Protein AF-A0A832AW82-F1 (afdb_monomer_lite)

Radius of gyration: 38.29 Å; chains: 1; bounding box: 77×70×138 Å

Foldseek 3Di:
DDDDDDDDDDDPDPPVVVVVVVVVVLQVVLLVVLQVQQPDAPFDAPQLVVVVQVVCFPFWWWQDWADQDLQWIWTQTPVRFIWIWRLDAQYTDIADDPDDHRPDHDDPQVRVVCGVFHHGWTFPGWDDDPQFQKIWTWTWDDDPPDTWIKIWIFHRSHRPTWTFIAGPQQATCAISDFDDVVNHVQGHHHGDHGDDDDHRPDDGDHDDDPDSNVVRHVVVVVVQVVVLVVVLVVVLVVLVVVLVVLVVVLVPQDDLVVLLVLLVVLLQVLVQLVVFQVQADAQDQWGFTAHPVRDTDIDGADGPGGGSNSRSVRSNVVSVVSVVCSVCRVVSNVVSVVVSVVSVVVNVCSVPDPGPVVVCVVVPDVVVVPPDPDPPQQWDWDDDPRWIKIKGNDPSNQVVCVVPDDPPWDWDDDPPDDGIIMTTDQVPHDDDPVD

Secondary structure (DSSP, 8-state):
------------SSHHHHHHHHHHHHHHHHHHHHHHTSSSSSPPPHHHHHHHHHHHTT--BEEEEEESSSSEEEEEETTS-EEEEE--TT--EEE--S---------SHHHHHHHHHHTTPEEEEEEE-TTSSEEEEEEEEE-SS-EEEEEEEEE--GGG-EEEEE-TTSBEEEESS-B-TTT-SS-BSTTSB-PPPPPPSSPPPP---S-HHHHHHHHHHHHHHHHHHHHHHHHHHHHHHHHHHHHHHHHTSPPHHHHHHHHHHHHHHHHHHHHTGGGPPTT-SEEEEE-TTS-EEEEE--TT--SHHHHHHHHHHHHHHHHHHHHHHHHHHHHHHHHHHHHHHHHHHHHH---HHHHHHHS--TTTS-S------SEEEEEETTEEEEEESSHHHHHHHHHH--TTSEEE--TTS----EEEE-TTSPPPTT-

Sequence (435 aa):
MKNSFFQNPSVLSHSLLFFNFGIIATFERCYNHIYKSRTIGVNVKFSHLEQIVAHFKDLRKINAIYRVADTIIKIVFNDEKTLYFDMRKSNSQIFMCEDYPRTKIYQAPFDVMLSKYINRASITDISLVEGDKILRITTALSSAYKQAKTVLQFEFTGKYTNAILLDENEVVIEALRHVDAGSSFRVIKAGYELLTPPPPPFEPKPFPLEDVEAFLYEVYAKQERSKLAQFKKQKLGLLHKKQEKLRQRLEGLSDEAVLESEVETLQHYGNLMLSNMHLITPYATVQKIKDYDGSDIEVYVAPNLQTGAQMSEYLFKMAKKNKQRVRHLHIERASLQEKIQHLDYFINIVEGSQSLSKLQLLFPSRAQQGKKSQKDEGFETFWYEGYKIMLGKSEKGNIALLENARAKDIWLHMKDRPSAHVIIVTDKQNVPKNV

pLDDT: mean 83.4, std 18.4, range [28.08, 98.31]

Structure (mmCIF, N/CA/C/O backbone):
data_AF-A0A832AW82-F1
#
_entry.id   AF-A0A832AW82-F1
#
loop_
_atom_site.group_PDB
_atom_site.id
_atom_site.type_symbol
_atom_site.label_atom_id
_atom_site.label_alt_id
_atom_site.label_comp_id
_atom_site.label_asym_id
_atom_site.label_entity_id
_atom_site.label_seq_id
_atom_site.pdbx_PDB_ins_code
_atom_site.Cartn_x
_atom_site.Cartn_y
_atom_site.Cartn_z
_atom_site.occupancy
_atom_site.B_iso_or_equiv
_atom_site.auth_seq_id
_atom_site.auth_comp_id
_atom_site.auth_asym_id
_atom_site.auth_atom_id
_atom_site.pdbx_PDB_model_num
ATOM 1 N N . MET A 1 1 ? 45.010 31.889 75.913 1.00 34.50 1 MET A N 1
ATOM 2 C CA . MET A 1 1 ? 45.383 32.839 74.842 1.00 34.50 1 MET A CA 1
ATOM 3 C C . MET A 1 1 ? 44.308 32.789 73.756 1.00 34.50 1 MET A C 1
ATOM 5 O O . MET A 1 1 ? 44.062 31.698 73.275 1.00 34.50 1 MET A O 1
ATOM 9 N N . LYS A 1 2 ? 43.663 33.942 73.481 1.00 30.33 2 LYS A N 1
ATOM 10 C CA . LYS A 1 2 ? 42.978 34.432 72.248 1.00 30.33 2 LYS A CA 1
ATOM 11 C C . LYS A 1 2 ? 42.184 33.423 71.373 1.00 30.33 2 LYS A C 1
ATOM 13 O O . LYS A 1 2 ? 42.780 32.512 70.828 1.00 30.33 2 LYS A O 1
ATOM 18 N N . ASN A 1 3 ? 40.842 33.545 71.317 1.00 28.66 3 ASN A N 1
ATOM 19 C CA . ASN A 1 3 ? 39.999 34.154 70.238 1.00 28.66 3 ASN A CA 1
ATOM 20 C C . ASN A 1 3 ? 39.980 33.332 68.920 1.00 28.66 3 ASN A C 1
ATOM 22 O O . ASN A 1 3 ? 41.040 32.932 68.474 1.00 28.66 3 ASN A O 1
ATOM 26 N N . SER A 1 4 ? 38.886 33.068 68.183 1.00 30.92 4 SER A N 1
ATOM 27 C CA . SER A 1 4 ? 37.532 33.657 68.099 1.00 30.92 4 SER A CA 1
ATOM 28 C C . SER A 1 4 ? 36.671 32.928 67.028 1.00 30.92 4 SER A C 1
ATOM 30 O O . SER A 1 4 ? 37.222 32.535 66.009 1.00 30.92 4 SER A O 1
ATOM 32 N N . PHE A 1 5 ? 35.343 32.867 67.250 1.00 29.09 5 PHE A N 1
ATOM 33 C CA . PHE A 1 5 ? 34.195 32.967 66.305 1.00 29.09 5 PHE A CA 1
ATOM 34 C C . PHE A 1 5 ? 34.106 32.129 65.000 1.00 29.09 5 PHE A C 1
ATOM 36 O O . PHE A 1 5 ? 34.874 32.346 64.074 1.00 29.09 5 PHE A O 1
ATOM 43 N N . PHE A 1 6 ? 33.035 31.323 64.844 1.00 28.73 6 PHE A N 1
ATOM 44 C CA . PHE A 1 6 ? 31.805 31.671 64.083 1.00 28.73 6 PHE A CA 1
ATOM 45 C C . PHE A 1 6 ? 30.705 30.584 64.203 1.00 28.73 6 PHE A C 1
ATOM 47 O O . PHE A 1 6 ? 30.985 29.390 64.237 1.00 28.73 6 PHE A O 1
ATOM 54 N N . GLN A 1 7 ? 29.446 31.033 64.280 1.00 30.78 7 GLN A N 1
ATOM 55 C CA . GLN A 1 7 ? 28.199 30.251 64.282 1.00 30.78 7 GLN A CA 1
ATOM 56 C C . GLN A 1 7 ? 27.820 29.760 62.870 1.00 30.78 7 GLN A C 1
ATOM 58 O O . GLN A 1 7 ? 28.036 30.499 61.913 1.00 30.78 7 GLN A O 1
ATOM 63 N N . ASN A 1 8 ? 27.127 28.613 62.753 1.00 28.08 8 ASN A N 1
ATOM 64 C CA . ASN A 1 8 ? 25.882 28.532 61.964 1.00 28.08 8 ASN A CA 1
ATOM 65 C C . ASN A 1 8 ? 25.083 27.223 62.194 1.00 28.08 8 ASN A C 1
ATOM 67 O O . ASN A 1 8 ? 25.661 26.141 62.088 1.00 28.08 8 ASN A O 1
ATOM 71 N N . PRO A 1 9 ? 23.761 27.293 62.456 1.00 35.97 9 PRO A N 1
ATOM 72 C CA . PRO A 1 9 ? 22.835 26.161 62.422 1.00 35.97 9 PRO A CA 1
ATOM 73 C C . PRO A 1 9 ? 22.029 26.105 61.101 1.00 35.97 9 PRO A C 1
ATOM 75 O O . PRO A 1 9 ? 21.952 27.082 60.364 1.00 35.97 9 PRO A O 1
ATOM 78 N N . SER A 1 10 ? 21.338 24.980 60.874 1.00 31.06 10 SER A N 1
ATOM 79 C CA . SER A 1 10 ? 20.256 24.742 59.889 1.00 31.06 10 SER A CA 1
ATOM 80 C C . SER A 1 10 ? 20.630 24.365 58.437 1.00 31.06 10 SER A C 1
ATOM 82 O O . SER A 1 10 ? 20.781 25.198 57.553 1.00 31.06 10 SER A O 1
ATOM 84 N N . VAL A 1 11 ? 20.643 23.053 58.158 1.00 32.00 11 VAL A N 1
ATOM 85 C CA . VAL A 1 11 ? 20.453 22.481 56.808 1.00 32.00 11 VAL A CA 1
ATOM 86 C C . VAL A 1 11 ? 19.439 21.334 56.907 1.00 32.00 11 VAL A C 1
ATOM 88 O O . VAL A 1 11 ? 19.771 20.159 56.815 1.00 32.00 11 VAL A O 1
ATOM 91 N N . LEU A 1 12 ? 18.178 21.684 57.157 1.00 35.91 12 LEU A N 1
ATOM 92 C CA . LEU A 1 12 ? 17.013 20.799 57.033 1.00 35.91 12 LEU A CA 1
ATOM 93 C C . LEU A 1 12 ? 15.864 21.626 56.435 1.00 35.91 12 LEU A C 1
ATOM 95 O O . LEU A 1 12 ? 14.983 22.068 57.158 1.00 35.91 12 LEU A O 1
ATOM 99 N N . SER A 1 13 ? 15.904 21.898 55.125 1.00 32.50 13 SER A N 1
ATOM 100 C CA . SER A 1 13 ? 14.704 22.323 54.364 1.00 32.50 13 SER A CA 1
ATOM 101 C C . SER A 1 13 ? 14.841 22.331 52.833 1.00 32.50 13 SER A C 1
ATOM 103 O O . SER A 1 13 ? 13.849 22.559 52.151 1.00 32.50 13 SER A O 1
ATOM 105 N N . HIS A 1 14 ? 16.017 22.074 52.246 1.00 29.81 14 HIS A N 1
ATOM 106 C CA . HIS A 1 14 ? 16.219 22.297 50.802 1.00 29.81 14 HIS A CA 1
ATOM 107 C C . HIS A 1 14 ? 16.206 21.040 49.912 1.00 29.81 14 HIS A C 1
ATOM 109 O O . HIS A 1 14 ? 16.197 21.173 48.693 1.00 29.81 14 HIS A O 1
ATOM 115 N N . SER A 1 15 ? 16.142 19.822 50.460 1.00 30.34 15 SER A N 1
ATOM 116 C CA . SER A 1 15 ? 16.165 18.587 49.649 1.00 30.34 15 SER A CA 1
ATOM 117 C C . SER A 1 15 ? 14.788 18.099 49.171 1.00 30.34 15 SER A C 1
ATOM 119 O O . SER A 1 15 ? 14.726 17.350 48.199 1.00 30.34 15 SER A O 1
ATOM 121 N N . LEU A 1 16 ? 13.680 18.555 49.772 1.00 30.20 16 LEU A N 1
ATOM 122 C CA . LEU A 1 16 ? 12.317 18.194 49.337 1.00 30.20 16 LEU A CA 1
ATOM 123 C C . LEU A 1 16 ? 11.742 19.105 48.237 1.00 30.20 16 LEU A C 1
ATOM 125 O O . LEU A 1 16 ? 10.809 18.709 47.543 1.00 30.20 16 LEU A O 1
ATOM 129 N N . LEU A 1 17 ? 12.309 20.296 48.022 1.00 29.17 17 LEU A N 1
ATOM 130 C CA . LEU A 1 17 ? 11.837 21.225 46.987 1.00 29.17 17 LEU A CA 1
ATOM 131 C C . LEU A 1 17 ? 12.367 20.874 45.585 1.00 29.17 17 LEU A C 1
ATOM 133 O O . LEU A 1 17 ? 11.637 21.020 44.608 1.00 29.17 17 LEU A O 1
ATOM 137 N N . PHE A 1 18 ? 13.578 20.322 45.459 1.00 29.55 18 PHE A N 1
ATOM 138 C CA . PHE A 1 18 ? 14.155 19.988 44.146 1.00 29.55 18 PHE A CA 1
ATOM 139 C C . PHE A 1 18 ? 13.566 18.726 43.494 1.00 29.55 18 PHE A C 1
ATOM 141 O O . PHE A 1 18 ? 13.530 18.642 42.266 1.00 29.55 18 PHE A O 1
ATOM 148 N N . PHE A 1 19 ? 13.036 17.777 44.277 1.00 31.83 19 PHE A N 1
ATOM 149 C CA . PHE A 1 19 ? 12.349 16.599 43.727 1.00 31.83 19 PHE A CA 1
ATOM 150 C C . PHE A 1 19 ? 10.989 16.954 43.104 1.00 31.83 19 PHE A C 1
ATOM 152 O O . PHE A 1 19 ? 10.613 16.379 42.083 1.00 31.83 19 PHE A O 1
ATOM 159 N N . ASN A 1 20 ? 10.291 17.957 43.649 1.00 33.19 20 ASN A N 1
ATOM 160 C CA . ASN A 1 20 ? 9.009 18.409 43.106 1.00 33.19 20 ASN A CA 1
ATOM 161 C C . ASN A 1 20 ? 9.169 19.170 41.780 1.00 33.19 20 ASN A C 1
ATOM 163 O O . ASN A 1 20 ? 8.404 18.935 40.850 1.00 33.19 20 ASN A O 1
ATOM 167 N N . PHE A 1 21 ? 10.198 20.010 41.625 1.00 35.00 21 PHE A N 1
ATOM 168 C CA . PHE A 1 21 ? 10.396 20.763 40.376 1.00 35.00 21 PHE A CA 1
ATOM 169 C C . PHE A 1 21 ? 10.778 19.879 39.174 1.00 35.00 21 PHE A C 1
ATOM 171 O O . PHE A 1 21 ? 10.335 20.146 38.057 1.00 35.00 21 PHE A O 1
ATOM 178 N N . GLY A 1 22 ? 11.543 18.799 39.380 1.00 34.31 22 GLY A N 1
ATOM 179 C CA . GLY A 1 22 ? 11.909 17.862 38.306 1.00 34.31 22 GLY A CA 1
ATOM 180 C C . GLY A 1 22 ? 10.731 17.022 37.792 1.00 34.31 22 GLY A C 1
ATOM 181 O O . GLY A 1 22 ? 10.604 16.802 36.583 1.00 34.31 22 GLY A O 1
ATOM 182 N N . ILE A 1 23 ? 9.838 16.603 38.696 1.00 40.19 23 ILE A N 1
ATOM 183 C CA . ILE A 1 23 ? 8.606 15.871 38.364 1.00 40.19 23 ILE A CA 1
ATOM 184 C C . ILE A 1 23 ? 7.594 16.809 37.695 1.00 40.19 23 ILE A C 1
ATOM 186 O O . ILE A 1 23 ? 7.017 16.446 36.676 1.00 40.19 23 ILE A O 1
ATOM 190 N N . ILE A 1 24 ? 7.443 18.047 38.176 1.00 38.75 24 ILE A N 1
ATOM 191 C CA . ILE A 1 24 ? 6.542 19.041 37.570 1.00 38.75 24 ILE A CA 1
ATOM 192 C C . ILE A 1 24 ? 7.016 19.435 36.160 1.00 38.75 24 ILE A C 1
ATOM 194 O O . ILE A 1 24 ? 6.208 19.475 35.236 1.00 38.75 24 ILE A O 1
ATOM 198 N N . ALA A 1 25 ? 8.321 19.627 35.938 1.00 36.91 25 ALA A N 1
ATOM 199 C CA . ALA A 1 25 ? 8.855 19.984 34.619 1.00 36.91 25 ALA A CA 1
ATOM 200 C C . ALA A 1 25 ? 8.766 18.837 33.591 1.00 36.91 25 ALA A C 1
ATOM 202 O O . ALA A 1 25 ? 8.570 19.079 32.395 1.00 36.91 25 ALA A O 1
ATOM 203 N N . THR A 1 26 ? 8.890 17.577 34.030 1.00 43.06 26 THR A N 1
ATOM 204 C CA . THR A 1 26 ? 8.640 16.401 33.174 1.00 43.06 26 THR A CA 1
ATOM 205 C C . THR A 1 26 ? 7.148 16.195 32.924 1.00 43.06 26 THR A C 1
ATOM 207 O O . THR A 1 26 ? 6.775 15.858 31.796 1.00 43.06 26 THR A O 1
ATOM 210 N N . PHE A 1 27 ? 6.294 16.490 33.908 1.00 40.88 27 PHE A N 1
ATOM 211 C CA . PHE A 1 27 ? 4.842 16.496 33.760 1.00 40.88 27 PHE A CA 1
ATOM 212 C C . PHE A 1 27 ? 4.397 17.560 32.751 1.00 40.88 27 PHE A C 1
ATOM 214 O O . PHE A 1 27 ? 3.740 17.207 31.782 1.00 40.88 27 PHE A O 1
ATOM 221 N N . GLU A 1 28 ? 4.844 18.816 32.859 1.00 36.69 28 GLU A N 1
ATOM 222 C CA . GLU A 1 28 ? 4.510 19.895 31.913 1.00 36.69 28 GLU A CA 1
ATOM 223 C C . GLU A 1 28 ? 5.049 19.655 30.494 1.00 36.69 28 GLU A C 1
ATOM 225 O O . GLU A 1 28 ? 4.360 19.950 29.510 1.00 36.69 28 GLU A O 1
ATOM 230 N N . ARG A 1 29 ? 6.257 19.086 30.345 1.00 39.94 29 ARG A N 1
ATOM 231 C CA . ARG A 1 29 ? 6.795 18.705 29.024 1.00 39.94 29 ARG A CA 1
ATOM 232 C C . ARG A 1 29 ? 6.007 17.559 28.391 1.00 39.94 29 ARG A C 1
ATOM 234 O O . ARG A 1 29 ? 5.710 17.628 27.197 1.00 39.94 29 ARG A O 1
ATOM 241 N N . CYS A 1 30 ? 5.649 16.529 29.160 1.00 42.19 30 CYS A N 1
ATOM 242 C CA . CYS A 1 30 ? 4.848 15.406 28.665 1.00 42.19 30 CYS A CA 1
ATOM 243 C C . CYS A 1 30 ? 3.398 15.822 28.382 1.00 42.19 30 CYS A C 1
ATOM 245 O O . CYS A 1 30 ? 2.852 15.452 27.342 1.00 42.19 30 CYS A O 1
ATOM 247 N N . TYR A 1 31 ? 2.815 16.647 29.254 1.00 45.19 31 TYR A N 1
ATOM 248 C CA . TYR A 1 31 ? 1.487 17.244 29.123 1.00 45.19 31 TYR A CA 1
ATOM 249 C C . TYR A 1 31 ? 1.408 18.035 27.814 1.00 45.19 31 TYR A C 1
ATOM 251 O O . TYR A 1 31 ? 0.674 17.652 26.905 1.00 45.19 31 TYR A O 1
ATOM 259 N N . ASN A 1 32 ? 2.272 19.036 27.615 1.00 38.44 32 ASN A N 1
ATOM 260 C CA . ASN A 1 32 ? 2.267 19.858 26.399 1.00 38.44 32 ASN A CA 1
ATOM 261 C C . ASN A 1 32 ? 2.551 19.072 25.103 1.00 38.44 32 ASN A C 1
ATOM 263 O O . ASN A 1 32 ? 2.042 19.434 24.035 1.00 38.44 32 ASN A O 1
ATOM 267 N N . HIS A 1 33 ? 3.327 17.982 25.167 1.00 45.81 33 HIS A N 1
ATOM 268 C CA . HIS A 1 33 ? 3.576 17.128 24.004 1.00 45.81 33 HIS A CA 1
ATOM 269 C C . HIS A 1 33 ? 2.350 16.285 23.615 1.00 45.81 33 HIS A C 1
ATOM 271 O O . HIS A 1 33 ? 2.107 16.067 22.421 1.00 45.81 33 HIS A O 1
ATOM 277 N N . ILE A 1 34 ? 1.534 15.886 24.601 1.00 43.09 34 ILE A N 1
ATOM 278 C CA . ILE A 1 34 ? 0.266 15.195 24.358 1.00 43.09 34 ILE A CA 1
ATOM 279 C C . ILE A 1 34 ? -0.730 16.105 23.629 1.00 43.09 34 ILE A C 1
ATOM 281 O O . ILE A 1 34 ? -1.334 15.672 22.645 1.00 43.09 34 ILE A O 1
ATOM 285 N N . TYR A 1 35 ? -0.839 17.376 24.029 1.00 48.62 35 TYR A N 1
ATOM 286 C CA . TYR A 1 35 ? -1.838 18.306 23.487 1.00 48.62 35 TYR A CA 1
ATOM 287 C C . TYR A 1 35 ? -1.537 18.816 22.072 1.00 48.62 35 TYR A C 1
ATOM 289 O O . TYR A 1 35 ? -2.428 18.788 21.222 1.00 48.62 35 TYR A O 1
ATOM 297 N N . LYS A 1 36 ? -0.295 19.221 21.758 1.00 38.81 36 LYS A N 1
ATOM 298 C CA . LYS A 1 36 ? 0.031 19.812 20.437 1.00 38.81 36 LYS A CA 1
ATOM 299 C C . LYS A 1 36 ? -0.113 18.846 19.250 1.00 38.81 36 LYS A C 1
ATOM 301 O O . LYS A 1 36 ? -0.175 19.292 18.110 1.00 38.81 36 LYS A O 1
ATOM 306 N N . SER A 1 37 ? -0.182 17.535 19.492 1.00 42.19 37 SER A N 1
ATOM 307 C CA . SER A 1 37 ? -0.313 16.518 18.433 1.00 42.19 37 SER A CA 1
ATOM 308 C C . SER A 1 37 ? -1.754 16.061 18.153 1.00 42.19 37 SER A C 1
ATOM 310 O O . SER A 1 37 ? -1.972 15.270 17.233 1.00 42.19 37 SER A O 1
ATOM 312 N N . ARG A 1 38 ? -2.748 16.544 18.917 1.00 47.91 38 ARG A N 1
ATOM 313 C CA . ARG A 1 38 ? -4.160 16.127 18.795 1.00 47.91 38 ARG A CA 1
ATOM 314 C C . ARG A 1 38 ? -4.930 16.834 17.660 1.00 47.91 38 ARG A C 1
ATOM 316 O O . ARG A 1 38 ? -6.055 16.431 17.372 1.00 47.91 38 ARG A O 1
ATOM 323 N N . THR A 1 39 ? -4.343 17.833 16.996 1.00 37.22 39 THR A N 1
ATOM 324 C CA . THR A 1 39 ? -5.086 18.825 16.187 1.00 37.22 39 THR A CA 1
ATOM 325 C C . THR A 1 39 ? -5.028 18.659 14.665 1.00 37.22 39 THR A C 1
ATOM 327 O O . THR A 1 39 ? -5.718 19.395 13.968 1.00 37.22 39 THR A O 1
ATOM 330 N N . ILE A 1 40 ? -4.242 17.732 14.105 1.00 36.19 40 ILE A N 1
ATOM 331 C CA . ILE A 1 40 ? -4.072 17.650 12.641 1.00 36.19 40 ILE A CA 1
ATOM 332 C C . ILE A 1 40 ? -4.118 16.194 12.181 1.00 36.19 40 ILE A C 1
ATOM 334 O O . ILE A 1 40 ? -3.151 15.446 12.294 1.00 36.19 40 ILE A O 1
ATOM 338 N N . GLY A 1 41 ? -5.278 15.788 11.678 1.00 36.50 41 GLY A N 1
ATOM 339 C CA . GLY A 1 41 ? -5.505 14.481 11.076 1.00 36.50 41 GLY A CA 1
ATOM 340 C C . GLY A 1 41 ? -6.994 14.240 10.887 1.00 36.50 41 GLY A C 1
ATOM 341 O O . GLY A 1 41 ? -7.807 14.772 11.642 1.00 36.50 41 GLY A O 1
ATOM 342 N N . VAL A 1 42 ? -7.344 13.440 9.884 1.00 49.81 42 VAL A N 1
ATOM 343 C CA . VAL A 1 42 ? -8.692 12.919 9.603 1.00 49.81 42 VAL A CA 1
ATOM 344 C C . VAL A 1 42 ? -9.098 11.953 10.732 1.00 49.81 42 VAL A C 1
ATOM 346 O O . VAL A 1 42 ? -9.218 10.749 10.543 1.00 49.81 42 VAL A O 1
ATOM 349 N N . ASN A 1 43 ? -9.191 12.472 11.954 1.00 63.31 43 ASN A N 1
ATOM 350 C CA . ASN A 1 43 ? -9.481 11.725 13.168 1.00 63.31 43 ASN A CA 1
ATOM 351 C C . ASN A 1 43 ? -10.994 11.640 13.361 1.00 63.31 43 ASN A C 1
ATOM 353 O O . ASN A 1 43 ? -11.717 12.583 13.025 1.00 63.31 43 ASN A O 1
ATOM 357 N N . VAL A 1 44 ? -11.462 10.542 13.961 1.00 79.94 44 VAL A N 1
ATOM 358 C CA .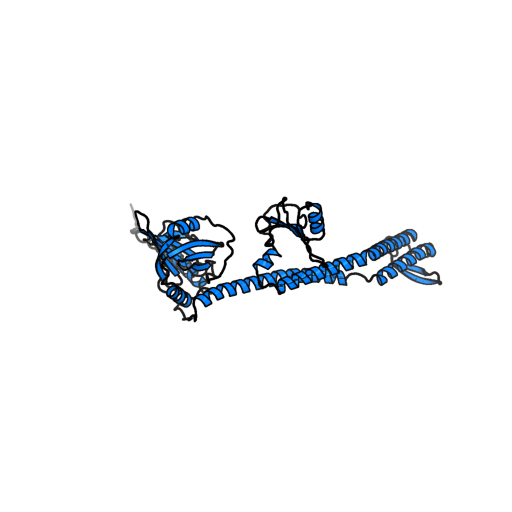 VAL A 1 44 ? -12.857 10.434 14.406 1.00 79.94 44 VAL A CA 1
ATOM 359 C C . VAL A 1 44 ? -13.197 11.646 15.276 1.00 79.94 44 VAL A C 1
ATOM 361 O O . VAL A 1 44 ? -12.454 11.998 16.201 1.00 79.94 44 VAL A O 1
ATOM 364 N N . LYS A 1 45 ? -14.287 12.332 14.932 1.00 88.50 45 LYS A N 1
ATOM 365 C CA . LYS A 1 45 ? -14.786 13.473 15.699 1.00 88.50 45 LYS A CA 1
ATOM 366 C C . LYS A 1 45 ? -15.515 12.953 16.934 1.00 88.50 45 LYS A C 1
ATOM 368 O O . LYS A 1 45 ? -16.184 11.929 16.845 1.00 88.50 45 LYS A O 1
ATOM 373 N N . PHE A 1 46 ? -15.427 13.672 18.051 1.00 89.56 46 PHE A N 1
ATOM 374 C CA . PHE A 1 46 ? -16.121 13.284 19.283 1.00 89.56 46 PHE A CA 1
ATOM 375 C C . PHE A 1 46 ? -17.635 13.129 19.060 1.00 89.56 46 PHE A C 1
ATOM 377 O O . PHE A 1 46 ? -18.170 12.067 19.334 1.00 89.56 46 PHE A O 1
ATOM 384 N N . SER A 1 47 ? -18.276 14.098 18.395 1.00 91.06 47 SER A N 1
ATOM 385 C CA . SER A 1 47 ? -19.706 14.017 18.054 1.00 91.06 47 SER A CA 1
ATOM 386 C C . SER A 1 47 ? -20.077 12.795 17.197 1.00 91.06 47 SER A C 1
ATOM 388 O O . SER A 1 47 ? -21.167 12.251 17.348 1.00 91.06 47 SER A O 1
ATOM 390 N N . HIS A 1 48 ? -19.182 12.306 16.327 1.00 93.31 48 HIS A N 1
ATOM 391 C CA . HIS A 1 48 ? -19.434 11.052 15.606 1.00 93.31 48 HIS A CA 1
ATOM 392 C C . HIS A 1 48 ? -19.341 9.844 16.549 1.00 93.31 48 HIS A C 1
ATOM 394 O O . HIS A 1 48 ? -20.146 8.930 16.431 1.00 93.31 48 HIS A O 1
ATOM 400 N N . LEU A 1 49 ? -18.377 9.828 17.481 1.00 93.88 49 LEU A N 1
ATOM 401 C CA . LEU A 1 49 ? -18.262 8.756 18.475 1.00 93.88 49 LEU A CA 1
ATOM 402 C C . LEU A 1 49 ? -19.493 8.685 19.377 1.00 93.88 49 LEU A C 1
ATOM 404 O O . LEU A 1 49 ? -19.949 7.582 19.650 1.00 93.88 49 LEU A O 1
ATOM 408 N N . GLU A 1 50 ? -20.042 9.825 19.803 1.00 94.00 50 GLU A N 1
ATOM 409 C CA . GLU A 1 50 ? -21.273 9.864 20.604 1.00 94.00 50 GLU A CA 1
ATOM 410 C C . GLU A 1 50 ? -22.427 9.177 19.874 1.00 94.00 50 GLU A C 1
ATOM 412 O O . GLU A 1 50 ? -23.094 8.311 20.434 1.00 94.00 50 GLU A O 1
ATOM 417 N N . GLN A 1 51 ? -22.610 9.503 18.594 1.00 95.81 51 GLN A N 1
ATOM 418 C CA . GLN A 1 51 ? -23.658 8.916 17.761 1.00 95.81 51 GLN A CA 1
ATOM 419 C C . GLN A 1 51 ? -23.411 7.428 17.473 1.00 95.81 51 GLN A C 1
ATOM 421 O O . GLN A 1 51 ? -24.347 6.637 17.525 1.00 95.81 51 GLN A O 1
ATOM 426 N N . ILE A 1 52 ? -22.156 7.022 17.241 1.00 95.56 52 ILE A N 1
ATOM 427 C CA . ILE A 1 52 ? -21.776 5.608 17.074 1.00 95.56 52 ILE A CA 1
ATOM 428 C C . ILE A 1 52 ? -22.077 4.819 18.355 1.00 95.56 52 ILE A C 1
ATOM 430 O O . ILE A 1 52 ? -22.686 3.755 18.293 1.00 95.56 52 ILE A O 1
ATOM 434 N N . VAL A 1 53 ? -21.678 5.332 19.521 1.00 95.50 53 VAL A N 1
ATOM 435 C CA . VAL A 1 53 ? -21.938 4.684 20.815 1.00 95.50 53 VAL A CA 1
ATOM 436 C C . VAL A 1 53 ? -23.436 4.592 21.088 1.00 95.50 53 VAL A C 1
ATOM 438 O O . VAL A 1 53 ? -23.902 3.533 21.497 1.00 95.50 53 VAL A O 1
ATOM 441 N N . ALA A 1 54 ? -24.195 5.654 20.808 1.00 95.69 54 ALA A N 1
ATOM 442 C CA . ALA A 1 54 ? -25.648 5.644 20.941 1.00 95.69 54 ALA A CA 1
ATOM 443 C C . ALA A 1 54 ? -26.303 4.584 20.038 1.00 95.69 54 ALA A C 1
ATOM 445 O O . ALA A 1 54 ? -27.137 3.820 20.516 1.00 95.69 54 ALA A O 1
ATOM 446 N N . HIS A 1 55 ? -25.882 4.486 18.772 1.00 95.31 55 HIS A N 1
ATOM 447 C CA . HIS A 1 55 ? -26.419 3.526 17.797 1.00 95.31 55 HIS A CA 1
ATOM 448 C C . HIS A 1 55 ? -26.156 2.066 18.175 1.00 95.31 55 HIS A C 1
ATOM 450 O O . HIS A 1 55 ? -26.995 1.197 17.955 1.00 95.31 55 HIS A O 1
ATOM 456 N N . PHE A 1 56 ? -24.994 1.778 18.764 1.00 93.56 56 PHE A N 1
ATOM 457 C CA . PHE A 1 56 ? -24.590 0.413 19.110 1.00 93.56 56 PHE A CA 1
ATOM 458 C C . PHE A 1 56 ? -24.810 0.046 20.583 1.00 93.56 56 PHE A C 1
ATOM 460 O O . PHE A 1 56 ? -24.402 -1.036 21.003 1.00 93.56 56 PHE A O 1
ATOM 467 N N . LYS A 1 57 ? -25.487 0.895 21.365 1.00 93.38 57 LYS A N 1
ATOM 468 C CA . LYS A 1 57 ? -25.711 0.691 22.807 1.00 93.38 57 LYS A CA 1
ATOM 469 C C . LYS A 1 57 ? -26.497 -0.584 23.136 1.00 93.38 57 LYS A C 1
ATOM 471 O O . LYS A 1 57 ? -26.363 -1.139 24.228 1.00 93.38 57 LYS A O 1
ATOM 476 N N . ASP A 1 58 ? -27.300 -1.064 22.189 1.00 90.75 58 ASP A N 1
ATOM 477 C CA . ASP A 1 58 ? -28.133 -2.253 22.363 1.00 90.75 58 ASP A CA 1
ATOM 478 C C . ASP A 1 58 ? -27.444 -3.579 22.037 1.00 90.75 58 ASP A C 1
ATOM 480 O O . ASP A 1 58 ? -28.015 -4.639 22.294 1.00 90.75 58 ASP A O 1
ATOM 484 N N . LEU A 1 59 ? -26.198 -3.555 21.555 1.00 92.94 59 LEU A N 1
ATOM 485 C CA . LEU A 1 59 ? -25.423 -4.775 21.351 1.00 92.94 59 LEU A CA 1
ATOM 486 C C . LEU A 1 59 ? -25.204 -5.492 22.690 1.00 92.94 59 LEU A C 1
ATOM 488 O O . LEU A 1 59 ? -24.749 -4.899 23.668 1.00 92.94 59 LEU A O 1
ATOM 492 N N . ARG A 1 60 ? -25.520 -6.791 22.738 1.00 93.56 60 ARG A N 1
ATOM 493 C CA . ARG A 1 60 ? -25.498 -7.577 23.987 1.00 93.56 60 ARG A CA 1
ATOM 494 C C . ARG A 1 60 ? -24.363 -8.581 24.065 1.00 93.56 60 ARG A C 1
ATOM 496 O O . ARG A 1 60 ? -24.050 -9.045 25.159 1.00 93.56 60 ARG A O 1
ATOM 503 N N . LYS A 1 61 ? -23.745 -8.957 22.945 1.00 94.44 61 LYS A N 1
ATOM 504 C CA . LYS A 1 61 ? -22.732 -10.017 22.943 1.00 94.44 61 LYS A CA 1
ATOM 505 C C . LYS A 1 61 ? -21.712 -9.845 21.829 1.00 94.44 61 LYS A C 1
ATOM 507 O O . LYS A 1 61 ? -22.056 -9.500 20.702 1.00 94.44 61 LYS A O 1
ATOM 512 N N . ILE A 1 62 ? -20.458 -10.156 22.146 1.00 95.94 62 ILE A N 1
ATOM 513 C CA . ILE A 1 62 ? -19.378 -10.290 21.167 1.00 95.94 62 ILE A CA 1
ATOM 514 C C . ILE A 1 62 ? -19.251 -11.766 20.807 1.00 95.94 62 ILE A C 1
ATOM 516 O O . ILE A 1 62 ? -18.953 -12.590 21.665 1.00 95.94 62 ILE A O 1
ATOM 520 N N . ASN A 1 63 ? -19.443 -12.116 19.540 1.00 95.12 63 ASN A N 1
ATOM 521 C CA . ASN A 1 63 ? -19.246 -13.476 19.039 1.00 95.12 63 ASN A CA 1
ATOM 522 C C . ASN A 1 63 ? -17.762 -13.781 18.822 1.00 95.12 63 ASN A C 1
ATOM 524 O O . ASN A 1 63 ? -17.282 -14.842 19.227 1.00 95.12 63 ASN A O 1
ATOM 528 N N . ALA A 1 64 ? -17.039 -12.846 18.204 1.00 95.12 64 ALA A N 1
ATOM 529 C CA . ALA A 1 64 ? -15.615 -12.983 17.937 1.00 95.12 64 ALA A CA 1
ATOM 530 C C . ALA A 1 64 ? -14.911 -11.623 17.897 1.00 95.12 64 ALA A C 1
ATOM 532 O O . ALA A 1 64 ? -15.470 -10.636 17.428 1.00 95.12 64 ALA A O 1
ATOM 533 N N . ILE A 1 65 ? -13.654 -11.593 18.323 1.00 96.69 65 ILE A N 1
ATOM 534 C CA . ILE A 1 65 ? -12.765 -10.442 18.235 1.00 96.69 65 ILE A CA 1
ATOM 535 C C . ILE A 1 65 ? -11.342 -10.894 17.909 1.00 96.69 65 ILE A C 1
ATOM 537 O O . ILE A 1 65 ? -10.814 -11.836 18.502 1.00 96.69 65 ILE A O 1
ATOM 541 N N . TYR A 1 66 ? -10.717 -10.250 16.925 1.00 96.31 66 TYR A N 1
ATOM 542 C CA . TYR A 1 66 ? -9.339 -10.539 16.523 1.00 96.31 66 TYR A CA 1
ATOM 543 C C . TYR A 1 66 ? -8.787 -9.452 15.600 1.00 96.31 66 TYR A C 1
ATOM 545 O O . TYR A 1 66 ? -9.532 -8.716 14.955 1.00 96.31 66 TYR A O 1
ATOM 553 N N . ARG A 1 67 ? -7.459 -9.373 15.479 1.00 96.06 67 ARG A N 1
ATOM 554 C CA . ARG A 1 67 ? -6.822 -8.512 14.477 1.00 96.06 67 ARG A CA 1
ATOM 555 C C . ARG A 1 67 ? -6.879 -9.109 13.071 1.00 96.06 67 ARG A C 1
ATOM 557 O O . ARG A 1 67 ? -6.614 -10.301 12.876 1.00 96.06 67 ARG A O 1
ATOM 564 N N . VAL A 1 68 ? -7.185 -8.246 12.101 1.00 94.00 68 VAL A N 1
ATOM 565 C CA . VAL A 1 68 ? -7.175 -8.542 10.653 1.00 94.00 68 VAL A CA 1
ATOM 566 C C . VAL A 1 68 ? -6.024 -7.857 9.911 1.00 94.00 68 VAL A C 1
ATOM 568 O O . VAL A 1 68 ? -5.647 -8.295 8.828 1.00 94.00 68 VAL A O 1
ATOM 571 N N . ALA A 1 69 ? -5.431 -6.830 10.521 1.00 93.06 69 ALA A N 1
ATOM 572 C CA . ALA A 1 69 ? -4.188 -6.184 10.108 1.00 93.06 69 ALA A CA 1
ATOM 573 C C . ALA A 1 69 ? -3.440 -5.672 11.352 1.00 93.06 69 ALA A C 1
ATOM 575 O O . ALA A 1 69 ? -3.967 -5.743 12.463 1.00 93.06 69 ALA A O 1
ATOM 576 N N . ASP A 1 70 ? -2.243 -5.103 11.178 1.00 93.19 70 ASP A N 1
ATOM 577 C CA . ASP A 1 70 ? -1.357 -4.741 12.298 1.00 93.19 70 ASP A CA 1
ATOM 578 C C . ASP A 1 70 ? -2.035 -3.835 13.335 1.00 93.19 70 ASP A C 1
ATOM 580 O O . ASP A 1 70 ? -1.807 -3.977 14.540 1.00 93.19 70 ASP A O 1
ATOM 584 N N . THR A 1 71 ? -2.890 -2.926 12.863 1.00 94.88 71 THR A N 1
ATOM 585 C CA . THR A 1 71 ? -3.614 -1.950 13.684 1.00 94.88 71 THR A CA 1
ATOM 586 C C . THR A 1 71 ? -5.125 -2.128 13.672 1.00 94.88 71 THR A C 1
ATOM 588 O O . THR A 1 71 ? -5.793 -1.382 14.377 1.00 94.88 71 THR A O 1
ATOM 591 N N . ILE A 1 72 ? -5.668 -3.077 12.903 1.00 96.69 72 ILE A N 1
ATOM 592 C CA . ILE A 1 72 ? -7.116 -3.200 12.697 1.00 96.69 72 ILE A CA 1
ATOM 593 C C . ILE A 1 72 ? -7.655 -4.375 13.498 1.00 96.69 72 ILE A C 1
ATOM 595 O O . ILE A 1 72 ? -7.306 -5.529 13.233 1.00 96.69 72 ILE A O 1
ATOM 599 N N . ILE A 1 73 ? -8.529 -4.064 14.452 1.00 97.75 73 ILE A N 1
ATOM 600 C CA . ILE A 1 73 ? -9.250 -5.030 15.281 1.00 97.75 73 ILE A CA 1
ATOM 601 C C . ILE A 1 73 ? -10.666 -5.172 14.721 1.00 97.75 73 ILE A C 1
ATOM 603 O O . ILE A 1 73 ? -11.374 -4.179 14.573 1.00 97.75 73 ILE A O 1
ATOM 607 N N . LYS A 1 74 ? -11.068 -6.402 14.402 1.00 97.31 74 LYS A N 1
ATOM 608 C CA . LYS A 1 74 ? -12.422 -6.769 13.979 1.00 97.31 74 LYS A CA 1
ATOM 609 C C . LYS A 1 74 ? -13.199 -7.270 15.190 1.00 97.31 74 LYS A C 1
ATOM 611 O O . LYS A 1 74 ? -12.686 -8.130 15.906 1.00 97.31 74 LYS A O 1
ATOM 616 N N . ILE A 1 75 ? -14.419 -6.776 15.381 1.00 97.31 75 ILE A N 1
ATOM 617 C CA . ILE A 1 75 ? -15.384 -7.277 16.367 1.00 97.31 75 ILE A CA 1
ATOM 618 C C . ILE A 1 75 ? -16.640 -7.723 15.624 1.00 97.31 75 ILE A C 1
ATOM 620 O O . ILE A 1 75 ? -17.203 -6.954 14.850 1.00 97.31 75 ILE A O 1
ATOM 624 N N . VAL A 1 76 ? -17.063 -8.960 15.863 1.00 96.12 76 VAL A N 1
ATOM 625 C CA . VAL A 1 76 ? -18.299 -9.553 15.345 1.00 96.12 76 VAL A CA 1
ATOM 626 C C . VAL A 1 76 ? -19.276 -9.684 16.506 1.00 96.12 76 VAL A C 1
ATOM 628 O O . VAL A 1 76 ? -18.946 -10.318 17.512 1.00 96.12 76 VAL A O 1
ATOM 631 N N . PHE A 1 77 ? -20.461 -9.101 16.373 1.00 94.62 77 PHE A N 1
ATOM 632 C CA . PHE A 1 77 ? -21.512 -9.102 17.393 1.00 94.62 77 PHE A CA 1
ATOM 633 C C . PHE A 1 77 ? -22.582 -10.173 17.115 1.00 94.62 77 PHE A C 1
ATOM 635 O O . PHE A 1 77 ? -22.482 -10.916 16.137 1.00 94.62 77 PHE A O 1
ATOM 642 N N . ASN A 1 78 ? -23.579 -10.295 18.000 1.00 85.25 78 ASN A N 1
ATOM 643 C CA . ASN A 1 78 ? -24.634 -11.317 17.924 1.00 85.25 78 ASN A CA 1
ATOM 644 C C . ASN A 1 78 ? -25.491 -11.264 16.654 1.00 85.25 78 ASN A C 1
ATOM 646 O O . ASN A 1 78 ? -25.852 -12.322 16.156 1.00 85.25 78 ASN A O 1
ATOM 650 N N . ASP A 1 79 ? -25.754 -10.078 16.109 1.00 79.00 79 ASP A N 1
ATOM 651 C CA . ASP A 1 79 ? -26.607 -9.904 14.921 1.00 79.00 79 ASP A CA 1
ATOM 652 C C . ASP A 1 79 ? -25.794 -9.934 13.615 1.00 79.00 79 ASP A C 1
ATOM 654 O O . ASP A 1 79 ? -26.118 -9.242 12.656 1.00 79.00 79 ASP A O 1
ATOM 658 N N . GLU A 1 80 ? -24.645 -10.621 13.626 1.00 78.75 80 GLU A N 1
ATOM 659 C CA . GLU A 1 80 ? -23.614 -10.641 12.569 1.00 78.75 80 GLU A CA 1
ATOM 660 C C . GLU A 1 80 ? -23.031 -9.268 12.177 1.00 78.75 80 GLU A C 1
ATOM 662 O O . GLU A 1 80 ? -22.071 -9.187 11.402 1.00 78.75 80 GLU A O 1
ATOM 667 N N . LYS A 1 81 ? -23.514 -8.180 12.794 1.00 90.44 81 LYS A N 1
ATOM 668 C CA . LYS A 1 81 ? -22.923 -6.847 12.682 1.00 90.44 81 LYS A CA 1
ATOM 669 C C . LYS A 1 81 ? -21.441 -6.920 13.021 1.00 90.44 81 LYS A C 1
ATOM 671 O O . LYS A 1 81 ? -21.036 -7.478 14.044 1.00 90.44 81 LYS A O 1
ATOM 676 N N . THR A 1 82 ? -20.631 -6.339 12.147 1.00 95.56 82 THR A N 1
ATOM 677 C CA . THR A 1 82 ? -19.177 -6.360 12.265 1.00 95.56 82 THR A CA 1
ATOM 678 C C . THR A 1 82 ? -18.643 -4.935 12.261 1.00 95.56 82 THR A C 1
ATOM 680 O O . THR A 1 82 ? -18.885 -4.187 11.318 1.00 95.56 82 THR A O 1
ATOM 683 N N . LEU A 1 83 ? -17.876 -4.578 13.292 1.00 96.81 83 LEU A N 1
ATOM 684 C CA . LEU A 1 83 ? -17.159 -3.306 13.372 1.00 96.81 83 LEU A CA 1
ATOM 685 C C . LEU A 1 83 ? -15.655 -3.525 13.265 1.00 96.81 83 LEU A C 1
ATOM 687 O O . LEU A 1 83 ? -15.097 -4.469 13.832 1.00 96.81 83 LEU A O 1
ATOM 691 N N . TYR A 1 84 ? -14.994 -2.602 12.576 1.00 97.62 84 TYR A N 1
ATOM 692 C CA . TYR A 1 84 ? -13.548 -2.564 12.447 1.00 97.62 84 TYR A CA 1
ATOM 693 C C . TYR A 1 84 ? -13.000 -1.299 13.100 1.00 97.62 84 TYR A C 1
ATOM 695 O O . TYR A 1 84 ? -13.442 -0.189 12.812 1.00 97.62 84 TYR A O 1
ATOM 703 N N . PHE A 1 85 ? -12.001 -1.477 13.958 1.00 97.62 85 PHE A N 1
ATOM 704 C CA . PHE A 1 85 ? -11.307 -0.414 14.674 1.00 97.62 85 PHE A CA 1
ATOM 705 C C . PHE A 1 85 ? -9.878 -0.317 14.129 1.00 97.62 85 PHE A C 1
ATOM 707 O O . PHE A 1 85 ? -9.023 -1.121 14.507 1.00 97.62 85 PHE A O 1
ATOM 714 N N . ASP A 1 86 ? -9.607 0.634 13.224 1.00 96.06 86 ASP A N 1
ATOM 715 C CA . ASP A 1 86 ? -8.237 0.936 12.789 1.00 96.06 86 ASP A CA 1
ATOM 716 C C . ASP A 1 86 ? -7.571 1.844 13.817 1.00 96.06 86 ASP A C 1
ATOM 718 O O . ASP A 1 86 ? -7.819 3.046 13.888 1.00 96.06 86 ASP A O 1
ATOM 722 N N . MET A 1 87 ? -6.670 1.264 14.596 1.00 96.38 87 MET A N 1
ATOM 723 C CA . MET A 1 87 ? -5.929 1.942 15.649 1.00 96.38 87 MET A CA 1
ATOM 724 C C . MET A 1 87 ? -4.597 2.492 15.138 1.00 96.38 87 MET A C 1
ATOM 726 O O . MET A 1 87 ? -3.597 2.487 15.862 1.00 96.38 87 MET A O 1
ATOM 730 N N . ARG A 1 88 ? -4.525 2.946 13.882 1.00 94.00 88 ARG A N 1
ATOM 731 C CA . ARG A 1 88 ? -3.342 3.618 13.326 1.00 94.00 88 ARG A CA 1
ATOM 732 C C . ARG A 1 88 ? -3.121 4.973 14.001 1.00 94.00 88 ARG A C 1
ATOM 734 O O . ARG A 1 88 ? -4.027 5.796 14.089 1.00 94.00 88 ARG A O 1
ATOM 741 N N . LYS A 1 89 ? -1.886 5.235 14.446 1.00 91.25 89 LYS A N 1
ATOM 742 C CA . LYS A 1 89 ? -1.514 6.536 15.028 1.00 91.25 89 LYS A CA 1
ATOM 743 C C . LYS A 1 89 ? -1.818 7.668 14.041 1.00 91.25 89 LYS A C 1
ATOM 745 O O . LYS A 1 89 ? -1.519 7.549 12.856 1.00 91.25 89 LYS A O 1
ATOM 750 N N . SER A 1 90 ? -2.406 8.747 14.553 1.00 86.12 90 SER A N 1
ATOM 751 C CA . SER A 1 90 ? -2.797 9.962 13.814 1.00 86.12 90 SER A CA 1
ATOM 752 C C . SER A 1 90 ? -3.889 9.804 12.745 1.00 86.12 90 SER A C 1
ATOM 754 O O . SER A 1 90 ? -4.296 10.806 12.165 1.00 86.12 90 SER A O 1
ATOM 756 N N . ASN A 1 91 ? -4.356 8.585 12.471 1.00 88.19 91 ASN A N 1
ATOM 757 C CA . ASN A 1 91 ? -5.417 8.312 11.503 1.00 88.19 91 ASN A CA 1
ATOM 758 C C . ASN A 1 91 ? -6.245 7.109 11.965 1.00 88.19 91 ASN A C 1
ATOM 760 O O . ASN A 1 91 ? -6.376 6.120 11.239 1.00 88.19 91 ASN A O 1
ATOM 764 N N . SER A 1 92 ? -6.722 7.169 13.206 1.00 93.12 92 SER A N 1
ATOM 765 C CA . SER A 1 92 ? -7.569 6.127 13.768 1.00 93.12 92 SER A CA 1
ATOM 766 C C . SER A 1 92 ? -9.019 6.323 13.371 1.00 93.12 92 SER A C 1
ATOM 768 O O . SER A 1 92 ? -9.485 7.459 13.255 1.00 93.12 92 SER A O 1
ATOM 770 N N . GLN A 1 93 ? -9.702 5.215 13.089 1.00 94.44 93 GLN A N 1
ATOM 771 C CA . GLN A 1 93 ? -11.025 5.208 12.468 1.00 94.44 93 GLN A CA 1
ATOM 772 C C . GLN A 1 93 ? -11.840 4.001 12.934 1.00 94.44 93 GLN A C 1
ATOM 774 O O . GLN A 1 93 ? -11.282 2.956 13.270 1.00 94.44 93 GLN A O 1
ATOM 779 N N . ILE A 1 94 ? -13.162 4.158 12.914 1.00 96.62 94 ILE A N 1
ATOM 780 C CA . ILE A 1 94 ? -14.129 3.063 13.017 1.00 96.62 94 ILE A CA 1
ATOM 781 C C . ILE A 1 94 ? -14.800 2.958 11.651 1.00 96.62 94 ILE A C 1
ATOM 783 O O . ILE A 1 94 ? -15.125 3.991 11.062 1.00 96.62 94 ILE A O 1
ATOM 787 N N . PHE A 1 95 ? -14.978 1.747 11.136 1.00 96.50 95 PHE A N 1
ATOM 788 C CA . PHE A 1 95 ? -15.655 1.532 9.860 1.00 96.50 95 PHE A CA 1
ATOM 789 C C . PHE A 1 95 ? -16.375 0.184 9.802 1.00 96.50 95 PHE A C 1
ATOM 791 O O . PHE A 1 95 ? -16.116 -0.719 10.603 1.00 96.50 95 PHE A O 1
ATOM 798 N N . MET A 1 96 ? -17.261 0.063 8.816 1.00 95.62 96 MET A N 1
ATOM 799 C CA . MET A 1 96 ? -17.935 -1.173 8.423 1.00 95.62 96 MET A CA 1
ATOM 800 C C . MET A 1 96 ? -17.567 -1.501 6.976 1.00 95.62 96 MET A C 1
ATOM 802 O O . MET A 1 96 ? -17.292 -0.611 6.173 1.00 95.62 96 MET A O 1
ATOM 806 N N . CYS A 1 97 ? -17.500 -2.788 6.657 1.00 93.94 97 CYS A N 1
ATOM 807 C CA . CYS A 1 97 ? -17.300 -3.281 5.298 1.00 93.94 97 CYS A CA 1
ATOM 808 C C . CYS A 1 97 ? -17.822 -4.715 5.200 1.00 93.94 97 CYS A C 1
ATOM 810 O O . CYS A 1 97 ? -17.856 -5.418 6.213 1.00 93.94 97 CYS A O 1
ATOM 812 N N . GLU A 1 98 ? -18.218 -5.127 3.995 1.00 88.44 98 GLU A N 1
ATOM 813 C CA . GLU A 1 98 ? -18.717 -6.484 3.732 1.00 88.44 98 GLU A CA 1
ATOM 814 C C . GLU A 1 98 ? -17.647 -7.532 4.038 1.00 88.44 98 GLU A C 1
ATOM 816 O O . GLU A 1 98 ? -17.878 -8.475 4.792 1.00 88.44 98 GLU A O 1
ATOM 821 N N . ASP A 1 99 ? -16.441 -7.320 3.511 1.00 84.31 99 ASP A N 1
ATOM 822 C CA . ASP A 1 99 ? -15.302 -8.181 3.770 1.00 84.31 99 ASP A CA 1
ATOM 823 C C . ASP A 1 99 ? -14.019 -7.366 3.933 1.00 84.31 99 ASP A C 1
ATOM 825 O O . ASP A 1 99 ? -13.784 -6.367 3.249 1.00 84.31 99 ASP A O 1
ATOM 829 N N . TYR A 1 100 ? -13.174 -7.824 4.853 1.00 88.12 100 TYR A N 1
ATOM 830 C CA . TYR A 1 100 ? -11.841 -7.287 5.058 1.00 88.12 100 TYR A CA 1
ATOM 831 C C . TYR A 1 100 ? -10.835 -8.438 4.987 1.00 88.12 100 TYR A C 1
ATOM 833 O O . TYR A 1 100 ? -10.851 -9.316 5.860 1.00 88.12 100 TYR A O 1
ATOM 841 N N . PRO A 1 101 ? -9.900 -8.425 4.021 1.00 80.44 101 PRO A N 1
ATOM 842 C CA . PRO A 1 101 ? -8.970 -9.525 3.838 1.00 80.44 101 PRO A CA 1
ATOM 843 C C . PRO A 1 101 ? -8.071 -9.670 5.065 1.00 80.44 101 PRO A C 1
ATOM 845 O O . PRO A 1 101 ? -7.348 -8.748 5.458 1.00 80.44 101 PRO A O 1
ATOM 848 N N . ARG A 1 102 ? -8.084 -10.860 5.668 1.00 81.12 102 ARG A N 1
ATOM 849 C CA . ARG A 1 102 ? -7.195 -11.184 6.782 1.00 81.12 102 ARG A CA 1
ATOM 850 C C . ARG A 1 102 ? -5.825 -11.574 6.240 1.00 81.12 102 ARG A C 1
ATOM 852 O O . ARG A 1 102 ? -5.626 -12.689 5.774 1.00 81.12 102 ARG A O 1
ATOM 859 N N . THR A 1 103 ? -4.866 -10.658 6.332 1.00 70.62 103 THR A N 1
ATOM 860 C CA . THR A 1 103 ? -3.512 -10.868 5.787 1.00 70.62 103 THR A CA 1
ATOM 861 C C . THR A 1 103 ? -2.664 -11.813 6.634 1.00 70.62 103 THR A C 1
ATOM 863 O O . THR A 1 103 ? -1.769 -12.476 6.112 1.00 70.62 103 THR A O 1
ATOM 866 N N . LYS A 1 104 ? -2.915 -11.865 7.948 1.00 83.00 104 LYS A N 1
ATOM 867 C CA . LYS A 1 104 ? -2.141 -12.653 8.912 1.00 83.00 104 LYS A CA 1
ATOM 868 C C . LYS A 1 104 ? -2.979 -13.020 10.141 1.00 83.00 104 LYS A C 1
ATOM 870 O O . LYS A 1 104 ? -3.867 -12.274 10.557 1.00 83.00 104 LYS A O 1
ATOM 875 N N . ILE A 1 105 ? -2.657 -14.158 10.758 1.00 90.06 105 ILE A N 1
ATOM 876 C CA . ILE A 1 105 ? -3.135 -14.524 12.098 1.00 90.06 105 ILE A CA 1
ATOM 877 C C . ILE A 1 105 ? -2.134 -13.997 13.131 1.00 90.06 105 ILE A C 1
ATOM 879 O O . ILE A 1 105 ? -0.953 -14.347 13.105 1.00 90.06 105 ILE A O 1
ATOM 883 N N . TYR A 1 106 ? -2.606 -13.131 14.024 1.00 91.12 106 TYR A N 1
ATOM 884 C CA . TYR A 1 106 ? -1.796 -12.534 15.080 1.00 91.12 106 TYR A CA 1
ATOM 885 C C . TYR A 1 106 ? -1.913 -13.347 16.376 1.00 91.12 106 TYR A C 1
ATOM 887 O O . TYR A 1 106 ? -3.004 -13.780 16.741 1.00 91.12 106 TYR A O 1
ATOM 895 N N . GLN A 1 107 ? -0.780 -13.555 17.047 1.00 94.44 107 GLN A N 1
ATOM 896 C CA . GLN A 1 107 ? -0.656 -14.289 18.314 1.00 94.44 107 GLN A CA 1
ATOM 897 C C . GLN A 1 107 ? 0.229 -13.525 19.317 1.00 94.44 107 GLN A C 1
ATOM 899 O O . GLN A 1 107 ? 0.903 -14.126 20.148 1.00 94.44 107 GLN A O 1
ATOM 904 N N . ALA A 1 108 ? 0.297 -12.193 19.213 1.00 95.56 108 ALA A N 1
ATOM 905 C CA . ALA A 1 108 ? 1.014 -11.398 20.206 1.00 95.56 108 ALA A CA 1
ATOM 906 C C . ALA A 1 108 ? 0.283 -11.483 21.563 1.00 95.56 108 ALA A C 1
ATOM 908 O O . ALA A 1 108 ? -0.910 -11.799 21.576 1.00 95.56 108 ALA A O 1
ATOM 909 N N . PRO A 1 109 ? 0.940 -11.157 22.693 1.00 97.56 109 PRO A N 1
ATOM 910 C CA . PRO A 1 109 ? 0.301 -11.164 24.013 1.00 97.56 109 PRO A CA 1
ATOM 911 C C . PRO A 1 109 ? -1.061 -10.454 24.036 1.00 97.56 109 PRO A C 1
ATOM 913 O O . PRO A 1 109 ? -2.037 -11.011 24.536 1.00 97.56 109 PRO A O 1
ATOM 916 N N . PHE A 1 110 ? -1.161 -9.301 23.364 1.00 97.62 110 PHE A N 1
ATOM 917 C CA . PHE A 1 110 ? -2.422 -8.581 23.171 1.00 97.62 110 PHE A CA 1
ATOM 918 C C . PHE A 1 110 ? -3.511 -9.417 22.501 1.00 97.62 110 PHE A C 1
ATOM 920 O O . PHE A 1 110 ? -4.627 -9.443 22.999 1.00 97.62 110 PHE A O 1
ATOM 927 N N . ASP A 1 111 ? -3.212 -10.138 21.419 1.00 97.00 111 ASP A N 1
ATOM 928 C CA . ASP A 1 111 ? -4.211 -10.962 20.726 1.00 97.00 111 ASP A CA 1
ATOM 929 C C . ASP A 1 111 ? -4.676 -12.139 21.580 1.00 97.00 111 ASP A C 1
ATOM 931 O O . ASP A 1 111 ? -5.861 -12.476 21.588 1.00 97.00 111 ASP A O 1
ATOM 935 N N . VAL A 1 112 ? -3.740 -12.757 22.306 1.00 96.88 112 VAL A N 1
ATOM 936 C CA . VAL A 1 112 ? -4.028 -13.887 23.193 1.00 96.88 112 VAL A CA 1
ATOM 937 C C . VAL A 1 112 ? -4.954 -13.438 24.320 1.00 96.88 112 VAL A C 1
ATOM 939 O O . VAL A 1 112 ? -5.972 -14.086 24.562 1.00 96.88 112 VAL A O 1
ATOM 942 N N . MET A 1 113 ? -4.650 -12.311 24.970 1.00 96.75 113 MET A N 1
ATOM 943 C CA . MET A 1 113 ? -5.489 -11.770 26.041 1.00 96.75 113 MET A CA 1
ATOM 944 C C . MET A 1 113 ? -6.827 -11.253 25.510 1.00 96.75 113 MET A C 1
ATOM 946 O O . MET A 1 113 ? -7.869 -11.587 26.067 1.00 96.75 113 MET A O 1
ATOM 950 N N . LEU A 1 114 ? -6.837 -10.536 24.385 1.00 95.94 114 LEU A N 1
ATOM 951 C CA . LEU A 1 114 ? -8.068 -10.066 23.747 1.00 95.94 114 LEU A CA 1
ATOM 952 C C . LEU A 1 114 ? -9.022 -11.232 23.458 1.00 95.94 114 LEU A C 1
ATOM 954 O O . LEU A 1 114 ? -10.187 -11.193 23.843 1.00 95.94 114 LEU A O 1
ATOM 958 N N . SER A 1 115 ? -8.509 -12.308 22.855 1.00 94.38 115 SER A N 1
ATOM 959 C CA . SER A 1 115 ? -9.288 -13.521 22.604 1.00 94.38 115 SER A CA 1
ATOM 960 C C . SER A 1 115 ? -9.753 -14.185 23.900 1.00 94.38 115 SER A C 1
ATOM 962 O O . SER A 1 115 ? -10.896 -14.619 23.979 1.00 94.38 115 SER A O 1
ATOM 964 N N . LYS A 1 116 ? -8.887 -14.287 24.912 1.00 93.88 116 LYS A N 1
ATOM 965 C CA . LYS A 1 116 ? -9.196 -14.968 26.177 1.00 93.88 116 LYS A CA 1
ATOM 966 C C . LYS A 1 116 ? -10.324 -14.287 26.956 1.00 93.88 116 LYS A C 1
ATOM 968 O O . LYS A 1 116 ? -11.159 -14.989 27.516 1.00 93.88 116 LYS A O 1
ATOM 973 N N . TYR A 1 117 ? -10.326 -12.956 27.016 1.00 93.56 117 TYR A N 1
ATOM 974 C CA . TYR A 1 117 ? -11.248 -12.210 27.877 1.00 93.56 117 TYR A CA 1
ATOM 975 C C . TYR A 1 117 ? -12.506 -11.711 27.157 1.00 93.56 117 TYR A C 1
ATOM 977 O O . TYR A 1 117 ? -13.542 -11.574 27.798 1.00 93.56 117 TYR A O 1
ATOM 985 N N . ILE A 1 118 ? -12.441 -11.448 25.846 1.00 95.19 118 ILE A N 1
ATOM 986 C CA . ILE A 1 118 ? -13.524 -10.756 25.127 1.00 95.19 118 ILE A CA 1
ATOM 987 C C . ILE A 1 118 ? -14.295 -11.678 24.165 1.00 95.19 118 ILE A C 1
ATOM 989 O O . ILE A 1 118 ? -15.468 -11.421 23.884 1.00 95.19 118 ILE A O 1
ATOM 993 N N . ASN A 1 119 ? -13.707 -12.775 23.664 1.00 94.31 119 ASN A N 1
ATOM 994 C CA . ASN A 1 119 ? -14.464 -13.688 22.797 1.00 94.31 119 ASN A CA 1
ATOM 995 C C . ASN A 1 119 ? -15.641 -14.310 23.549 1.00 94.31 119 ASN A C 1
ATOM 997 O O . ASN A 1 119 ? -15.471 -14.874 24.627 1.00 94.31 119 ASN A O 1
ATOM 1001 N N . ARG A 1 120 ? -16.826 -14.277 22.925 1.00 93.31 120 ARG A N 1
ATOM 1002 C CA . ARG A 1 120 ? -18.087 -14.804 23.475 1.00 93.31 120 ARG A CA 1
ATOM 1003 C C . ARG A 1 120 ? -18.566 -14.101 24.748 1.00 93.31 120 ARG A C 1
ATOM 1005 O O . ARG A 1 120 ? -19.517 -14.586 25.361 1.00 93.31 120 ARG A O 1
ATOM 1012 N N . ALA A 1 121 ? -17.953 -12.980 25.126 1.00 94.38 121 ALA A N 1
ATOM 1013 C CA . ALA A 1 121 ? -18.337 -12.225 26.307 1.00 94.38 121 ALA A CA 1
ATOM 1014 C C . ALA A 1 121 ? -19.656 -11.467 26.084 1.00 94.38 121 ALA A C 1
ATOM 1016 O O . ALA A 1 121 ? -19.949 -10.987 24.981 1.00 94.38 121 ALA A O 1
ATOM 1017 N N . SER A 1 122 ? -20.447 -11.351 27.150 1.00 95.38 122 SER A N 1
ATOM 1018 C CA . SER A 1 122 ? -21.651 -10.522 27.160 1.00 95.38 122 SER A CA 1
ATOM 1019 C C . SER A 1 122 ? -21.253 -9.065 27.358 1.00 95.38 122 SER A C 1
ATOM 1021 O O . SER A 1 122 ? -20.446 -8.759 28.232 1.00 95.38 122 SER A O 1
ATOM 1023 N N . ILE A 1 123 ? -21.808 -8.165 26.559 1.00 95.81 123 ILE A N 1
ATOM 1024 C CA . ILE A 1 123 ? -21.601 -6.723 26.682 1.00 95.81 123 ILE A CA 1
ATOM 1025 C C . ILE A 1 123 ? -22.531 -6.213 27.778 1.00 95.81 123 ILE A C 1
ATOM 1027 O O . ILE A 1 123 ? -23.740 -6.431 27.723 1.00 95.81 123 ILE A O 1
ATOM 1031 N N . THR A 1 124 ? -21.961 -5.540 28.772 1.00 95.38 124 THR A N 1
ATOM 1032 C CA . THR A 1 124 ? -22.721 -4.902 29.851 1.00 95.38 124 THR A CA 1
ATOM 1033 C C . THR A 1 124 ? -22.896 -3.408 29.621 1.00 95.38 124 THR A C 1
ATOM 1035 O O . THR A 1 124 ? -23.894 -2.853 30.059 1.00 95.38 124 THR A O 1
ATOM 1038 N N . ASP A 1 125 ? -21.926 -2.754 28.974 1.00 96.19 125 ASP A N 1
ATOM 1039 C CA . ASP A 1 125 ? -21.976 -1.317 28.697 1.00 96.19 125 ASP A CA 1
ATOM 1040 C C . ASP A 1 125 ? -21.091 -0.937 27.501 1.00 96.19 125 ASP A C 1
ATOM 1042 O O . ASP A 1 125 ? -20.020 -1.519 27.307 1.00 96.19 125 ASP A O 1
ATOM 1046 N N . ILE A 1 126 ? -21.531 0.057 26.728 1.00 96.69 126 ILE A N 1
ATOM 1047 C CA . ILE A 1 126 ? -20.729 0.740 25.708 1.00 96.69 126 ILE A CA 1
ATOM 1048 C C . ILE A 1 126 ? -20.866 2.236 25.967 1.00 96.69 126 ILE A C 1
ATOM 1050 O O . ILE A 1 126 ? -21.962 2.790 25.878 1.00 96.69 126 ILE A O 1
ATOM 1054 N N . SER A 1 127 ? -19.752 2.888 26.277 1.00 95.44 127 SER A N 1
ATOM 1055 C CA . SER A 1 127 ? -19.740 4.281 26.721 1.00 95.44 127 SER A CA 1
ATOM 1056 C C . SER A 1 127 ? -18.508 5.035 26.230 1.00 95.44 127 SER A C 1
ATOM 1058 O O . SER A 1 127 ? -17.523 4.451 25.766 1.00 95.44 127 SER A O 1
ATOM 1060 N N . LEU A 1 128 ? -18.577 6.364 26.309 1.00 92.94 128 LEU A N 1
ATOM 1061 C CA . LEU A 1 128 ? -17.422 7.243 26.164 1.00 92.94 128 LEU A CA 1
ATOM 1062 C C . LEU A 1 128 ? -16.958 7.706 27.540 1.00 92.94 128 LEU A C 1
ATOM 1064 O O . LEU A 1 128 ? -17.780 7.987 28.411 1.00 92.94 128 LEU A O 1
ATOM 1068 N N . VAL A 1 129 ? -15.644 7.821 27.719 1.00 89.19 129 VAL A N 1
ATOM 1069 C CA . VAL A 1 129 ? -15.074 8.481 28.900 1.00 89.19 129 VAL A CA 1
ATOM 1070 C C . VAL A 1 129 ? -15.292 9.988 28.768 1.00 89.19 129 VAL A C 1
ATOM 1072 O O . VAL A 1 129 ? -15.016 10.552 27.710 1.00 89.19 129 VAL A O 1
ATOM 1075 N N . GLU A 1 130 ? -15.795 10.609 29.836 1.00 79.00 130 GLU A N 1
ATOM 1076 C CA . GLU A 1 130 ? -16.250 12.006 29.946 1.00 79.00 130 GLU A CA 1
ATOM 1077 C C . GLU A 1 130 ? -15.563 12.995 28.983 1.00 79.00 130 GLU A C 1
ATOM 1079 O O . GLU A 1 130 ? -14.450 13.466 29.217 1.00 79.00 130 GLU A O 1
ATOM 1084 N N . GLY A 1 131 ? -16.243 13.323 27.879 1.00 76.25 131 GLY A N 1
ATOM 1085 C CA . GLY A 1 131 ? -15.815 14.361 26.934 1.00 76.25 131 GLY A CA 1
ATOM 1086 C C . GLY A 1 131 ? -14.575 14.043 26.084 1.00 76.25 131 GLY A C 1
ATOM 1087 O O . GLY A 1 131 ? -14.188 14.878 25.266 1.00 76.25 131 GLY A O 1
ATOM 1088 N N . ASP A 1 132 ? -13.948 12.869 26.225 1.00 85.69 132 ASP A N 1
ATOM 1089 C CA . ASP A 1 132 ? -12.780 12.474 25.429 1.00 85.69 132 ASP A CA 1
ATOM 1090 C C . ASP A 1 132 ? -13.138 11.414 24.376 1.00 85.69 132 ASP A C 1
ATOM 1092 O O . ASP A 1 132 ? -14.140 10.701 24.426 1.00 85.69 132 ASP A O 1
ATOM 1096 N N . LYS A 1 133 ? -12.281 11.288 23.366 1.00 90.88 133 LYS A N 1
ATOM 1097 C CA . LYS A 1 133 ? -12.419 10.328 22.271 1.00 90.88 133 LYS A CA 1
ATOM 1098 C C . LYS A 1 133 ? -11.933 8.941 22.689 1.00 90.88 133 LYS A C 1
ATOM 1100 O O . LYS A 1 133 ? -11.063 8.355 22.039 1.00 90.88 133 LYS A O 1
ATOM 1105 N N . ILE A 1 134 ? -12.469 8.453 23.802 1.00 93.50 134 ILE A N 1
ATOM 1106 C CA . ILE A 1 134 ? -12.115 7.184 24.429 1.00 93.50 134 ILE A CA 1
ATOM 1107 C C . ILE A 1 134 ? -13.390 6.369 24.580 1.00 93.50 134 ILE A C 1
ATOM 1109 O O . ILE A 1 134 ? -14.239 6.685 25.405 1.00 93.50 134 ILE A O 1
ATOM 1113 N N . LEU A 1 135 ? -13.507 5.325 23.768 1.00 96.38 135 LEU A N 1
ATOM 1114 C CA . LEU A 1 135 ? -14.641 4.410 23.765 1.00 96.38 135 LEU A CA 1
ATOM 1115 C C . LEU A 1 135 ? -14.314 3.200 24.633 1.00 96.38 135 LEU A C 1
ATOM 1117 O O . LEU A 1 135 ? -13.261 2.589 24.460 1.00 96.38 135 LEU A O 1
ATOM 1121 N N . ARG A 1 136 ? -15.216 2.838 25.542 1.00 97.12 136 ARG A N 1
ATOM 1122 C CA . ARG A 1 136 ? -15.122 1.649 26.390 1.00 97.12 136 ARG A CA 1
ATOM 1123 C C . ARG A 1 136 ? -16.236 0.674 26.038 1.00 97.12 136 ARG A C 1
ATOM 1125 O O . ARG A 1 136 ? -17.398 1.056 25.972 1.00 97.12 136 ARG A O 1
ATOM 1132 N N . ILE A 1 137 ? -15.868 -0.587 25.836 1.00 97.50 137 ILE A N 1
ATOM 1133 C CA . ILE A 1 137 ? -16.798 -1.715 25.781 1.00 97.50 137 ILE A CA 1
ATOM 1134 C C . ILE A 1 137 ? -16.549 -2.542 27.034 1.00 97.50 137 ILE A C 1
ATOM 1136 O O . ILE A 1 137 ? -15.523 -3.214 27.156 1.00 97.50 137 ILE A O 1
ATOM 1140 N N . THR A 1 138 ? -17.480 -2.474 27.974 1.00 97.25 138 THR A N 1
ATOM 1141 C CA . THR A 1 138 ? -17.443 -3.275 29.190 1.00 97.25 138 THR A CA 1
ATOM 1142 C C . THR A 1 138 ? -18.136 -4.596 28.922 1.00 97.25 138 THR A C 1
ATOM 1144 O O . THR A 1 138 ? -19.271 -4.645 28.444 1.00 97.25 138 THR A O 1
ATOM 1147 N N . THR A 1 139 ? -17.440 -5.676 29.237 1.00 96.00 139 THR A N 1
ATOM 1148 C CA . THR A 1 139 ? -17.906 -7.037 29.016 1.00 96.00 139 THR A CA 1
ATOM 1149 C C . THR A 1 139 ? -17.835 -7.846 30.298 1.00 96.00 139 THR A C 1
ATOM 1151 O O . THR A 1 139 ? -17.082 -7.529 31.220 1.00 96.00 139 THR A O 1
ATOM 1154 N N . ALA A 1 140 ? -18.624 -8.908 30.341 1.00 93.75 140 ALA A N 1
ATOM 1155 C CA . ALA A 1 140 ? -18.592 -9.902 31.386 1.00 93.75 140 ALA A CA 1
ATOM 1156 C C . ALA A 1 140 ? -18.533 -11.293 30.757 1.00 93.75 140 ALA A C 1
ATOM 1158 O O . ALA A 1 140 ? -19.388 -11.666 29.946 1.00 93.75 140 ALA A O 1
ATOM 1159 N N . LEU A 1 141 ? -17.529 -12.070 31.156 1.00 88.88 141 LEU A N 1
ATOM 1160 C CA . LEU A 1 141 ? -17.415 -13.473 30.789 1.00 88.88 141 LEU A CA 1
ATOM 1161 C C . LEU A 1 141 ? -17.819 -14.331 31.990 1.00 88.88 141 LEU A C 1
ATOM 1163 O O . LEU A 1 141 ? -17.154 -14.327 33.030 1.00 88.88 141 LEU A O 1
ATOM 1167 N N . SER A 1 142 ? -18.930 -15.054 31.853 1.00 76.56 142 SER A N 1
ATOM 1168 C CA . SER A 1 142 ? -19.393 -15.988 32.877 1.00 76.56 142 SER A CA 1
ATOM 1169 C C . SER A 1 142 ? -18.589 -17.284 32.797 1.00 76.56 142 SER A C 1
ATOM 1171 O O . SER A 1 142 ? -18.650 -18.000 31.799 1.00 76.56 142 SER A O 1
ATOM 1173 N N . SER A 1 143 ? -17.842 -17.591 33.857 1.00 68.00 143 SER A N 1
ATOM 1174 C CA . SER A 1 143 ? -17.286 -18.925 34.098 1.00 68.00 143 SER A CA 1
ATOM 1175 C C . SER A 1 143 ? -18.093 -19.638 35.188 1.00 68.00 143 SER A C 1
ATOM 1177 O O . SER A 1 143 ? -18.888 -19.003 35.878 1.00 68.00 143 SER A O 1
ATOM 1179 N N . ALA A 1 144 ? -17.870 -20.941 35.379 1.00 55.38 144 ALA A N 1
ATOM 1180 C CA . ALA A 1 144 ? -18.573 -21.732 36.395 1.00 55.38 144 ALA A CA 1
ATOM 1181 C C . ALA A 1 144 ? -18.394 -21.214 37.842 1.00 55.38 144 ALA A C 1
ATOM 1183 O O . ALA A 1 144 ? -19.214 -21.534 38.694 1.00 55.38 144 ALA A O 1
ATOM 1184 N N . TYR A 1 145 ? -17.351 -20.416 38.118 1.00 58.00 145 TYR A N 1
ATOM 1185 C CA . TYR A 1 145 ? -16.974 -20.013 39.482 1.00 58.00 145 TYR A CA 1
ATOM 1186 C C . TYR A 1 145 ? -16.848 -18.494 39.703 1.00 58.00 145 TYR A C 1
ATOM 1188 O O . TYR A 1 145 ? -16.915 -18.046 40.844 1.00 58.00 145 TYR A O 1
ATOM 1196 N N . LYS A 1 146 ? -16.664 -17.682 38.651 1.00 66.12 146 LYS A N 1
ATOM 1197 C CA . LYS A 1 146 ? -16.584 -16.210 38.749 1.00 66.12 146 LYS A CA 1
ATOM 1198 C C . LYS A 1 146 ? -17.056 -15.549 37.449 1.00 66.12 146 LYS A C 1
ATOM 1200 O O . LYS A 1 146 ? -16.771 -16.047 36.356 1.00 66.12 146 LYS A O 1
ATOM 1205 N N . GLN A 1 147 ? -17.731 -14.409 37.562 1.00 75.12 147 GLN A N 1
ATOM 1206 C CA . GLN A 1 147 ? -17.944 -13.496 36.442 1.00 75.12 147 GLN A CA 1
ATOM 1207 C C . GLN A 1 147 ? -16.733 -12.560 36.362 1.00 75.12 147 GLN A C 1
ATOM 1209 O O . GLN A 1 147 ? -16.491 -11.788 37.285 1.00 75.12 147 GLN A O 1
ATOM 1214 N N . ALA A 1 148 ? -15.935 -12.670 35.301 1.00 81.19 148 ALA A N 1
ATOM 1215 C CA . ALA A 1 148 ? -14.808 -11.767 35.085 1.00 81.19 148 ALA A CA 1
ATOM 1216 C C . ALA A 1 148 ? -15.298 -10.557 34.285 1.00 81.19 148 ALA A C 1
ATOM 1218 O O . ALA A 1 148 ? -15.702 -10.713 33.129 1.00 81.19 148 ALA A O 1
ATOM 1219 N N . LYS A 1 149 ? -15.294 -9.371 34.905 1.00 93.81 149 LYS A N 1
ATOM 1220 C CA . LYS A 1 149 ? -15.590 -8.114 34.213 1.00 93.81 149 LYS A CA 1
ATOM 1221 C C . LYS A 1 149 ? -14.312 -7.606 33.547 1.00 93.81 149 LYS A C 1
ATOM 1223 O O . LYS A 1 149 ? -13.231 -7.637 34.132 1.00 93.81 149 LYS A O 1
ATOM 1228 N N . THR A 1 150 ? -14.414 -7.186 32.294 1.00 96.06 150 THR A N 1
ATOM 1229 C CA . THR A 1 150 ? -13.269 -6.725 31.503 1.00 96.06 150 THR A CA 1
ATOM 1230 C C . THR A 1 150 ? -13.690 -5.554 30.634 1.00 96.06 150 THR A C 1
ATOM 1232 O O . THR A 1 150 ? -14.742 -5.602 29.994 1.00 96.06 150 THR A O 1
ATOM 1235 N N . VAL A 1 151 ? -12.866 -4.511 30.590 1.00 97.88 151 VAL A N 1
ATOM 1236 C CA . VAL A 1 151 ? -13.100 -3.323 29.766 1.00 97.88 151 VAL A CA 1
ATOM 1237 C C . VAL A 1 151 ? -12.132 -3.333 28.590 1.00 97.88 151 VAL A C 1
ATOM 1239 O O . VAL A 1 151 ? -10.917 -3.388 28.765 1.00 97.88 151 VAL A O 1
ATOM 1242 N N . LEU A 1 152 ? -12.670 -3.254 27.375 1.00 98.19 152 LEU A N 1
ATOM 1243 C CA . LEU A 1 152 ? -11.896 -2.983 26.170 1.00 98.19 152 LEU A CA 1
ATOM 1244 C C . LEU A 1 152 ? -12.009 -1.496 25.831 1.00 98.19 152 LEU A C 1
ATOM 1246 O O . LEU A 1 152 ? -13.074 -1.014 25.449 1.00 98.19 152 LEU A O 1
ATOM 1250 N N . GLN A 1 153 ? -10.903 -0.775 25.968 1.00 97.88 153 GLN A N 1
ATOM 1251 C CA . GLN A 1 153 ? -10.810 0.659 25.741 1.00 97.88 153 GLN A CA 1
ATOM 1252 C C . GLN A 1 153 ? -10.117 0.969 24.408 1.00 97.88 153 GLN A C 1
ATOM 1254 O O . GLN A 1 153 ? -8.984 0.550 24.173 1.00 97.88 153 GLN A O 1
ATOM 1259 N N . PHE A 1 154 ? -10.764 1.766 23.561 1.00 97.88 154 PHE A N 1
ATOM 1260 C CA . PHE A 1 154 ? -10.218 2.314 22.322 1.00 97.88 154 PHE A CA 1
ATOM 1261 C C . PHE A 1 154 ? -9.999 3.821 22.455 1.00 97.88 154 PHE A C 1
ATOM 1263 O O . PHE A 1 154 ? -10.938 4.581 22.671 1.00 97.88 154 PHE A O 1
ATOM 1270 N N . GLU A 1 155 ? -8.761 4.269 22.272 1.00 94.81 155 GLU A N 1
ATOM 1271 C CA . GLU A 1 155 ? -8.386 5.681 22.336 1.00 94.81 155 GLU A CA 1
ATOM 1272 C C . GLU A 1 155 ? -8.149 6.242 20.931 1.00 94.81 155 GLU A C 1
ATOM 1274 O O . GLU A 1 155 ? -7.203 5.846 20.248 1.00 94.81 155 GLU A O 1
ATOM 1279 N N . PHE A 1 156 ? -8.959 7.218 20.515 1.00 92.69 156 PHE A N 1
ATOM 1280 C CA . PHE A 1 156 ? -8.845 7.933 19.234 1.00 92.69 156 PHE A CA 1
ATOM 1281 C C . PHE A 1 156 ? -8.150 9.296 19.410 1.00 92.69 156 PHE A C 1
ATOM 1283 O O . PHE A 1 156 ? -8.592 10.350 18.932 1.00 92.69 156 PHE A O 1
ATOM 1290 N N . THR A 1 157 ? -7.024 9.280 20.125 1.00 88.12 157 THR A N 1
ATOM 1291 C CA . THR A 1 157 ? -6.294 10.460 20.629 1.00 88.12 157 THR A CA 1
ATOM 1292 C C . THR A 1 157 ? -5.099 10.864 19.745 1.00 88.12 157 THR A C 1
ATOM 1294 O O . THR A 1 157 ? -4.142 11.494 20.199 1.00 88.12 157 THR A O 1
ATOM 1297 N N . GLY A 1 158 ? -5.130 10.527 18.449 1.00 85.31 158 GLY A N 1
ATOM 1298 C CA . GLY A 1 158 ? -4.108 10.935 17.478 1.00 85.31 158 GLY A CA 1
ATOM 1299 C C . GLY A 1 158 ? -2.798 10.160 17.651 1.00 85.31 158 GLY A C 1
ATOM 1300 O O . GLY A 1 158 ? -2.775 8.941 17.457 1.00 85.31 158 GLY A O 1
ATOM 1301 N N . LYS A 1 159 ? -1.699 10.837 18.015 1.00 83.06 159 LYS A N 1
ATOM 1302 C CA . LYS A 1 159 ? -0.376 10.207 18.224 1.00 83.06 159 LYS A CA 1
ATOM 1303 C C . LYS A 1 159 ? -0.399 9.106 19.297 1.00 83.06 159 LYS A C 1
ATOM 1305 O O . LYS A 1 159 ? 0.364 8.142 19.193 1.00 83.06 159 LYS A O 1
ATOM 1310 N N . TYR A 1 160 ? -1.284 9.239 20.284 1.00 86.88 160 TYR A N 1
ATOM 1311 C CA . TYR A 1 160 ? -1.431 8.325 21.423 1.00 86.88 160 TYR A CA 1
ATOM 1312 C C . TYR A 1 160 ? -2.524 7.275 21.222 1.00 86.88 160 TYR A C 1
ATOM 1314 O O . TYR A 1 160 ? -2.855 6.567 22.162 1.00 86.88 160 TYR A O 1
ATOM 1322 N N . THR A 1 161 ? -3.049 7.142 19.998 1.00 93.50 161 THR A N 1
ATOM 1323 C CA . THR A 1 161 ? -4.061 6.132 19.667 1.00 93.50 161 THR A CA 1
ATOM 1324 C C . THR A 1 161 ? -3.644 4.749 20.172 1.00 93.50 161 THR A C 1
ATOM 1326 O O . THR A 1 161 ? -2.543 4.272 19.851 1.00 93.50 161 THR A O 1
ATOM 1329 N N . ASN A 1 162 ? -4.536 4.079 20.900 1.00 95.88 162 ASN A N 1
ATOM 1330 C CA . ASN A 1 162 ? -4.265 2.773 21.491 1.00 95.88 162 ASN A CA 1
ATOM 1331 C C . ASN A 1 162 ? -5.535 1.940 21.691 1.00 95.88 162 ASN A C 1
ATOM 1333 O O . ASN A 1 162 ? -6.625 2.493 21.773 1.00 95.88 162 ASN A O 1
ATOM 1337 N N . ALA A 1 163 ? -5.373 0.622 21.789 1.00 98.12 163 ALA A N 1
ATOM 1338 C CA . ALA A 1 163 ? -6.399 -0.290 22.285 1.00 98.12 163 ALA A CA 1
ATOM 1339 C C . ALA A 1 163 ? -5.859 -0.967 23.546 1.00 98.12 163 ALA A C 1
ATOM 1341 O O . ALA A 1 163 ? -4.735 -1.472 23.530 1.00 98.12 163 ALA A O 1
ATOM 1342 N N . ILE A 1 164 ? -6.622 -0.932 24.632 1.00 98.31 164 ILE A N 1
ATOM 1343 C CA . ILE A 1 164 ? -6.174 -1.323 25.969 1.00 98.31 164 ILE A CA 1
ATOM 1344 C C . ILE A 1 164 ? -7.234 -2.230 26.582 1.00 98.31 164 ILE A C 1
ATOM 1346 O O . ILE A 1 164 ? -8.423 -1.932 26.518 1.00 98.31 164 ILE A O 1
ATOM 1350 N N . LEU A 1 165 ? -6.797 -3.342 27.155 1.00 98.00 165 LEU A N 1
ATOM 1351 C CA . LEU A 1 165 ? -7.625 -4.286 27.882 1.00 98.00 165 LEU A CA 1
ATOM 1352 C C . LEU A 1 165 ? -7.399 -4.081 29.381 1.00 98.00 165 LEU A C 1
ATOM 1354 O O . LEU A 1 165 ? -6.253 -4.122 29.832 1.00 98.00 165 LEU A O 1
ATOM 1358 N N . LEU A 1 166 ? -8.476 -3.868 30.130 1.00 97.75 166 LEU A N 1
ATOM 1359 C CA . LEU A 1 166 ? -8.457 -3.559 31.560 1.00 97.75 166 LEU A CA 1
ATOM 1360 C C . LEU A 1 166 ? -9.304 -4.557 32.340 1.00 97.75 166 LEU A C 1
ATOM 1362 O O . LEU A 1 166 ? -10.307 -5.062 31.827 1.00 97.75 166 LEU A O 1
ATOM 1366 N N . ASP A 1 167 ? -8.917 -4.812 33.582 1.00 95.12 167 ASP A N 1
ATOM 1367 C CA . ASP A 1 167 ? -9.743 -5.548 34.532 1.00 95.12 167 ASP A CA 1
ATOM 1368 C C . ASP A 1 167 ? -10.787 -4.645 35.220 1.00 95.12 167 ASP A C 1
ATOM 1370 O O . ASP A 1 167 ? -11.005 -3.491 34.846 1.00 95.12 167 ASP A O 1
ATOM 1374 N N . GLU A 1 168 ? -11.478 -5.202 36.213 1.00 92.31 168 GLU A N 1
ATOM 1375 C CA . GLU A 1 168 ? -12.507 -4.515 36.998 1.00 92.31 168 GLU A CA 1
ATOM 1376 C C . GLU A 1 168 ? -11.981 -3.384 37.897 1.00 92.31 168 GLU A C 1
ATOM 1378 O O . GLU A 1 168 ? -12.779 -2.560 38.337 1.00 92.31 168 GLU A O 1
ATOM 1383 N N . ASN A 1 169 ? -10.666 -3.319 38.123 1.00 94.50 169 ASN A N 1
ATOM 1384 C CA . ASN A 1 169 ? -9.993 -2.346 38.983 1.00 94.50 169 ASN A CA 1
ATOM 1385 C C . ASN A 1 169 ? -9.143 -1.348 38.172 1.00 94.50 169 ASN A C 1
ATOM 1387 O O . ASN A 1 169 ? -8.191 -0.786 38.705 1.00 94.50 169 ASN A O 1
ATOM 1391 N N . GLU A 1 170 ? -9.448 -1.156 36.880 1.00 95.50 170 GLU A N 1
ATOM 1392 C CA . GLU A 1 170 ? -8.691 -0.290 35.956 1.00 95.50 170 GLU A CA 1
ATOM 1393 C C . GLU A 1 170 ? -7.213 -0.705 35.782 1.00 95.50 170 GLU A C 1
ATOM 1395 O O . GLU A 1 170 ? -6.389 0.078 35.307 1.00 95.50 170 GLU A O 1
ATOM 1400 N N . VAL A 1 171 ? -6.850 -1.953 36.100 1.00 96.88 171 VAL A N 1
ATOM 1401 C CA . VAL A 1 171 ? -5.495 -2.472 35.881 1.00 96.88 171 VAL A CA 1
ATOM 1402 C C . VAL A 1 171 ? -5.368 -2.987 34.454 1.00 96.88 171 VAL A C 1
ATOM 1404 O O . VAL A 1 171 ? -6.196 -3.756 33.960 1.00 96.88 171 VAL A O 1
ATOM 1407 N N . VAL A 1 172 ? -4.295 -2.586 33.774 1.00 98.19 172 VAL A N 1
ATOM 1408 C CA . VAL A 1 172 ? -3.975 -3.040 32.421 1.00 98.19 172 VAL A CA 1
ATOM 1409 C C . VAL A 1 172 ? -3.703 -4.538 32.429 1.00 98.19 172 VAL A C 1
ATOM 1411 O O . VAL A 1 172 ? -2.724 -5.007 33.004 1.00 98.19 172 VAL A O 1
ATOM 1414 N N . ILE A 1 173 ? -4.547 -5.288 31.725 1.00 97.44 173 ILE A N 1
ATOM 1415 C CA . ILE A 1 173 ? -4.303 -6.690 31.386 1.00 97.44 173 ILE A CA 1
ATOM 1416 C C . ILE A 1 173 ? -3.283 -6.738 30.251 1.00 97.44 173 ILE A C 1
ATOM 1418 O O . ILE A 1 173 ? -2.272 -7.427 30.352 1.00 97.44 173 ILE A O 1
ATOM 1422 N N . GLU A 1 174 ? -3.546 -6.000 29.168 1.00 98.00 174 GLU A N 1
ATOM 1423 C CA . GLU A 1 174 ? -2.654 -5.898 28.014 1.00 98.00 174 GLU A CA 1
ATOM 1424 C C . GLU A 1 174 ? -3.038 -4.712 27.111 1.00 98.00 174 GLU A C 1
ATOM 1426 O O . GLU A 1 174 ? -4.158 -4.212 27.172 1.00 98.00 174 GLU A O 1
ATOM 1431 N N . ALA A 1 175 ? -2.141 -4.257 26.236 1.00 98.06 175 ALA A N 1
ATOM 1432 C CA . ALA A 1 175 ? -2.413 -3.195 25.273 1.00 98.06 175 ALA A CA 1
ATOM 1433 C C . ALA A 1 175 ? -1.799 -3.474 23.897 1.00 98.06 175 ALA A C 1
ATOM 1435 O O . ALA A 1 175 ? -0.762 -4.121 23.763 1.00 98.06 175 ALA A O 1
ATOM 1436 N N . LEU A 1 176 ? -2.406 -2.906 22.852 1.00 97.69 176 LEU A N 1
ATOM 1437 C CA . LEU A 1 176 ? -1.866 -2.943 21.493 1.00 97.69 176 LEU A CA 1
ATOM 1438 C C . LEU A 1 176 ? -0.504 -2.236 21.412 1.00 97.69 176 LEU A C 1
ATOM 1440 O O . LEU A 1 176 ? 0.324 -2.569 20.561 1.00 97.69 176 LEU A O 1
ATOM 1444 N N . ARG A 1 177 ? -0.280 -1.234 22.271 1.00 96.19 177 ARG A N 1
ATOM 1445 C CA . ARG A 1 177 ? 0.985 -0.504 22.403 1.00 96.19 177 ARG A CA 1
ATOM 1446 C C . ARG A 1 177 ? 1.291 -0.238 23.869 1.00 96.19 177 ARG A C 1
ATOM 1448 O O . ARG A 1 177 ? 0.452 0.327 24.568 1.00 96.19 177 ARG A O 1
ATOM 1455 N N . HIS A 1 178 ? 2.506 -0.570 24.293 1.00 95.62 178 HIS A N 1
ATOM 1456 C CA . HIS A 1 178 ? 3.002 -0.216 25.621 1.00 95.62 178 HIS A CA 1
ATOM 1457 C C . HIS A 1 178 ? 3.538 1.211 25.662 1.00 95.62 178 HIS A C 1
ATOM 1459 O O . HIS A 1 178 ? 4.060 1.724 24.667 1.00 95.62 178 HIS A O 1
ATOM 1465 N N . VAL A 1 179 ? 3.390 1.846 26.821 1.00 93.00 179 VAL A N 1
ATOM 1466 C CA . VAL A 1 179 ? 3.942 3.166 27.132 1.00 93.00 179 VAL A CA 1
ATOM 1467 C C . VAL A 1 179 ? 4.593 3.085 28.504 1.00 93.00 179 VAL A C 1
ATOM 1469 O O . VAL A 1 179 ? 3.913 2.846 29.498 1.00 93.00 179 VAL A O 1
ATOM 1472 N N . ASP A 1 180 ? 5.905 3.283 28.553 1.00 91.00 180 ASP A N 1
ATOM 1473 C CA . ASP A 1 180 ? 6.669 3.228 29.798 1.00 91.00 180 ASP A CA 1
ATOM 1474 C C . ASP A 1 180 ? 6.662 4.570 30.544 1.00 91.00 180 ASP A C 1
ATOM 1476 O O . ASP A 1 180 ? 6.468 5.636 29.948 1.00 91.00 180 ASP A O 1
ATOM 1480 N N . ALA A 1 181 ? 6.986 4.520 31.839 1.00 87.25 181 ALA A N 1
ATOM 1481 C CA . ALA A 1 181 ? 7.068 5.686 32.725 1.00 87.25 181 ALA A CA 1
ATOM 1482 C C . ALA A 1 181 ? 8.055 6.767 32.243 1.00 87.25 181 ALA A C 1
ATOM 1484 O O . ALA A 1 181 ? 7.879 7.946 32.530 1.00 87.25 181 ALA A O 1
ATOM 1485 N N . GLY A 1 182 ? 9.077 6.390 31.466 1.00 85.94 182 GLY A N 1
ATOM 1486 C CA . GLY A 1 182 ? 10.004 7.354 30.862 1.00 85.94 182 GLY A CA 1
ATOM 1487 C C . GLY A 1 182 ? 9.396 8.177 29.719 1.00 85.94 182 GLY A C 1
ATOM 1488 O O . GLY A 1 182 ? 9.936 9.220 29.364 1.00 85.94 182 GLY A O 1
ATOM 1489 N N . SER A 1 183 ? 8.290 7.716 29.123 1.00 84.38 183 SER A N 1
ATOM 1490 C CA . SER A 1 183 ? 7.639 8.365 27.974 1.00 84.38 183 SER A CA 1
ATOM 1491 C C . SER A 1 183 ? 6.365 9.124 28.341 1.00 84.38 183 SER A C 1
ATOM 1493 O O . SER A 1 183 ? 5.946 10.015 27.599 1.00 84.38 183 SER A O 1
ATOM 1495 N N . SER A 1 184 ? 5.707 8.749 29.435 1.00 86.19 184 SER A N 1
ATOM 1496 C CA . SER A 1 184 ? 4.468 9.373 29.887 1.00 86.19 184 SER A CA 1
ATOM 1497 C C . SER A 1 184 ? 4.259 9.141 31.378 1.00 86.19 184 SER A C 1
ATOM 1499 O O . SER A 1 184 ? 4.624 8.091 31.898 1.00 86.19 184 SER A O 1
ATOM 1501 N N . PHE A 1 185 ? 3.584 10.086 32.038 1.00 84.56 185 PHE A N 1
ATOM 1502 C CA . PHE A 1 185 ? 3.049 9.881 33.388 1.00 84.56 185 PHE A CA 1
ATOM 1503 C C . PHE A 1 185 ? 1.997 8.762 33.417 1.00 84.56 185 PHE A C 1
ATOM 1505 O O . PHE A 1 185 ? 1.798 8.113 34.438 1.00 84.56 185 PHE A O 1
ATOM 1512 N N . ARG A 1 186 ? 1.324 8.532 32.285 1.00 89.06 186 ARG A N 1
ATOM 1513 C CA . ARG A 1 186 ? 0.317 7.493 32.124 1.00 89.06 186 ARG A CA 1
ATOM 1514 C C . ARG A 1 186 ? 0.971 6.245 31.545 1.00 89.06 186 ARG A C 1
ATOM 1516 O O . ARG A 1 186 ? 1.124 6.117 30.328 1.00 89.06 186 ARG A O 1
ATOM 1523 N N . VAL A 1 187 ? 1.375 5.350 32.439 1.00 92.94 187 VAL A N 1
ATOM 1524 C CA . VAL A 1 187 ? 1.974 4.062 32.083 1.00 92.94 187 VAL A CA 1
ATOM 1525 C C . VAL A 1 187 ? 0.901 3.148 31.497 1.00 92.94 187 VAL A C 1
ATOM 1527 O O . VAL A 1 187 ? -0.189 3.023 32.043 1.00 92.94 187 VAL A O 1
ATOM 1530 N N . ILE A 1 188 ? 1.213 2.505 30.373 1.00 95.75 188 ILE A N 1
ATOM 1531 C CA . ILE A 1 188 ? 0.350 1.506 29.738 1.00 95.75 188 ILE A CA 1
ATOM 1532 C C . ILE A 1 188 ? 1.170 0.231 29.595 1.00 95.75 188 ILE A C 1
ATOM 1534 O O . ILE A 1 188 ? 1.916 0.068 28.627 1.00 95.75 188 ILE A O 1
ATOM 1538 N N . LYS A 1 189 ? 1.057 -0.654 30.583 1.00 94.62 189 LYS A N 1
ATOM 1539 C CA . LYS A 1 189 ? 1.759 -1.938 30.636 1.00 94.62 189 LYS A CA 1
ATOM 1540 C C . LYS A 1 189 ? 1.011 -2.896 31.556 1.00 94.62 189 LYS A C 1
ATOM 1542 O O . LYS A 1 189 ? 0.432 -2.447 32.537 1.00 94.62 189 LYS A O 1
ATOM 1547 N N . ALA A 1 190 ? 1.057 -4.192 31.255 1.00 96.44 190 ALA A N 1
ATOM 1548 C CA . ALA A 1 190 ? 0.406 -5.219 32.061 1.00 96.44 190 ALA A CA 1
ATOM 1549 C C . ALA A 1 190 ? 0.743 -5.094 33.563 1.00 96.44 190 ALA A C 1
ATOM 1551 O O . ALA A 1 190 ? 1.916 -4.961 33.924 1.00 96.44 190 ALA A O 1
ATOM 1552 N N . GLY A 1 191 ? -0.284 -5.137 34.414 1.00 95.50 191 GLY A N 1
ATOM 1553 C CA . GLY A 1 191 ? -0.184 -5.050 35.875 1.00 95.50 191 GLY A CA 1
ATOM 1554 C C . GLY A 1 191 ? -0.155 -3.633 36.459 1.00 95.50 191 GLY A C 1
ATOM 1555 O O . GLY A 1 191 ? -0.121 -3.498 37.677 1.00 95.50 191 GLY A O 1
ATOM 1556 N N . TYR A 1 192 ? -0.178 -2.587 35.629 1.00 95.56 192 TYR A N 1
ATOM 1557 C CA . TYR A 1 192 ? -0.242 -1.197 36.091 1.00 95.56 192 TYR A CA 1
ATOM 1558 C C . TYR A 1 192 ? -1.670 -0.658 36.025 1.00 95.56 192 TYR A C 1
ATOM 1560 O O . TYR A 1 192 ? -2.393 -0.937 35.070 1.00 95.56 192 TYR A O 1
ATOM 1568 N N . GLU A 1 193 ? -2.053 0.146 37.013 1.00 96.00 193 GLU A N 1
ATOM 1569 C CA . GLU A 1 193 ? -3.304 0.907 36.998 1.00 96.00 193 GLU A CA 1
ATOM 1570 C C . GLU A 1 193 ? -3.290 1.953 35.872 1.00 96.00 193 GLU A C 1
ATOM 1572 O O . GLU A 1 193 ? -2.316 2.696 35.692 1.00 96.00 193 GLU A O 1
ATOM 1577 N N . LEU A 1 194 ? -4.371 2.009 35.094 1.00 95.06 194 LEU A N 1
ATOM 1578 C CA . LEU A 1 194 ? -4.529 2.963 34.010 1.00 95.06 194 LEU A CA 1
ATOM 1579 C C . LEU A 1 194 ? -5.100 4.280 34.533 1.00 95.06 194 LEU A C 1
ATOM 1581 O O . LEU A 1 194 ? -6.306 4.442 34.690 1.00 95.06 194 LEU A O 1
ATOM 1585 N N . LEU A 1 195 ? -4.233 5.276 34.681 1.00 91.31 195 LEU A N 1
ATOM 1586 C CA . LEU A 1 195 ? -4.667 6.622 35.053 1.00 91.31 195 LEU A CA 1
ATOM 1587 C C . LEU A 1 195 ? -5.588 7.234 33.987 1.00 91.31 195 LEU A C 1
ATOM 1589 O O . LEU A 1 195 ? -5.368 7.067 32.782 1.00 91.31 195 LEU A O 1
ATOM 1593 N N . THR A 1 196 ? -6.590 8.003 34.406 1.00 82.94 196 THR A N 1
ATOM 1594 C CA . THR A 1 196 ? -7.432 8.780 33.490 1.00 82.94 196 THR A CA 1
ATOM 1595 C C . THR A 1 196 ? -6.630 9.909 32.838 1.00 82.94 196 THR A C 1
ATOM 1597 O O . THR A 1 196 ? -5.846 10.588 33.510 1.00 82.94 196 THR A O 1
ATOM 1600 N N . PRO A 1 197 ? -6.783 10.136 31.522 1.00 81.50 197 PRO A N 1
ATOM 1601 C CA . PRO A 1 197 ? -6.169 11.289 30.890 1.00 81.50 197 PRO A CA 1
ATOM 1602 C C . PRO A 1 197 ? -6.835 12.583 31.382 1.00 81.50 197 PRO A C 1
ATOM 1604 O O . PRO A 1 197 ? -8.026 12.583 31.692 1.00 81.50 197 PRO A O 1
ATOM 1607 N N . PRO A 1 198 ? -6.087 13.697 31.431 1.00 77.44 198 PRO A N 1
ATOM 1608 C CA . PRO A 1 198 ? -6.668 15.000 31.712 1.00 77.44 198 PRO A CA 1
ATOM 1609 C C . PRO A 1 198 ? -7.697 15.371 30.632 1.00 77.44 198 PRO A C 1
ATOM 1611 O O . PRO A 1 198 ? -7.516 14.994 29.464 1.00 77.44 198 PRO A O 1
ATOM 1614 N N . PRO A 1 199 ? -8.746 16.131 30.992 1.00 73.88 199 PRO A N 1
ATOM 1615 C CA . PRO A 1 199 ? -9.802 16.494 30.061 1.00 73.88 199 PRO A CA 1
ATOM 1616 C C . PRO A 1 199 ? -9.241 17.252 28.844 1.00 73.88 199 PRO A C 1
ATOM 1618 O O . PRO A 1 199 ? -8.237 17.978 28.945 1.00 73.88 199 PRO A O 1
ATOM 1621 N N . PRO A 1 200 ? -9.846 17.073 27.656 1.00 74.44 200 PRO A N 1
ATOM 1622 C CA . PRO A 1 200 ? -9.444 17.812 26.471 1.00 74.44 200 PRO A CA 1
ATOM 1623 C C . PRO A 1 200 ? -9.734 19.313 26.652 1.00 74.44 200 PRO A C 1
ATOM 1625 O O . PRO A 1 200 ? -10.722 19.683 27.278 1.00 74.44 200 PRO A O 1
ATOM 1628 N N . PRO A 1 201 ? -8.912 20.209 26.078 1.00 69.06 201 PRO A N 1
ATOM 1629 C CA . PRO A 1 201 ? -9.005 21.646 26.319 1.00 69.06 201 PRO A CA 1
ATOM 1630 C C . PRO A 1 201 ? -9.981 22.334 25.350 1.00 69.06 201 PRO A C 1
ATOM 1632 O O . PRO A 1 201 ? -9.895 23.541 25.148 1.00 69.06 201 PRO A O 1
ATOM 1635 N N . PHE A 1 202 ? -10.827 21.572 24.652 1.00 69.69 202 PHE A N 1
ATOM 1636 C CA . PHE A 1 202 ? -11.717 22.091 23.619 1.00 69.69 202 PHE A CA 1
ATOM 1637 C C . PHE A 1 202 ? -13.121 21.527 23.787 1.00 69.69 202 PHE A C 1
ATOM 1639 O O . PHE A 1 202 ? -13.293 20.351 24.104 1.00 69.69 202 PHE A O 1
ATOM 1646 N N . GLU A 1 203 ? -14.111 22.359 23.484 1.00 76.44 203 GLU A N 1
ATOM 1647 C CA . GLU A 1 203 ? -15.502 21.936 23.402 1.00 76.44 203 GLU A CA 1
ATOM 1648 C C . GLU A 1 203 ? -15.772 21.255 22.050 1.00 76.44 203 GLU A C 1
ATOM 1650 O O . GLU A 1 203 ? -15.421 21.797 20.989 1.00 76.44 203 GLU A O 1
ATOM 1655 N N . PRO A 1 204 ? -16.365 20.050 22.043 1.00 78.81 204 PRO A N 1
ATOM 1656 C CA . PRO A 1 204 ? -16.716 19.362 20.812 1.00 78.81 204 PRO A CA 1
ATOM 1657 C C . PRO A 1 204 ? -17.724 20.155 19.977 1.00 78.81 204 PRO A C 1
ATOM 1659 O O . PRO A 1 204 ? -18.767 20.577 20.464 1.00 78.81 204 PRO A O 1
ATOM 1662 N N . LYS A 1 205 ? -17.455 20.295 18.676 1.00 84.75 205 LYS A N 1
ATOM 1663 C CA . LYS A 1 205 ? -18.451 20.805 17.723 1.00 84.75 205 LYS A CA 1
ATOM 1664 C C . LYS A 1 205 ? -19.395 19.674 17.288 1.00 84.75 205 LYS A C 1
ATOM 1666 O O . LYS A 1 205 ? -18.894 18.576 17.011 1.00 84.75 205 LYS A O 1
ATOM 1671 N N . PRO A 1 206 ? -20.710 19.928 17.168 1.00 87.06 206 PRO A N 1
ATOM 1672 C CA . PRO A 1 206 ? -21.662 18.929 16.703 1.00 87.06 206 PRO A CA 1
ATOM 1673 C C . PRO A 1 206 ? -21.493 18.666 15.203 1.00 87.06 206 PRO A C 1
ATOM 1675 O O . PRO A 1 206 ? -21.342 19.589 14.403 1.00 87.06 206 PRO A O 1
ATOM 1678 N N . PHE A 1 207 ? -21.526 17.389 14.827 1.00 89.44 207 PHE A N 1
ATOM 1679 C CA . PHE A 1 207 ? -21.538 16.929 13.440 1.00 89.44 207 PHE A CA 1
ATOM 1680 C C . PHE A 1 207 ? -22.544 15.780 13.327 1.00 89.44 207 PHE A C 1
ATOM 1682 O O . PHE A 1 207 ? -22.151 14.620 13.470 1.00 89.44 207 PHE A O 1
ATOM 1689 N N . PRO A 1 208 ? -23.841 16.084 13.159 1.00 91.56 208 PRO A N 1
ATOM 1690 C CA . PRO A 1 208 ? -24.869 15.057 13.078 1.00 91.56 208 PRO A CA 1
ATOM 1691 C C . PRO A 1 208 ? -24.646 14.157 11.856 1.00 91.56 208 PRO A C 1
ATOM 1693 O O . PRO A 1 208 ? -24.236 14.623 10.791 1.00 91.56 208 PRO A O 1
ATOM 1696 N N . LEU A 1 209 ? -24.893 12.866 12.043 1.00 92.44 209 LEU A N 1
ATOM 1697 C CA . LEU A 1 209 ? -24.914 11.833 11.021 1.00 92.44 209 LEU A CA 1
ATOM 1698 C C . LEU A 1 209 ? -26.378 11.536 10.696 1.00 92.44 209 LEU A C 1
ATOM 1700 O O . LEU A 1 209 ? -27.180 11.344 11.605 1.00 92.44 209 LEU A O 1
ATOM 1704 N N . GLU A 1 210 ? -26.721 11.492 9.411 1.00 92.31 210 GLU A N 1
ATOM 1705 C CA . GLU A 1 210 ? -28.060 11.071 8.974 1.00 92.31 210 GLU A CA 1
ATOM 1706 C C . GLU A 1 210 ? -28.279 9.578 9.249 1.00 92.31 210 GLU A C 1
ATOM 1708 O O . GLU A 1 210 ? -29.316 9.182 9.771 1.00 92.31 210 GLU A O 1
ATOM 1713 N N . ASP A 1 211 ? -27.264 8.764 8.946 1.00 94.50 211 ASP A N 1
ATOM 1714 C CA . ASP A 1 211 ? -27.231 7.324 9.191 1.00 94.50 211 ASP A CA 1
ATOM 1715 C C . ASP A 1 211 ? -25.812 6.915 9.619 1.00 94.50 211 ASP A C 1
ATOM 1717 O O . ASP A 1 211 ? -24.819 7.181 8.930 1.00 94.50 211 ASP A O 1
ATOM 1721 N N . VAL A 1 212 ? -25.716 6.281 10.790 1.00 94.69 212 VAL A N 1
ATOM 1722 C CA . VAL A 1 212 ? -24.447 5.856 11.391 1.00 94.69 212 VAL A CA 1
ATOM 1723 C C . VAL A 1 212 ? -23.798 4.718 10.605 1.00 94.69 212 VAL A C 1
ATOM 1725 O O . VAL A 1 212 ? -22.584 4.745 10.399 1.00 94.69 212 VAL A O 1
ATOM 1728 N N . GLU A 1 213 ? -24.560 3.725 10.151 1.00 94.50 213 GLU A N 1
ATOM 1729 C CA . GLU A 1 213 ? -24.001 2.583 9.421 1.00 94.50 213 GLU A CA 1
ATOM 1730 C C . GLU A 1 213 ? -23.557 3.011 8.024 1.00 94.50 213 GLU A C 1
ATOM 1732 O O . GLU A 1 213 ? -22.425 2.717 7.629 1.00 94.50 213 GLU A O 1
ATOM 1737 N N . ALA A 1 214 ? -24.379 3.793 7.314 1.00 94.19 214 ALA A N 1
ATOM 1738 C CA . ALA A 1 214 ? -24.008 4.351 6.014 1.00 94.19 214 ALA A CA 1
ATOM 1739 C C . ALA A 1 214 ? -22.726 5.195 6.107 1.00 94.19 214 ALA A C 1
ATOM 1741 O O . ALA A 1 214 ? -21.819 5.056 5.280 1.00 94.19 214 ALA A O 1
ATOM 1742 N N . PHE A 1 215 ? -22.597 6.012 7.161 1.00 94.94 215 PHE A N 1
ATOM 1743 C CA . PHE A 1 215 ? -21.367 6.748 7.447 1.00 94.94 215 PHE A CA 1
ATOM 1744 C C . PHE A 1 215 ? -20.163 5.810 7.632 1.00 94.94 215 PHE A C 1
ATOM 1746 O O . PHE A 1 215 ? -19.105 6.045 7.045 1.00 94.94 215 PHE A O 1
ATOM 1753 N N . LEU A 1 216 ? -20.304 4.737 8.415 1.00 94.94 216 LEU A N 1
ATOM 1754 C CA . LEU A 1 216 ? -19.222 3.784 8.679 1.00 94.94 216 LEU A CA 1
ATOM 1755 C C . LEU A 1 216 ? -18.788 3.000 7.432 1.00 94.94 216 LEU A C 1
ATOM 1757 O O . LEU A 1 216 ? -17.591 2.740 7.280 1.00 94.94 216 LEU A O 1
ATOM 1761 N N . TYR A 1 217 ? -19.714 2.655 6.533 1.00 95.25 217 TYR A N 1
ATOM 1762 C CA . TYR A 1 217 ? -19.382 2.069 5.229 1.00 95.25 217 TYR A CA 1
ATOM 1763 C C . TYR A 1 217 ? -18.647 3.068 4.326 1.00 95.25 217 TYR A C 1
ATOM 1765 O O . TYR A 1 217 ? -17.640 2.728 3.696 1.00 95.25 217 TYR A O 1
ATOM 1773 N N . GLU A 1 218 ? -19.085 4.327 4.308 1.00 92.56 218 GLU A N 1
ATOM 1774 C CA . GLU A 1 218 ? -18.461 5.376 3.500 1.00 92.56 218 GLU A CA 1
ATOM 1775 C C . GLU A 1 218 ? -17.041 5.726 3.985 1.00 92.56 218 GLU A C 1
ATOM 1777 O O . GLU A 1 218 ? -16.162 6.017 3.167 1.00 92.56 218 GLU A O 1
ATOM 1782 N N . VAL A 1 219 ? -16.756 5.619 5.291 1.00 92.06 219 VAL A N 1
ATOM 1783 C CA . VAL A 1 219 ? -15.386 5.748 5.829 1.00 92.06 219 VAL A CA 1
ATOM 1784 C C . VAL A 1 219 ? -14.441 4.741 5.165 1.00 92.06 219 VAL A C 1
ATOM 1786 O O . VAL A 1 219 ? -13.367 5.130 4.688 1.00 92.06 219 VAL A O 1
ATOM 1789 N N . TYR A 1 220 ? -14.841 3.467 5.083 1.00 91.81 220 TYR A N 1
ATOM 1790 C CA . TYR A 1 220 ? -14.039 2.429 4.433 1.00 91.81 220 TYR A CA 1
ATOM 1791 C C . TYR A 1 220 ? -13.928 2.658 2.923 1.00 91.81 220 TYR A C 1
ATOM 1793 O O . TYR A 1 220 ? -12.821 2.663 2.377 1.00 91.81 220 TYR A O 1
ATOM 1801 N N . ALA A 1 221 ? -15.051 2.933 2.253 1.00 90.62 221 ALA A N 1
ATOM 1802 C CA . ALA A 1 221 ? -15.085 3.163 0.811 1.00 90.62 221 ALA A CA 1
ATOM 1803 C C . ALA A 1 221 ? -14.170 4.329 0.397 1.00 90.62 221 ALA A C 1
ATOM 1805 O O . ALA A 1 221 ? -13.392 4.221 -0.555 1.00 90.62 221 ALA A O 1
ATOM 1806 N N . LYS A 1 222 ? -14.177 5.432 1.155 1.00 90.56 222 LYS A N 1
ATOM 1807 C CA . LYS A 1 222 ? -13.271 6.566 0.939 1.00 90.56 222 LYS A CA 1
ATOM 1808 C C . LYS A 1 222 ? -11.803 6.178 1.116 1.00 90.56 222 LYS A C 1
ATOM 1810 O O . LYS A 1 222 ? -10.952 6.638 0.346 1.00 90.56 222 LYS A O 1
ATOM 1815 N N . GLN A 1 223 ? -11.492 5.343 2.107 1.00 88.31 223 GLN A N 1
ATOM 1816 C CA . GLN A 1 223 ? -10.133 4.855 2.334 1.00 88.31 223 GLN A CA 1
ATOM 1817 C C . GLN A 1 223 ? -9.648 3.990 1.160 1.00 88.31 223 GLN A C 1
ATOM 1819 O O . GLN A 1 223 ? -8.539 4.206 0.665 1.00 88.31 223 GLN A O 1
ATOM 1824 N N . GLU A 1 224 ? -10.478 3.066 0.680 1.00 88.06 224 GLU A N 1
ATOM 1825 C CA . GLU A 1 224 ? -10.162 2.203 -0.461 1.00 88.06 224 GLU A CA 1
ATOM 1826 C C . GLU A 1 224 ? -9.993 3.002 -1.756 1.00 88.06 224 GLU A C 1
ATOM 1828 O O . GLU A 1 224 ? -8.995 2.819 -2.457 1.00 88.06 224 GLU A O 1
ATOM 1833 N N . ARG A 1 225 ? -10.876 3.975 -2.033 1.00 90.06 225 ARG A N 1
ATOM 1834 C CA . ARG A 1 225 ? -10.727 4.883 -3.187 1.00 90.06 225 ARG A CA 1
ATOM 1835 C C . ARG A 1 225 ? -9.408 5.655 -3.137 1.00 90.06 225 ARG A C 1
ATOM 1837 O O . ARG A 1 225 ? -8.721 5.762 -4.151 1.00 90.06 225 ARG A O 1
ATOM 1844 N N . SER A 1 226 ? -9.022 6.151 -1.960 1.00 90.56 226 SER A N 1
ATOM 1845 C CA . SER A 1 226 ? -7.756 6.870 -1.771 1.00 90.56 226 SER A CA 1
ATOM 1846 C C . SER A 1 226 ? -6.533 5.968 -1.994 1.00 90.56 226 SER A C 1
ATOM 1848 O O . SER A 1 226 ? -5.625 6.329 -2.748 1.00 90.56 226 SER A O 1
ATOM 1850 N N . LYS A 1 227 ? -6.528 4.755 -1.416 1.00 90.06 227 LYS A N 1
ATOM 1851 C CA . LYS A 1 227 ? -5.456 3.763 -1.629 1.00 90.06 227 LYS A CA 1
ATOM 1852 C C . LYS A 1 227 ? -5.347 3.366 -3.102 1.00 90.06 227 LYS A C 1
ATOM 1854 O O . LYS A 1 227 ? -4.240 3.315 -3.638 1.00 90.06 227 LYS A O 1
ATOM 1859 N N . LEU A 1 228 ? -6.479 3.122 -3.764 1.00 91.19 228 LEU A N 1
ATOM 1860 C CA . LEU A 1 228 ? -6.537 2.793 -5.186 1.00 91.19 228 LEU A CA 1
ATOM 1861 C C . LEU A 1 228 ? -5.961 3.927 -6.038 1.00 91.19 228 LEU A C 1
ATOM 1863 O O . LEU A 1 228 ? -5.092 3.678 -6.870 1.00 91.19 228 LEU A O 1
ATOM 1867 N N . ALA A 1 229 ? -6.387 5.170 -5.803 1.00 92.94 229 ALA A N 1
ATOM 1868 C CA . ALA A 1 229 ? -5.888 6.335 -6.530 1.00 92.94 229 ALA A CA 1
ATOM 1869 C C . ALA A 1 229 ? -4.372 6.516 -6.351 1.00 92.94 229 ALA A C 1
ATOM 1871 O O . ALA A 1 229 ? -3.650 6.739 -7.326 1.00 92.94 229 ALA A O 1
ATOM 1872 N N . GLN A 1 230 ? -3.867 6.359 -5.123 1.00 92.56 230 GLN A N 1
ATOM 1873 C CA . GLN A 1 230 ? -2.433 6.420 -4.844 1.00 92.56 230 GLN A CA 1
ATOM 1874 C C . GLN A 1 230 ? -1.664 5.310 -5.575 1.00 92.56 230 GLN A C 1
ATOM 1876 O O . GLN A 1 230 ? -0.623 5.579 -6.180 1.00 92.56 230 GLN A O 1
ATOM 1881 N N . PHE A 1 231 ? -2.180 4.078 -5.556 1.00 91.19 231 PHE A N 1
ATOM 1882 C CA . PHE A 1 231 ? -1.567 2.941 -6.239 1.00 91.19 231 PHE A CA 1
ATOM 1883 C C . PHE A 1 231 ? -1.544 3.142 -7.759 1.00 91.19 231 PHE A C 1
ATOM 1885 O O . PHE A 1 231 ? -0.488 2.987 -8.376 1.00 91.19 231 PHE A O 1
ATOM 1892 N N . LYS A 1 232 ? -2.667 3.567 -8.358 1.00 93.81 232 LYS A N 1
ATOM 1893 C CA . LYS A 1 232 ? -2.756 3.911 -9.786 1.00 93.81 232 LYS A CA 1
ATOM 1894 C C . LYS A 1 232 ? -1.733 4.976 -10.152 1.00 93.81 232 LYS A C 1
ATOM 1896 O O . LYS A 1 232 ? -0.916 4.748 -11.038 1.00 93.81 232 LYS A O 1
ATOM 1901 N N . LYS A 1 233 ? -1.695 6.092 -9.415 1.00 94.81 233 LYS A N 1
ATOM 1902 C CA . LYS A 1 233 ? -0.735 7.182 -9.648 1.00 94.81 233 LYS A CA 1
ATOM 1903 C C . LYS A 1 233 ? 0.711 6.684 -9.631 1.00 94.81 233 LYS A C 1
ATOM 1905 O O . LYS A 1 233 ? 1.497 7.038 -10.508 1.00 94.81 233 LYS A O 1
ATOM 1910 N N . GLN A 1 234 ? 1.066 5.846 -8.654 1.00 93.38 234 GLN A N 1
ATOM 1911 C CA . GLN A 1 234 ? 2.409 5.279 -8.556 1.00 93.38 234 GLN A CA 1
ATOM 1912 C C . GLN A 1 234 ? 2.741 4.379 -9.755 1.00 93.38 234 GLN A C 1
ATOM 1914 O O . GLN A 1 234 ? 3.820 4.510 -10.334 1.00 93.38 234 GLN A O 1
ATOM 1919 N N . LYS A 1 235 ? 1.842 3.459 -10.126 1.00 92.56 235 LYS A N 1
ATOM 1920 C CA . LYS A 1 235 ? 2.086 2.491 -11.207 1.00 92.56 235 LYS A CA 1
ATOM 1921 C C . LYS A 1 235 ? 2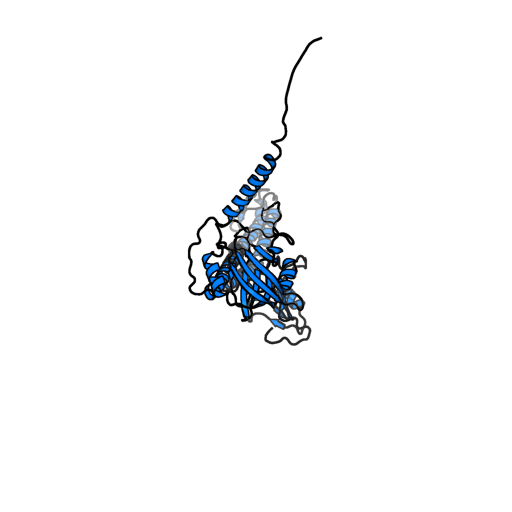.070 3.142 -12.585 1.00 92.56 235 LYS A C 1
ATOM 1923 O O . LYS A 1 235 ? 2.996 2.898 -13.352 1.00 92.56 235 LYS A O 1
ATOM 1928 N N . LEU A 1 236 ? 1.112 4.024 -12.861 1.00 94.88 236 LEU A N 1
ATOM 1929 C CA . LEU A 1 236 ? 1.053 4.791 -14.109 1.00 94.88 236 LEU A CA 1
ATOM 1930 C C . LEU A 1 236 ? 2.309 5.639 -14.295 1.00 94.88 236 LEU A C 1
ATOM 1932 O O . LEU A 1 236 ? 2.927 5.594 -15.353 1.00 94.88 236 LEU A O 1
ATOM 1936 N N . GLY A 1 237 ? 2.779 6.313 -13.240 1.00 94.44 237 GLY A N 1
ATOM 1937 C CA . GLY A 1 237 ? 4.027 7.074 -13.305 1.00 94.44 237 GLY A CA 1
ATOM 1938 C C . GLY A 1 237 ? 5.252 6.225 -13.676 1.00 94.44 237 GLY A C 1
ATOM 1939 O O . GLY A 1 237 ? 6.157 6.717 -14.345 1.00 94.44 237 GLY A O 1
ATOM 1940 N N . LEU A 1 238 ? 5.298 4.950 -13.273 1.00 93.38 238 LEU A N 1
ATOM 1941 C CA . LEU A 1 238 ? 6.371 4.024 -13.661 1.00 93.38 238 LEU A CA 1
ATOM 1942 C C . LEU A 1 238 ? 6.204 3.510 -15.097 1.00 93.38 238 LEU A C 1
ATOM 1944 O O . LEU A 1 238 ? 7.191 3.438 -15.832 1.00 93.38 238 LEU A O 1
ATOM 1948 N N . LEU A 1 239 ? 4.977 3.158 -15.489 1.00 93.75 239 LEU A N 1
ATOM 1949 C CA . LEU A 1 239 ? 4.666 2.638 -16.820 1.00 93.75 239 LEU A CA 1
ATOM 1950 C C . LEU A 1 239 ? 4.896 3.697 -17.900 1.00 93.75 239 LEU A C 1
ATOM 1952 O O . LEU A 1 239 ? 5.641 3.423 -18.838 1.00 93.75 239 LEU A O 1
ATOM 1956 N N . HIS A 1 240 ? 4.386 4.919 -17.720 1.00 96.00 240 HIS A N 1
ATOM 1957 C CA . HIS A 1 240 ? 4.611 6.019 -18.662 1.00 96.00 240 HIS A CA 1
ATOM 1958 C C . HIS A 1 240 ? 6.094 6.358 -18.806 1.00 96.00 240 HIS A C 1
ATOM 1960 O O . HIS A 1 240 ? 6.582 6.492 -19.920 1.00 96.00 240 HIS A O 1
ATOM 1966 N N . LYS A 1 241 ? 6.867 6.399 -17.709 1.00 96.62 241 LYS A N 1
ATOM 1967 C CA . LYS A 1 241 ? 8.325 6.610 -17.795 1.00 96.62 241 LYS A CA 1
ATOM 1968 C C . LYS A 1 241 ? 9.034 5.520 -18.599 1.00 96.62 241 LYS A C 1
ATOM 1970 O O . LYS A 1 241 ? 10.015 5.803 -19.282 1.00 96.62 241 LYS A O 1
ATOM 1975 N N . LYS A 1 242 ? 8.592 4.264 -18.484 1.00 95.06 242 LYS A N 1
ATOM 1976 C CA . LYS A 1 242 ? 9.163 3.146 -19.248 1.00 95.06 242 LYS A CA 1
ATOM 1977 C C . LYS A 1 242 ? 8.760 3.222 -20.720 1.00 95.06 242 LYS A C 1
ATOM 1979 O O . LYS A 1 242 ? 9.607 2.996 -21.578 1.00 95.06 242 LYS A O 1
ATOM 1984 N N . GLN A 1 243 ? 7.502 3.555 -20.988 1.00 94.88 243 GLN A N 1
ATOM 1985 C CA . GLN A 1 243 ? 6.972 3.746 -22.330 1.00 94.88 243 GLN A CA 1
ATOM 1986 C C . GLN A 1 243 ? 7.697 4.879 -23.057 1.00 94.88 243 GLN A C 1
ATOM 1988 O O . GLN A 1 243 ? 8.177 4.668 -24.163 1.00 94.88 243 GLN A O 1
ATOM 1993 N N . GLU A 1 244 ? 7.857 6.029 -22.406 1.00 96.56 244 GLU A N 1
ATOM 1994 C CA . GLU A 1 244 ? 8.539 7.200 -22.958 1.00 96.56 244 GLU A CA 1
ATOM 1995 C C . GLU A 1 244 ? 9.975 6.875 -23.384 1.00 96.56 244 GLU A C 1
ATOM 1997 O O . GLU A 1 244 ? 10.379 7.152 -24.508 1.00 96.56 244 GLU A O 1
ATOM 2002 N N . LYS A 1 245 ? 10.732 6.159 -22.543 1.00 96.94 245 LYS A N 1
ATOM 2003 C CA . LYS A 1 245 ? 12.090 5.705 -22.894 1.00 96.94 245 LYS A CA 1
ATOM 2004 C C . LYS A 1 245 ? 12.125 4.786 -24.116 1.00 96.94 245 LYS A C 1
ATOM 2006 O O . LYS A 1 245 ? 13.091 4.816 -24.874 1.00 96.94 245 LYS A O 1
ATOM 2011 N N . LEU A 1 246 ? 11.119 3.925 -24.281 1.00 95.06 246 LEU A N 1
ATOM 2012 C CA . LEU A 1 246 ? 11.033 3.042 -25.445 1.00 95.06 246 LEU A CA 1
ATOM 2013 C C . LEU A 1 246 ? 10.630 3.813 -26.704 1.00 95.06 246 LEU A C 1
ATOM 2015 O O . LEU A 1 246 ? 11.179 3.522 -27.762 1.00 95.06 246 LEU A O 1
ATOM 2019 N N . ARG A 1 247 ? 9.740 4.807 -26.585 1.00 95.50 247 ARG A N 1
ATOM 2020 C CA . ARG A 1 247 ? 9.364 5.706 -27.686 1.00 95.50 247 ARG A CA 1
ATOM 2021 C C . ARG A 1 247 ? 10.555 6.536 -28.158 1.00 95.50 247 ARG A C 1
ATOM 2023 O O . ARG A 1 247 ? 10.871 6.485 -29.336 1.00 95.50 247 ARG A O 1
ATOM 2030 N N . GLN A 1 248 ? 11.315 7.136 -27.244 1.00 96.00 248 GLN A N 1
ATOM 2031 C CA . GLN A 1 248 ? 12.553 7.853 -27.581 1.00 96.00 248 GLN A CA 1
ATOM 2032 C C . GLN A 1 248 ? 13.585 6.950 -28.274 1.00 96.00 248 GLN A C 1
ATOM 2034 O O . GLN A 1 248 ? 14.251 7.366 -29.217 1.00 96.00 248 GLN A O 1
ATOM 2039 N N . ARG A 1 249 ? 13.712 5.685 -27.842 1.00 94.12 249 ARG A N 1
ATOM 2040 C CA . ARG A 1 249 ? 14.585 4.714 -28.522 1.00 94.12 249 ARG A CA 1
ATOM 2041 C C . ARG A 1 249 ? 14.086 4.379 -29.927 1.00 94.12 249 ARG A C 1
ATOM 2043 O O . ARG A 1 249 ? 14.912 4.215 -30.815 1.00 94.12 249 ARG A O 1
ATOM 2050 N N . LEU A 1 250 ? 12.772 4.247 -30.104 1.00 93.94 250 LEU A N 1
ATOM 2051 C CA . LEU A 1 250 ? 12.140 3.967 -31.391 1.00 93.94 250 LEU A CA 1
ATOM 2052 C C . LEU A 1 250 ? 12.309 5.143 -32.365 1.00 93.94 250 LEU A C 1
ATOM 2054 O O . LEU A 1 250 ? 12.667 4.917 -33.514 1.00 93.94 250 LEU A O 1
ATOM 2058 N N . GLU A 1 251 ? 12.104 6.372 -31.890 1.00 92.62 251 GLU A N 1
ATOM 2059 C CA . GLU A 1 251 ? 12.301 7.616 -32.650 1.00 92.62 251 GLU A CA 1
ATOM 2060 C C . GLU A 1 251 ? 13.773 7.844 -33.020 1.00 92.62 251 GLU A C 1
ATOM 2062 O O . GLU A 1 251 ? 14.067 8.358 -34.092 1.00 92.62 251 GLU A O 1
ATOM 2067 N N . GLY A 1 252 ? 14.709 7.416 -32.167 1.00 90.50 252 GLY A N 1
ATOM 2068 C CA . GLY A 1 252 ? 16.147 7.482 -32.439 1.00 90.50 252 GLY A CA 1
ATOM 2069 C C . GLY A 1 252 ? 16.683 6.406 -33.395 1.00 90.50 252 GLY A C 1
ATOM 2070 O O . GLY A 1 252 ? 17.888 6.385 -33.664 1.00 90.50 252 GLY A O 1
ATOM 2071 N N . LEU A 1 253 ? 15.847 5.482 -33.885 1.00 89.62 253 LEU A N 1
ATOM 2072 C CA . LEU A 1 253 ? 16.268 4.525 -34.909 1.00 89.62 253 LEU A CA 1
ATOM 2073 C C . LEU A 1 253 ? 16.382 5.225 -36.266 1.00 89.62 253 LEU A C 1
ATOM 2075 O O . LEU A 1 253 ? 15.446 5.880 -36.712 1.00 89.62 253 LEU A O 1
ATOM 2079 N N . SER A 1 254 ? 17.513 5.022 -36.943 1.00 84.12 254 SER A N 1
ATOM 2080 C CA . SER A 1 254 ? 17.726 5.486 -38.315 1.00 84.12 254 SER A CA 1
ATOM 2081 C C . SER A 1 254 ? 16.657 4.938 -39.268 1.00 84.12 254 SER A C 1
ATOM 2083 O O . SER A 1 254 ? 16.067 3.879 -39.025 1.00 84.12 254 SER A O 1
ATOM 2085 N N . ASP A 1 255 ? 16.431 5.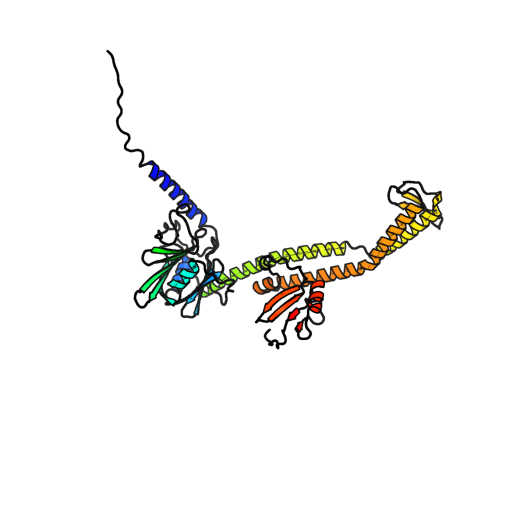639 -40.373 1.00 87.69 255 ASP A N 1
ATOM 2086 C CA . ASP A 1 255 ? 15.658 5.094 -41.483 1.00 87.69 255 ASP A CA 1
ATOM 2087 C C . ASP A 1 255 ? 16.478 4.015 -42.212 1.00 87.69 255 ASP A C 1
ATOM 2089 O O . ASP A 1 255 ? 17.703 4.122 -42.323 1.00 87.69 255 ASP A O 1
ATOM 2093 N N . GLU A 1 256 ? 15.810 2.955 -42.663 1.00 88.19 256 GLU A N 1
ATOM 2094 C CA . GLU A 1 256 ? 16.460 1.833 -43.342 1.00 88.19 256 GLU A CA 1
ATOM 2095 C C . GLU A 1 256 ? 17.040 2.261 -44.694 1.00 88.19 256 GLU A C 1
ATOM 2097 O O . GLU A 1 256 ? 18.191 1.939 -44.979 1.00 88.19 256 GLU A O 1
ATOM 2102 N N . ALA A 1 257 ? 16.307 3.079 -45.456 1.00 88.38 257 ALA A N 1
ATOM 2103 C CA . ALA A 1 257 ? 16.735 3.567 -46.763 1.00 88.38 257 ALA A CA 1
ATOM 2104 C C . ALA A 1 257 ? 17.923 4.533 -46.652 1.00 88.38 257 ALA A C 1
ATOM 2106 O O . ALA A 1 257 ? 18.862 4.474 -47.445 1.00 88.38 257 ALA A O 1
ATOM 2107 N N . VAL A 1 258 ? 17.917 5.397 -45.630 1.00 89.94 258 VAL A N 1
ATOM 2108 C CA . VAL A 1 258 ? 19.036 6.317 -45.367 1.00 89.94 258 VAL A CA 1
ATOM 2109 C C . VAL A 1 258 ? 20.293 5.529 -45.007 1.00 89.94 258 VAL A C 1
ATOM 2111 O O . VAL A 1 258 ? 21.359 5.773 -45.565 1.00 89.94 258 VAL A O 1
ATOM 2114 N N . LEU A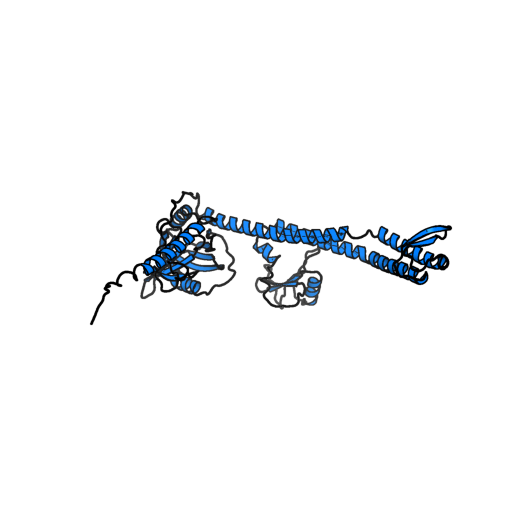 1 259 ? 20.169 4.544 -44.115 1.00 90.12 259 LEU A N 1
ATOM 2115 C CA . LEU A 1 259 ? 21.304 3.731 -43.688 1.00 90.12 259 LEU A CA 1
ATOM 2116 C C . LEU A 1 259 ? 21.836 2.841 -44.824 1.00 90.12 259 LEU A C 1
ATOM 2118 O O . LEU A 1 259 ? 23.034 2.571 -44.873 1.00 90.12 259 LEU A O 1
ATOM 2122 N N . GLU A 1 260 ? 20.972 2.393 -45.736 1.00 91.94 260 GLU A N 1
ATOM 2123 C CA . GLU A 1 260 ? 21.367 1.645 -46.932 1.00 91.94 260 GLU A CA 1
ATOM 2124 C C . GLU A 1 260 ? 22.132 2.528 -47.934 1.00 91.94 260 GLU A C 1
ATOM 2126 O O . GLU A 1 260 ? 23.221 2.147 -48.363 1.00 91.94 260 GLU A O 1
ATOM 2131 N N . SER A 1 261 ? 21.671 3.756 -48.191 1.00 92.81 261 SER A N 1
ATOM 2132 C CA . SER A 1 261 ? 22.406 4.743 -49.002 1.00 92.81 261 SER A CA 1
ATOM 2133 C C . SER A 1 261 ? 23.768 5.117 -48.392 1.00 92.81 261 SER A C 1
ATOM 2135 O O . SER A 1 261 ? 24.773 5.227 -49.102 1.00 92.81 261 SER A O 1
ATOM 2137 N N . GLU A 1 262 ? 23.860 5.231 -47.062 1.00 92.81 262 GLU A N 1
ATOM 2138 C CA . GLU A 1 262 ? 25.144 5.401 -46.367 1.00 92.81 262 GLU A CA 1
ATOM 2139 C C . GLU A 1 262 ? 26.083 4.202 -46.576 1.00 92.81 262 GLU A C 1
ATOM 2141 O O . GLU A 1 262 ? 27.291 4.388 -46.738 1.00 92.81 262 GLU A O 1
ATOM 2146 N N . VAL A 1 263 ? 25.561 2.967 -46.575 1.00 94.25 263 VAL A N 1
ATOM 2147 C CA . VAL A 1 263 ? 26.363 1.762 -46.856 1.00 94.25 263 VAL A CA 1
ATOM 2148 C C . VAL A 1 263 ? 26.940 1.829 -48.264 1.00 94.25 263 VAL A C 1
ATOM 2150 O O . VAL A 1 263 ? 28.141 1.606 -48.418 1.00 94.25 263 VAL A O 1
ATOM 2153 N N . GLU A 1 264 ? 26.123 2.155 -49.264 1.00 95.25 264 GLU A N 1
ATOM 2154 C CA . GLU A 1 264 ? 26.566 2.289 -50.657 1.00 95.25 264 GLU A CA 1
ATOM 2155 C C . GLU A 1 264 ? 27.642 3.371 -50.798 1.00 95.25 264 GLU A C 1
ATOM 2157 O O . GLU A 1 264 ? 28.698 3.125 -51.382 1.00 95.25 264 GLU A O 1
ATOM 2162 N N . THR A 1 265 ? 27.432 4.526 -50.162 1.00 94.50 265 THR A N 1
ATOM 2163 C CA . THR A 1 265 ? 28.381 5.649 -50.152 1.00 94.50 265 THR A CA 1
ATOM 2164 C C . THR A 1 265 ? 29.723 5.250 -49.529 1.00 94.50 265 THR A C 1
ATOM 2166 O O . THR A 1 265 ? 30.785 5.514 -50.089 1.00 94.50 265 THR A O 1
ATOM 2169 N N . LEU A 1 266 ? 29.705 4.555 -48.386 1.00 95.56 266 LEU A N 1
ATOM 2170 C CA . LEU A 1 266 ? 30.923 4.071 -47.726 1.00 95.56 266 LEU A CA 1
ATOM 2171 C C . LEU A 1 266 ? 31.661 3.021 -48.566 1.00 95.56 266 LEU A C 1
ATOM 2173 O O . LEU A 1 266 ? 32.892 3.003 -48.572 1.00 95.56 266 LEU A O 1
ATOM 2177 N N . GLN A 1 267 ? 30.932 2.150 -49.272 1.00 94.81 267 GLN A N 1
ATOM 2178 C CA . GLN A 1 267 ? 31.535 1.186 -50.195 1.00 94.81 267 GLN A CA 1
ATOM 2179 C C . GLN A 1 267 ? 32.174 1.887 -51.397 1.00 94.81 267 GLN A C 1
ATOM 2181 O O . GLN A 1 267 ? 33.303 1.550 -51.756 1.00 94.81 267 GLN A O 1
ATOM 2186 N N . HIS A 1 268 ? 31.488 2.879 -51.971 1.00 94.69 268 HIS A N 1
ATOM 2187 C CA . HIS A 1 268 ? 32.004 3.717 -53.053 1.00 94.69 268 HIS A CA 1
ATOM 2188 C C . HIS A 1 268 ? 33.295 4.424 -52.638 1.00 94.69 268 HIS A C 1
ATOM 2190 O O . HIS A 1 268 ? 34.335 4.236 -53.265 1.00 94.69 268 HIS A O 1
ATOM 2196 N N . TYR A 1 269 ? 33.286 5.118 -51.499 1.00 94.94 269 TYR A N 1
ATOM 2197 C CA . TYR A 1 269 ? 34.480 5.772 -50.959 1.00 94.94 269 TYR A CA 1
ATOM 2198 C C . TYR A 1 269 ? 35.611 4.788 -50.643 1.00 94.94 269 TYR A C 1
ATOM 2200 O O . TYR A 1 269 ? 36.777 5.098 -50.886 1.00 94.94 269 TYR A O 1
ATOM 2208 N N . GLY A 1 270 ? 35.289 3.591 -50.144 1.00 93.88 270 GLY A N 1
ATOM 2209 C CA . GLY A 1 270 ? 36.267 2.524 -49.931 1.00 93.88 270 GLY A CA 1
ATOM 2210 C C . GLY A 1 270 ? 36.979 2.115 -51.224 1.00 93.88 270 GLY A C 1
ATOM 2211 O O . GLY A 1 270 ? 38.205 1.982 -51.228 1.00 93.88 270 GLY A O 1
ATOM 2212 N N . ASN A 1 271 ? 36.234 1.981 -52.326 1.00 94.38 271 ASN A N 1
ATOM 2213 C CA . ASN A 1 271 ? 36.782 1.683 -53.651 1.00 94.38 271 ASN A CA 1
ATOM 2214 C C . ASN A 1 271 ? 37.607 2.853 -54.208 1.00 94.38 271 ASN A C 1
ATOM 2216 O O . ASN A 1 271 ? 38.726 2.637 -54.678 1.00 94.38 271 ASN A O 1
ATOM 2220 N N . LEU A 1 272 ? 37.102 4.089 -54.102 1.00 93.12 272 LEU A N 1
ATOM 2221 C CA . LEU A 1 272 ? 37.815 5.284 -54.562 1.00 93.12 272 LEU A CA 1
ATOM 2222 C C . LEU A 1 272 ? 39.144 5.486 -53.829 1.00 93.12 272 LEU A C 1
ATOM 2224 O O . LEU A 1 272 ? 40.120 5.937 -54.427 1.00 93.12 272 LEU A O 1
ATOM 2228 N N . MET A 1 273 ? 39.217 5.109 -52.552 1.00 92.31 273 MET A N 1
ATOM 2229 C CA . MET A 1 273 ? 40.454 5.172 -51.776 1.00 92.31 273 MET A CA 1
ATOM 2230 C C . MET A 1 273 ? 41.531 4.209 -52.312 1.00 92.31 273 MET A C 1
ATOM 2232 O O . MET A 1 273 ? 42.723 4.498 -52.228 1.00 92.31 273 MET A O 1
ATOM 2236 N N . LEU A 1 274 ? 41.137 3.075 -52.904 1.00 91.62 274 LEU A N 1
ATOM 2237 C CA . LEU A 1 274 ? 42.072 2.141 -53.543 1.00 91.62 274 LEU A CA 1
ATOM 2238 C C . LEU A 1 274 ? 42.492 2.607 -54.943 1.00 91.62 274 LEU A C 1
ATOM 2240 O O . LEU A 1 274 ? 43.655 2.459 -55.309 1.00 91.62 274 LEU A O 1
ATOM 2244 N N . SER A 1 275 ? 41.588 3.202 -55.728 1.00 90.38 275 SER A N 1
ATOM 2245 C CA . SER A 1 275 ? 41.937 3.714 -57.063 1.00 90.38 275 SER A CA 1
ATOM 2246 C C . SER A 1 275 ? 42.781 4.993 -57.006 1.00 90.38 275 SER A C 1
ATOM 2248 O O . SER A 1 275 ? 43.632 5.217 -57.864 1.00 90.38 275 SER A O 1
ATOM 2250 N N . ASN A 1 276 ? 42.599 5.813 -55.968 1.00 91.19 276 ASN A N 1
ATOM 2251 C CA . ASN A 1 276 ? 43.293 7.088 -55.785 1.00 91.19 276 ASN A CA 1
ATOM 2252 C C . ASN A 1 276 ? 44.484 7.002 -54.818 1.00 91.19 276 ASN A C 1
ATOM 2254 O O . ASN A 1 276 ? 44.881 8.018 -54.256 1.00 91.19 276 ASN A O 1
ATOM 2258 N N . MET A 1 277 ? 45.100 5.825 -54.631 1.00 87.94 277 MET A N 1
ATOM 2259 C CA . MET A 1 277 ? 46.205 5.639 -53.667 1.00 87.94 277 MET A CA 1
ATOM 2260 C C . MET A 1 277 ? 47.361 6.643 -53.813 1.00 87.94 277 MET A C 1
ATOM 2262 O O . MET A 1 277 ? 48.036 6.945 -52.834 1.00 87.94 277 MET A O 1
ATOM 2266 N N . HIS A 1 278 ? 47.574 7.169 -55.018 1.00 89.12 278 HIS A N 1
ATOM 2267 C CA . HIS A 1 278 ? 48.604 8.155 -55.345 1.00 89.12 278 HIS A CA 1
ATOM 2268 C C . HIS A 1 278 ? 48.274 9.593 -54.893 1.00 89.12 278 HIS A C 1
ATOM 2270 O O . HIS A 1 278 ? 49.185 10.409 -54.795 1.00 89.12 278 HIS A O 1
ATOM 2276 N N . LEU A 1 279 ? 47.004 9.909 -54.612 1.00 89.00 279 LEU A N 1
ATOM 2277 C CA . LEU A 1 279 ? 46.540 11.232 -54.157 1.00 89.00 279 LEU A CA 1
ATOM 2278 C C . LEU A 1 279 ? 46.367 11.314 -52.633 1.00 89.00 279 LEU A C 1
ATOM 2280 O O . LEU A 1 279 ? 46.011 12.363 -52.098 1.00 89.00 279 LEU A O 1
ATOM 2284 N N . ILE A 1 280 ? 46.600 10.211 -51.921 1.00 89.88 280 ILE A N 1
ATOM 2285 C CA . ILE A 1 280 ? 46.324 10.114 -50.488 1.00 89.88 280 ILE A CA 1
ATOM 2286 C C . ILE A 1 280 ? 47.407 10.810 -49.682 1.00 89.88 280 ILE A C 1
ATOM 2288 O O . ILE A 1 280 ? 48.597 10.530 -49.819 1.00 89.88 280 ILE A O 1
ATOM 2292 N N . THR A 1 281 ? 46.964 11.670 -48.772 1.00 90.12 281 THR A N 1
ATOM 2293 C CA . THR A 1 281 ? 47.823 12.334 -47.798 1.00 90.12 281 THR A CA 1
ATOM 2294 C C . THR A 1 281 ? 47.871 11.503 -46.513 1.00 90.12 281 THR A C 1
ATOM 2296 O O . THR A 1 281 ? 46.837 11.349 -45.853 1.00 90.12 281 THR A O 1
ATOM 2299 N N . PRO A 1 282 ? 49.038 10.970 -46.108 1.00 89.06 282 PRO A N 1
ATOM 2300 C CA . PRO A 1 282 ? 49.154 10.182 -44.884 1.00 89.06 282 PRO A CA 1
ATOM 2301 C C . PRO A 1 282 ? 48.674 10.947 -43.645 1.00 89.06 282 PRO A C 1
ATOM 2303 O O . PRO A 1 282 ? 48.929 12.143 -43.513 1.00 89.06 282 PRO A O 1
ATOM 2306 N N . TYR A 1 283 ? 48.013 10.249 -42.717 1.00 89.88 283 TYR A N 1
ATOM 2307 C CA . TYR A 1 283 ? 47.500 10.762 -41.435 1.00 89.88 283 TYR A CA 1
ATOM 2308 C C . TYR A 1 283 ? 46.403 11.836 -41.508 1.00 89.88 283 TYR A C 1
ATOM 2310 O O . TYR A 1 283 ? 45.830 12.171 -40.468 1.00 89.88 283 TYR A O 1
ATOM 2318 N N . ALA A 1 284 ? 46.078 12.362 -42.690 1.00 90.81 284 ALA A N 1
ATOM 2319 C CA . ALA A 1 284 ? 45.016 13.346 -42.839 1.00 90.81 284 ALA A CA 1
ATOM 2320 C C . ALA A 1 284 ? 43.629 12.692 -42.688 1.00 90.81 284 ALA A C 1
ATOM 2322 O O . ALA A 1 284 ? 43.351 11.627 -43.241 1.00 90.81 284 ALA A O 1
ATOM 2323 N N . THR A 1 285 ? 42.742 13.348 -41.936 1.00 90.44 285 THR A N 1
ATOM 2324 C CA . THR A 1 285 ? 41.353 12.907 -41.707 1.00 90.44 285 THR A CA 1
ATOM 2325 C C . THR A 1 285 ? 40.417 13.245 -42.864 1.00 90.44 285 THR A C 1
ATOM 2327 O O . THR A 1 285 ? 39.300 12.736 -42.907 1.00 90.44 285 THR A O 1
ATOM 2330 N N . VAL A 1 286 ? 40.869 14.087 -43.794 1.00 93.31 286 VAL A N 1
ATOM 2331 C CA . VAL A 1 286 ? 40.154 14.474 -45.012 1.00 93.31 286 VAL A CA 1
ATOM 2332 C C . VAL A 1 286 ? 41.053 14.173 -46.200 1.00 93.31 286 VAL A C 1
ATOM 2334 O O . VAL A 1 286 ? 42.190 14.643 -46.247 1.00 93.31 286 VAL A O 1
ATOM 2337 N N . GLN A 1 287 ? 40.546 13.387 -47.144 1.00 91.19 287 GLN A N 1
ATOM 2338 C CA . GLN A 1 287 ? 41.246 13.027 -48.372 1.00 91.19 287 GLN A CA 1
ATOM 2339 C C . GLN A 1 287 ? 40.539 13.662 -49.560 1.00 91.19 287 GLN A C 1
ATOM 2341 O O . GLN A 1 287 ? 39.336 13.479 -49.730 1.00 91.19 287 GLN A O 1
ATOM 2346 N N . LYS A 1 288 ? 41.296 14.399 -50.375 1.00 92.94 288 LYS A N 1
ATOM 2347 C CA . LYS A 1 288 ? 40.822 14.954 -51.644 1.00 92.94 288 LYS A CA 1
ATOM 2348 C C . LYS A 1 288 ? 41.155 13.957 -52.742 1.00 92.94 288 LYS A C 1
ATOM 2350 O O . LYS A 1 288 ? 42.327 13.772 -53.062 1.00 92.94 288 LYS A O 1
ATOM 2355 N N . ILE A 1 289 ? 40.141 13.278 -53.256 1.00 92.69 289 ILE A N 1
ATOM 2356 C CA . ILE A 1 289 ? 40.282 12.210 -54.251 1.00 92.69 289 ILE A CA 1
ATOM 2357 C C . ILE A 1 289 ? 39.381 12.491 -55.450 1.00 92.69 289 ILE A C 1
ATOM 2359 O O . ILE A 1 289 ? 38.477 13.317 -55.360 1.00 92.69 289 ILE A O 1
ATOM 2363 N N . LYS A 1 290 ? 39.619 11.796 -56.564 1.00 91.75 290 LYS A N 1
ATOM 2364 C CA . LYS A 1 290 ? 38.780 11.911 -57.758 1.00 91.75 290 LYS A CA 1
ATOM 2365 C C . LYS A 1 290 ? 37.784 10.767 -57.847 1.00 91.75 290 LYS A C 1
ATOM 2367 O O . LYS A 1 290 ? 38.155 9.617 -57.596 1.00 91.75 290 LYS A O 1
ATOM 2372 N N . ASP A 1 291 ? 36.551 11.078 -58.224 1.00 92.25 291 ASP A N 1
ATOM 2373 C CA . ASP A 1 291 ? 35.561 10.066 -58.592 1.00 92.25 291 ASP A CA 1
ATOM 2374 C C . ASP A 1 291 ? 35.810 9.546 -60.023 1.00 92.25 291 ASP A C 1
ATOM 2376 O O . ASP A 1 291 ? 36.652 10.063 -60.764 1.00 92.25 291 ASP A O 1
ATOM 2380 N N . TYR A 1 292 ? 35.085 8.504 -60.426 1.00 89.12 292 TYR A N 1
ATOM 2381 C CA . TYR A 1 292 ? 35.185 7.867 -61.739 1.00 89.12 292 TYR A CA 1
ATOM 2382 C C . TYR A 1 292 ? 34.834 8.803 -62.903 1.00 89.12 292 TYR A C 1
ATOM 2384 O O . TYR A 1 292 ? 35.303 8.583 -64.019 1.00 89.12 292 TYR A O 1
ATOM 2392 N N . ASP A 1 293 ? 34.041 9.846 -62.656 1.00 88.56 293 ASP A N 1
ATOM 2393 C CA . ASP A 1 293 ? 33.712 10.890 -63.632 1.00 88.56 293 ASP A CA 1
ATOM 2394 C C . ASP A 1 293 ? 34.751 12.029 -63.682 1.00 88.56 293 ASP A C 1
ATOM 2396 O O . ASP A 1 293 ? 34.656 12.927 -64.520 1.00 88.56 293 ASP A O 1
ATOM 2400 N N . GLY A 1 294 ? 35.770 11.979 -62.817 1.00 85.38 294 GLY A N 1
ATOM 2401 C CA . GLY A 1 294 ? 36.830 12.976 -62.718 1.00 85.38 294 GLY A CA 1
ATOM 2402 C C . GLY A 1 294 ? 36.513 14.174 -61.818 1.00 85.38 294 GLY A C 1
ATOM 2403 O O . GLY A 1 294 ? 37.349 15.078 -61.744 1.00 85.38 294 GLY A O 1
ATOM 2404 N N . SER A 1 295 ? 35.362 14.192 -61.138 1.00 90.62 295 SER A N 1
ATOM 2405 C CA . SER A 1 295 ? 35.022 15.204 -60.132 1.00 90.62 295 SER A CA 1
ATOM 2406 C C . SER A 1 295 ? 35.872 15.064 -58.861 1.00 90.62 295 SER A C 1
ATOM 2408 O O . SER A 1 295 ? 36.287 13.964 -58.493 1.00 90.62 295 SER A O 1
ATOM 2410 N N . ASP A 1 296 ? 36.150 16.185 -58.188 1.00 90.94 296 ASP A N 1
ATOM 2411 C CA . ASP A 1 296 ? 36.897 16.199 -56.925 1.00 90.94 296 ASP A CA 1
ATOM 2412 C C . ASP A 1 296 ? 35.944 16.000 -55.732 1.00 90.94 296 ASP A C 1
ATOM 2414 O O . ASP A 1 296 ? 34.987 16.757 -55.553 1.00 90.94 296 ASP A O 1
ATOM 2418 N N . ILE A 1 297 ? 36.232 15.007 -54.884 1.00 93.25 297 ILE A N 1
ATOM 2419 C CA . ILE A 1 297 ? 35.444 14.658 -53.694 1.00 93.25 297 ILE A CA 1
ATOM 2420 C C . ILE A 1 297 ? 36.323 14.702 -52.442 1.00 93.25 297 ILE A C 1
ATOM 2422 O O . ILE A 1 297 ? 37.475 14.262 -52.439 1.00 93.25 297 ILE A O 1
ATOM 2426 N N . GLU A 1 298 ? 35.750 15.204 -51.348 1.00 93.62 298 GLU A N 1
ATOM 2427 C CA . GLU A 1 298 ? 36.349 15.155 -50.015 1.00 93.62 298 GLU A CA 1
ATOM 2428 C C . GLU A 1 298 ? 35.775 13.977 -49.212 1.00 93.62 298 GLU A C 1
ATOM 2430 O O . GLU A 1 298 ? 34.580 13.928 -48.919 1.00 93.62 298 GLU A O 1
ATOM 2435 N N . VAL A 1 299 ? 36.630 13.022 -48.836 1.00 92.19 299 VAL A N 1
ATOM 2436 C CA . VAL A 1 299 ? 36.246 11.843 -48.044 1.00 92.19 299 VAL A CA 1
ATOM 2437 C C . VAL A 1 299 ? 36.832 11.929 -46.640 1.00 92.19 299 VAL A C 1
ATOM 2439 O O . VAL A 1 299 ? 38.041 12.091 -46.461 1.00 92.19 299 VAL A O 1
ATOM 2442 N N . TYR A 1 300 ? 35.972 11.763 -45.634 1.00 92.38 300 TYR A N 1
ATOM 2443 C CA . TYR A 1 300 ? 36.353 11.775 -44.222 1.00 92.38 300 TYR A CA 1
ATOM 2444 C C . TYR A 1 300 ? 36.708 10.370 -43.720 1.00 92.38 300 TYR A C 1
ATOM 2446 O O . TYR A 1 300 ? 35.941 9.420 -43.886 1.00 92.38 300 TYR A O 1
ATOM 2454 N N . VAL A 1 301 ? 37.853 10.243 -43.050 1.00 91.38 301 VAL A N 1
ATOM 2455 C CA . VAL A 1 301 ? 38.364 8.983 -42.485 1.00 91.38 301 VAL A CA 1
ATOM 2456 C C . VAL A 1 301 ? 38.793 9.159 -41.026 1.00 91.38 301 VAL A C 1
ATOM 2458 O O . VAL A 1 301 ? 38.978 10.275 -40.539 1.00 91.38 301 VAL A O 1
ATOM 2461 N N . ALA A 1 302 ? 38.936 8.047 -40.298 1.00 89.81 302 ALA A N 1
ATOM 2462 C CA . ALA A 1 302 ? 39.400 8.085 -38.913 1.00 89.81 302 ALA A CA 1
ATOM 2463 C C . ALA A 1 302 ? 40.842 8.632 -38.800 1.00 89.81 302 ALA A C 1
ATOM 2465 O O . ALA A 1 302 ? 41.651 8.431 -39.710 1.00 89.81 302 ALA A O 1
ATOM 2466 N N . PRO A 1 303 ? 41.192 9.290 -37.677 1.00 86.75 303 PRO A N 1
ATOM 2467 C CA . PRO A 1 303 ? 42.559 9.742 -37.435 1.00 86.75 303 PRO A CA 1
ATOM 2468 C C . PRO A 1 303 ? 43.532 8.557 -37.318 1.00 86.75 303 PRO A C 1
ATOM 2470 O O . PRO A 1 303 ? 43.137 7.450 -36.951 1.00 86.75 303 PRO A O 1
ATOM 2473 N N . ASN A 1 304 ? 44.822 8.817 -37.560 1.00 88.25 304 ASN A N 1
ATOM 2474 C CA . ASN A 1 304 ? 45.936 7.858 -37.443 1.00 88.25 304 ASN A CA 1
ATOM 2475 C C . ASN A 1 304 ? 45.995 6.748 -38.512 1.00 88.25 304 ASN A C 1
ATOM 2477 O O . ASN A 1 304 ? 46.618 5.712 -38.283 1.00 88.25 304 ASN A O 1
ATOM 2481 N N . LEU A 1 305 ? 45.391 6.955 -39.683 1.00 90.19 305 LEU A N 1
ATOM 2482 C CA . LEU A 1 305 ? 45.517 6.045 -40.826 1.00 90.19 305 LEU A CA 1
ATOM 2483 C C . LEU A 1 305 ? 46.600 6.554 -41.788 1.00 90.19 305 LEU A C 1
ATOM 2485 O O . LEU A 1 305 ? 46.596 7.720 -42.177 1.00 90.19 305 LEU A O 1
ATOM 2489 N N . GLN A 1 306 ? 47.549 5.689 -42.152 1.00 88.25 306 GLN A N 1
ATOM 2490 C CA . GLN A 1 306 ? 48.742 6.067 -42.922 1.00 88.25 306 GLN A CA 1
ATOM 2491 C C . GLN A 1 306 ? 48.585 5.832 -44.419 1.00 88.25 306 GLN A C 1
ATOM 2493 O O . GLN A 1 306 ? 49.089 6.615 -45.218 1.00 88.25 306 GLN A O 1
ATOM 2498 N N . THR A 1 307 ? 47.926 4.737 -44.797 1.00 90.75 307 THR A N 1
ATOM 2499 C CA . THR A 1 307 ? 47.880 4.271 -46.186 1.00 90.75 307 THR A CA 1
ATOM 2500 C C . THR A 1 307 ? 46.455 4.222 -46.717 1.00 90.75 307 THR A C 1
ATOM 2502 O O . THR A 1 307 ? 45.502 4.003 -45.966 1.00 90.75 307 THR A O 1
ATOM 2505 N N . GLY A 1 308 ? 46.307 4.338 -48.040 1.00 89.06 308 GLY A N 1
ATOM 2506 C CA . GLY A 1 308 ? 45.005 4.186 -48.693 1.00 89.06 308 GLY A CA 1
ATOM 2507 C C . GLY A 1 308 ? 44.338 2.843 -48.450 1.00 89.06 308 GLY A C 1
ATOM 2508 O O . GLY A 1 308 ? 43.125 2.785 -48.286 1.00 89.06 308 GLY A O 1
ATOM 2509 N N . ALA A 1 309 ? 45.129 1.777 -48.315 1.00 91.19 309 ALA A N 1
ATOM 2510 C CA . ALA A 1 309 ? 44.617 0.464 -47.944 1.00 91.19 309 ALA A CA 1
ATOM 2511 C C . ALA A 1 309 ? 44.005 0.464 -46.529 1.00 91.19 309 ALA A C 1
ATOM 2513 O O . ALA A 1 309 ? 42.920 -0.075 -46.335 1.00 91.19 309 ALA A O 1
ATOM 2514 N N . GLN A 1 310 ? 44.647 1.113 -45.549 1.00 92.25 310 GLN A N 1
ATOM 2515 C CA . GLN A 1 310 ? 44.109 1.233 -44.185 1.00 92.25 310 GLN A CA 1
ATOM 2516 C C . GLN A 1 310 ? 42.834 2.091 -44.132 1.00 92.25 310 GLN A C 1
ATOM 2518 O O . GLN A 1 310 ? 41.897 1.763 -43.406 1.00 92.25 310 GLN A O 1
ATOM 2523 N N . MET A 1 311 ? 42.789 3.178 -44.908 1.00 92.56 311 MET A N 1
ATOM 2524 C CA . MET A 1 311 ? 41.614 4.050 -45.034 1.00 92.56 311 MET A CA 1
ATOM 2525 C C . MET A 1 311 ? 40.439 3.340 -45.718 1.00 92.56 311 MET A C 1
ATOM 2527 O O . MET A 1 311 ? 39.309 3.416 -45.239 1.00 92.56 311 MET A O 1
ATOM 2531 N N . SER A 1 312 ? 40.714 2.590 -46.786 1.00 93.75 312 SER A N 1
ATOM 2532 C CA . SER A 1 312 ? 39.733 1.756 -47.483 1.00 93.75 312 SER A CA 1
ATOM 2533 C C . SER A 1 312 ? 39.165 0.661 -46.572 1.00 93.75 312 SER A C 1
ATOM 2535 O O . SER A 1 312 ? 37.948 0.540 -46.431 1.00 93.75 312 SER A O 1
ATOM 2537 N N . GLU A 1 313 ? 40.029 -0.066 -45.854 1.00 94.25 313 GLU A N 1
ATOM 2538 C CA . GLU A 1 313 ? 39.617 -1.094 -44.889 1.00 94.25 313 GLU A CA 1
ATOM 2539 C C . GLU A 1 313 ? 38.723 -0.511 -43.782 1.00 94.25 313 GLU A C 1
ATOM 2541 O O . GLU A 1 313 ? 37.716 -1.113 -43.401 1.00 94.25 313 GLU A O 1
ATOM 2546 N N . TYR A 1 314 ? 39.035 0.692 -43.286 1.00 94.38 314 TYR A N 1
ATOM 2547 C CA . TYR A 1 314 ? 38.182 1.399 -42.328 1.00 94.38 314 TYR A CA 1
ATOM 2548 C C . TYR A 1 314 ? 36.777 1.668 -42.893 1.00 94.38 314 TYR A C 1
ATOM 2550 O O . TYR A 1 314 ? 35.781 1.352 -42.232 1.00 94.38 314 TYR A O 1
ATOM 2558 N N . LEU A 1 315 ? 36.682 2.200 -44.115 1.00 95.19 315 LEU A N 1
ATOM 2559 C CA . LEU A 1 315 ? 35.406 2.503 -44.772 1.00 95.19 315 LEU A CA 1
ATOM 2560 C C . LEU A 1 315 ? 34.588 1.229 -45.034 1.00 95.19 315 LEU A C 1
ATOM 2562 O O . LEU A 1 315 ? 33.403 1.185 -44.697 1.00 95.19 315 LEU A O 1
ATOM 2566 N N . PHE A 1 316 ? 35.215 0.148 -45.509 1.00 96.06 316 PHE A N 1
ATOM 2567 C CA . PHE A 1 316 ? 34.539 -1.141 -45.686 1.00 96.06 316 PHE A CA 1
ATOM 2568 C C . PHE A 1 316 ? 34.088 -1.764 -44.367 1.00 96.06 316 PHE A C 1
ATOM 2570 O O . PHE A 1 316 ? 33.002 -2.346 -44.296 1.00 96.06 316 PHE A O 1
ATOM 2577 N N . LYS A 1 317 ? 34.870 -1.620 -43.294 1.00 96.25 317 LYS A N 1
ATOM 2578 C CA . LYS A 1 317 ? 34.470 -2.070 -41.957 1.00 96.25 317 LYS A CA 1
ATOM 2579 C C . LYS A 1 317 ? 33.241 -1.310 -41.456 1.00 96.25 317 LYS A C 1
ATOM 2581 O O . LYS A 1 317 ? 32.335 -1.932 -40.893 1.00 96.25 317 LYS A O 1
ATOM 2586 N N . MET A 1 318 ? 33.179 0.003 -41.685 1.00 94.75 318 MET A N 1
ATOM 2587 C CA . MET A 1 318 ? 32.007 0.824 -41.368 1.00 94.75 318 MET A CA 1
ATOM 2588 C C . MET A 1 318 ? 30.795 0.427 -42.218 1.00 94.75 318 MET A C 1
ATOM 2590 O O . MET A 1 318 ? 29.726 0.178 -41.658 1.00 94.75 318 MET A O 1
ATOM 2594 N N . ALA A 1 319 ? 30.973 0.239 -43.529 1.00 95.62 319 ALA A N 1
ATOM 2595 C CA . ALA A 1 319 ? 29.924 -0.242 -44.426 1.00 95.62 319 ALA A CA 1
ATOM 2596 C C . ALA A 1 319 ? 29.382 -1.613 -43.991 1.00 95.62 319 ALA A C 1
ATOM 2598 O O . ALA A 1 319 ? 28.172 -1.808 -43.890 1.00 95.62 319 ALA A O 1
ATOM 2599 N N . LYS A 1 320 ? 30.262 -2.560 -43.640 1.00 95.75 320 LYS A N 1
ATOM 2600 C CA . LYS A 1 320 ? 29.880 -3.890 -43.137 1.00 95.75 320 LYS A CA 1
ATOM 2601 C C . LYS A 1 320 ? 29.073 -3.797 -41.840 1.00 95.75 320 LYS A C 1
ATOM 2603 O O . LYS A 1 320 ? 28.075 -4.502 -41.693 1.00 95.75 320 LYS A O 1
ATOM 2608 N N . LYS A 1 321 ? 29.481 -2.923 -40.913 1.00 93.44 321 LYS A N 1
ATOM 2609 C CA . LYS A 1 321 ? 28.766 -2.673 -39.652 1.00 93.44 321 LYS A CA 1
ATOM 2610 C C . LYS A 1 321 ? 27.377 -2.074 -39.902 1.00 93.44 321 LYS A C 1
ATOM 2612 O O . LYS A 1 321 ? 26.404 -2.563 -39.329 1.00 93.44 321 LYS A O 1
ATOM 2617 N N . ASN A 1 322 ? 27.270 -1.066 -40.768 1.00 92.94 322 ASN A N 1
ATOM 2618 C CA . ASN A 1 322 ? 25.989 -0.447 -41.115 1.00 92.94 322 ASN A CA 1
ATOM 2619 C C . ASN A 1 322 ? 25.071 -1.441 -41.841 1.00 92.94 322 ASN A C 1
ATOM 2621 O O . ASN A 1 322 ? 23.913 -1.580 -41.462 1.00 92.94 322 ASN A O 1
ATOM 2625 N N . LYS A 1 323 ? 25.606 -2.246 -42.765 1.00 92.94 323 LYS A N 1
ATOM 2626 C CA . LYS A 1 323 ? 24.865 -3.314 -43.454 1.00 92.94 323 LYS A CA 1
ATOM 2627 C C . LYS A 1 323 ? 24.319 -4.371 -42.493 1.00 92.94 323 LYS A C 1
ATOM 2629 O O . LYS A 1 323 ? 23.202 -4.853 -42.664 1.00 92.94 323 LYS A O 1
ATOM 2634 N N . GLN A 1 324 ? 25.082 -4.733 -41.460 1.00 91.69 324 GLN A N 1
ATOM 2635 C CA . GLN A 1 324 ? 24.585 -5.615 -40.403 1.00 91.69 324 GLN A CA 1
ATOM 2636 C C . GLN A 1 324 ? 23.456 -4.953 -39.598 1.00 91.69 324 GLN A C 1
ATOM 2638 O O . GLN A 1 324 ? 22.485 -5.622 -39.254 1.00 91.69 324 GLN A O 1
ATOM 2643 N N . ARG A 1 325 ? 23.564 -3.649 -39.318 1.00 89.75 325 ARG A N 1
ATOM 2644 C CA . ARG A 1 325 ? 22.524 -2.887 -38.618 1.00 89.75 325 ARG A CA 1
ATOM 2645 C C . ARG A 1 325 ? 21.228 -2.820 -39.430 1.00 89.75 325 ARG A C 1
ATOM 2647 O O . ARG A 1 325 ? 20.195 -3.128 -38.852 1.00 89.75 325 ARG A O 1
ATOM 2654 N N . VAL A 1 326 ? 21.289 -2.522 -40.734 1.00 91.06 326 VAL A N 1
ATOM 2655 C CA . VAL A 1 326 ? 20.137 -2.542 -41.667 1.00 91.06 326 VAL A CA 1
ATOM 2656 C C . VAL A 1 326 ? 19.355 -3.852 -41.526 1.00 91.06 326 VAL A C 1
ATOM 2658 O O . VAL A 1 326 ? 18.174 -3.839 -41.192 1.00 91.06 326 VAL A O 1
ATOM 2661 N N . ARG A 1 327 ? 20.045 -5.000 -41.618 1.00 88.81 327 ARG A N 1
ATOM 2662 C CA . ARG A 1 327 ? 19.417 -6.333 -41.528 1.00 88.81 327 ARG A CA 1
ATOM 2663 C C . ARG A 1 327 ? 18.614 -6.572 -40.251 1.00 88.81 327 ARG A C 1
ATOM 2665 O O . ARG A 1 327 ? 17.674 -7.356 -40.276 1.00 88.81 327 ARG A O 1
ATOM 2672 N N . HIS A 1 328 ? 19.013 -5.982 -39.127 1.00 88.69 328 HIS A N 1
ATOM 2673 C CA . HIS A 1 328 ? 18.377 -6.222 -37.825 1.00 88.69 328 HIS A CA 1
ATOM 2674 C C . HIS A 1 328 ? 17.458 -5.071 -37.389 1.00 88.69 328 HIS A C 1
ATOM 2676 O O . HIS A 1 328 ? 16.769 -5.187 -36.374 1.00 88.69 328 HIS A O 1
ATOM 2682 N N . LEU A 1 329 ? 17.435 -3.966 -38.137 1.00 90.38 329 LEU A N 1
ATOM 2683 C CA . LEU A 1 329 ? 16.745 -2.739 -37.755 1.00 90.38 329 LEU A CA 1
ATOM 2684 C C . LEU A 1 329 ? 15.227 -2.925 -37.701 1.00 90.38 329 LEU A C 1
ATOM 2686 O O . LEU A 1 329 ? 14.596 -2.501 -36.734 1.00 90.38 329 LEU A O 1
ATOM 2690 N N . HIS A 1 330 ? 14.643 -3.609 -38.690 1.00 89.81 330 HIS A N 1
ATOM 2691 C CA . HIS A 1 330 ? 13.208 -3.908 -38.708 1.00 89.81 330 HIS A CA 1
ATOM 2692 C C . HIS A 1 330 ? 12.792 -4.814 -37.534 1.00 89.81 330 HIS A C 1
ATOM 2694 O O . HIS A 1 330 ? 11.737 -4.596 -36.943 1.00 89.81 330 HIS A O 1
ATOM 2700 N N . ILE A 1 331 ? 13.643 -5.770 -37.135 1.00 89.31 331 ILE A N 1
ATOM 2701 C CA . ILE A 1 331 ? 13.411 -6.649 -35.975 1.00 89.31 331 ILE A CA 1
ATOM 2702 C C . ILE A 1 331 ? 13.433 -5.831 -34.680 1.00 89.31 331 ILE A C 1
ATOM 2704 O O . ILE A 1 331 ? 12.552 -5.975 -33.832 1.00 89.31 331 ILE A O 1
ATOM 2708 N N . GLU A 1 332 ? 14.423 -4.945 -34.522 1.00 90.12 332 GLU A N 1
ATOM 2709 C CA . GLU A 1 332 ? 14.501 -4.060 -33.359 1.00 90.12 332 GLU A CA 1
ATOM 2710 C C . GLU A 1 332 ? 13.282 -3.133 -33.285 1.00 90.12 332 GLU A C 1
ATOM 2712 O O . GLU A 1 332 ? 12.669 -3.015 -32.221 1.00 90.12 332 GLU A O 1
ATOM 2717 N N . ARG A 1 333 ? 12.893 -2.530 -34.415 1.00 92.38 333 ARG A N 1
ATOM 2718 C CA . ARG A 1 333 ? 11.710 -1.670 -34.531 1.00 92.38 333 ARG A CA 1
ATOM 2719 C C . ARG A 1 333 ? 10.438 -2.416 -34.127 1.00 92.38 333 ARG A C 1
ATOM 2721 O O . ARG A 1 333 ? 9.730 -1.941 -33.240 1.00 92.38 333 ARG A O 1
ATOM 2728 N N . ALA A 1 334 ? 10.199 -3.597 -34.697 1.00 90.12 334 ALA A N 1
ATOM 2729 C CA . ALA A 1 334 ? 9.044 -4.432 -34.372 1.00 90.12 334 ALA A CA 1
ATOM 2730 C C . ALA A 1 334 ? 9.021 -4.814 -32.881 1.00 90.12 334 ALA A C 1
ATOM 2732 O O . ALA A 1 334 ? 8.007 -4.636 -32.208 1.00 90.12 334 ALA A O 1
ATOM 2733 N N . SER A 1 335 ? 10.162 -5.234 -32.323 1.00 91.12 335 SER A N 1
ATOM 2734 C CA . SER A 1 335 ? 10.272 -5.581 -30.900 1.00 91.12 335 SER A CA 1
ATOM 2735 C C . SER A 1 335 ? 9.996 -4.390 -29.974 1.00 91.12 335 SER A C 1
ATOM 2737 O O . SER A 1 335 ? 9.395 -4.547 -28.909 1.00 91.12 335 SER A O 1
ATOM 2739 N N . LEU A 1 336 ? 10.452 -3.185 -30.333 1.00 92.44 336 LEU A N 1
ATOM 2740 C CA . LEU A 1 336 ? 10.172 -1.973 -29.559 1.00 92.44 336 LEU A CA 1
ATOM 2741 C C . LEU A 1 336 ? 8.693 -1.589 -29.632 1.00 92.44 336 LEU A C 1
ATOM 2743 O O . LEU A 1 336 ? 8.112 -1.269 -28.594 1.00 92.44 336 LEU A O 1
ATOM 2747 N N . GLN A 1 337 ? 8.084 -1.662 -30.816 1.00 92.88 337 GLN A N 1
ATOM 2748 C CA . GLN A 1 337 ? 6.658 -1.394 -31.013 1.00 92.88 337 GLN A CA 1
ATOM 2749 C C . GLN A 1 337 ? 5.784 -2.359 -30.207 1.00 92.88 337 GLN A C 1
ATOM 2751 O O . GLN A 1 337 ? 4.901 -1.910 -29.479 1.00 92.88 337 GLN A O 1
ATOM 2756 N N . GLU A 1 338 ? 6.084 -3.658 -30.237 1.00 90.06 338 GLU A N 1
ATOM 2757 C CA . GLU A 1 338 ? 5.370 -4.666 -29.446 1.00 90.06 338 GLU A CA 1
ATOM 2758 C C . GLU A 1 338 ? 5.476 -4.381 -27.939 1.00 90.06 338 GLU A C 1
ATOM 2760 O O . GLU A 1 338 ? 4.480 -4.392 -27.211 1.00 90.06 338 GLU A O 1
ATOM 2765 N N . LYS A 1 339 ? 6.677 -4.038 -27.455 1.00 89.50 339 LYS A N 1
ATOM 2766 C CA . LYS A 1 339 ? 6.882 -3.659 -26.047 1.00 89.50 339 LYS A CA 1
ATOM 2767 C C . LYS A 1 339 ? 6.083 -2.416 -25.662 1.00 89.50 339 LYS A C 1
ATOM 2769 O O . LYS A 1 339 ? 5.583 -2.359 -24.539 1.00 89.50 339 LYS A O 1
ATOM 2774 N N . ILE A 1 340 ? 5.983 -1.426 -26.549 1.00 93.25 340 ILE A N 1
ATOM 2775 C CA . ILE A 1 340 ? 5.179 -0.218 -26.324 1.00 93.25 340 ILE A CA 1
ATOM 2776 C C . ILE A 1 340 ? 3.695 -0.586 -26.257 1.00 93.25 340 ILE A C 1
ATOM 2778 O O . ILE A 1 340 ? 3.047 -0.235 -25.274 1.00 93.25 340 ILE A O 1
ATOM 2782 N N . GLN A 1 341 ? 3.193 -1.368 -27.215 1.00 90.19 341 GLN A N 1
ATOM 2783 C CA . GLN A 1 341 ? 1.804 -1.830 -27.246 1.00 90.19 341 GLN A CA 1
ATOM 2784 C C . GLN A 1 341 ? 1.433 -2.629 -25.988 1.00 90.19 341 GLN A C 1
ATOM 2786 O O . GLN A 1 341 ? 0.355 -2.460 -25.417 1.00 90.19 341 GLN A O 1
ATOM 2791 N N . HIS A 1 342 ? 2.343 -3.471 -25.502 1.00 87.12 342 HIS A N 1
ATOM 2792 C CA . HIS A 1 342 ? 2.144 -4.208 -24.259 1.00 87.12 342 HIS A CA 1
ATOM 2793 C C . HIS A 1 342 ? 2.080 -3.282 -23.031 1.00 87.12 342 HIS A C 1
ATOM 2795 O O . HIS A 1 342 ? 1.293 -3.514 -22.111 1.00 87.12 342 HIS A O 1
ATOM 2801 N N . LEU A 1 343 ? 2.872 -2.205 -23.004 1.00 89.19 343 LEU A N 1
ATOM 2802 C CA . LEU A 1 343 ? 2.769 -1.194 -21.949 1.00 89.19 343 LEU A CA 1
ATOM 2803 C C . LEU A 1 343 ? 1.456 -0.411 -22.031 1.00 89.19 343 LEU A C 1
ATOM 2805 O O . LEU A 1 343 ? 0.864 -0.168 -20.982 1.00 89.19 343 LEU A O 1
ATOM 2809 N N . ASP A 1 344 ? 0.979 -0.077 -23.233 1.00 88.56 344 ASP A N 1
ATOM 2810 C CA . ASP A 1 344 ? -0.333 0.553 -23.436 1.00 88.56 344 ASP A CA 1
ATOM 2811 C C . ASP A 1 344 ? -1.460 -0.324 -22.882 1.00 88.56 344 ASP A C 1
ATOM 2813 O O . ASP A 1 344 ? -2.346 0.155 -22.174 1.00 88.56 344 ASP A O 1
ATOM 2817 N N . TYR A 1 345 ? -1.400 -1.635 -23.121 1.00 88.62 345 TYR A N 1
ATOM 2818 C CA . TYR A 1 345 ? -2.345 -2.580 -22.530 1.00 88.62 345 TYR A CA 1
ATOM 2819 C C . TYR A 1 345 ? -2.335 -2.528 -20.992 1.00 88.62 345 TYR A C 1
ATOM 2821 O O . TYR A 1 345 ? -3.391 -2.409 -20.368 1.00 88.62 345 TYR A O 1
ATOM 2829 N N . PHE A 1 346 ? -1.155 -2.545 -20.362 1.00 88.06 346 PHE A N 1
ATOM 2830 C CA . PHE A 1 346 ? -1.063 -2.437 -18.902 1.00 88.06 346 PHE A CA 1
ATOM 2831 C C . PHE A 1 346 ? -1.557 -1.099 -18.355 1.00 88.06 346 PHE A C 1
ATOM 2833 O O . PHE A 1 346 ? -2.183 -1.082 -17.296 1.00 88.06 346 PHE A O 1
ATOM 2840 N N . ILE A 1 347 ? -1.279 0.008 -19.046 1.00 91.94 347 ILE A N 1
ATOM 2841 C CA . ILE A 1 347 ? -1.774 1.338 -18.672 1.00 91.94 347 ILE A CA 1
ATOM 2842 C C . ILE A 1 347 ? -3.306 1.324 -18.650 1.00 91.94 347 ILE A C 1
ATOM 2844 O O . ILE A 1 347 ? -3.893 1.623 -17.610 1.00 91.94 347 ILE A O 1
ATOM 2848 N N . ASN A 1 348 ? -3.937 0.838 -19.723 1.00 89.31 348 ASN A N 1
ATOM 2849 C CA . ASN A 1 348 ? -5.394 0.725 -19.821 1.00 89.31 348 ASN A CA 1
ATOM 2850 C C . ASN A 1 348 ? -5.998 -0.140 -18.699 1.00 89.31 348 ASN A C 1
ATOM 2852 O O . ASN A 1 348 ? -7.016 0.225 -18.108 1.00 89.31 348 ASN A O 1
ATOM 2856 N N . ILE A 1 349 ? -5.363 -1.268 -18.345 1.00 88.81 349 ILE A N 1
ATOM 2857 C CA . ILE A 1 349 ? -5.819 -2.100 -17.217 1.00 88.81 349 ILE A CA 1
ATOM 2858 C C . ILE A 1 349 ? -5.762 -1.326 -15.896 1.00 88.81 349 ILE A C 1
ATOM 2860 O O . ILE A 1 349 ? -6.696 -1.387 -15.089 1.00 88.81 349 ILE A O 1
ATOM 2864 N N . VAL A 1 350 ? -4.655 -0.622 -15.643 1.00 91.06 350 VAL A N 1
ATOM 2865 C CA . VAL A 1 350 ? -4.471 0.141 -14.402 1.00 91.06 350 VAL A CA 1
ATOM 2866 C C . VAL A 1 350 ? -5.497 1.267 -14.302 1.00 91.06 350 VAL A C 1
ATOM 2868 O O . VAL A 1 350 ? -6.063 1.478 -13.227 1.00 91.06 350 VAL A O 1
ATOM 2871 N N . GLU A 1 351 ? -5.776 1.958 -15.403 1.00 90.56 351 GLU A N 1
ATOM 2872 C CA . GLU A 1 351 ? -6.774 3.025 -15.465 1.00 90.56 351 GLU A CA 1
ATOM 2873 C C . GLU A 1 351 ? -8.193 2.491 -15.245 1.00 90.56 351 GLU A C 1
ATOM 2875 O O . GLU A 1 351 ? -8.915 3.022 -14.395 1.00 90.56 351 GLU A O 1
ATOM 2880 N N . GLY A 1 352 ? -8.560 1.393 -15.913 1.00 88.06 352 GLY A N 1
ATOM 2881 C CA . GLY A 1 352 ? -9.901 0.807 -15.856 1.00 88.06 352 GLY A CA 1
ATOM 2882 C C . GLY A 1 352 ? -10.236 0.049 -14.566 1.00 88.06 352 GLY A C 1
ATOM 2883 O O . GLY A 1 352 ? -11.410 -0.084 -14.217 1.00 88.06 352 GLY A O 1
ATOM 2884 N N . SER A 1 353 ? -9.243 -0.440 -13.817 1.00 87.69 353 SER A N 1
ATOM 2885 C CA . SER A 1 353 ? -9.515 -1.260 -12.628 1.00 87.69 353 SER A CA 1
ATOM 2886 C C . SER A 1 353 ? -10.139 -0.462 -11.479 1.00 87.69 353 SER A C 1
ATOM 2888 O O . SER A 1 353 ? -9.625 0.579 -11.072 1.00 87.69 353 SER A O 1
ATOM 2890 N N . GLN A 1 354 ? -11.208 -0.995 -10.888 1.00 85.56 354 GLN A N 1
ATOM 2891 C CA . GLN A 1 354 ? -11.872 -0.430 -9.703 1.00 85.56 354 GLN A CA 1
ATOM 2892 C C . GLN A 1 354 ? -11.475 -1.129 -8.395 1.00 85.56 354 GLN A C 1
ATOM 2894 O O . GLN A 1 354 ? -11.918 -0.739 -7.321 1.00 85.56 354 GLN A O 1
ATOM 2899 N N . SER A 1 355 ? -10.637 -2.167 -8.467 1.00 82.06 355 SER A N 1
ATOM 2900 C CA . SER A 1 355 ? -10.258 -2.975 -7.306 1.00 82.06 355 SER A CA 1
ATOM 2901 C C . SER A 1 355 ? -8.755 -2.925 -7.077 1.00 82.06 355 SER A C 1
ATOM 2903 O O . SER A 1 355 ? -7.960 -3.275 -7.956 1.00 82.06 355 SER A O 1
ATOM 2905 N N . LEU A 1 356 ? -8.370 -2.530 -5.862 1.00 83.44 356 LEU A N 1
ATOM 2906 C CA . LEU A 1 356 ? -6.976 -2.520 -5.430 1.00 83.44 356 LEU A CA 1
ATOM 2907 C C . LEU A 1 356 ? -6.391 -3.937 -5.414 1.00 83.44 356 LEU A C 1
ATOM 2909 O O . LEU A 1 356 ? -5.291 -4.136 -5.921 1.00 83.44 356 LEU A O 1
ATOM 2913 N N . SER A 1 357 ? -7.136 -4.922 -4.909 1.00 76.19 357 SER A N 1
ATOM 2914 C CA . SER A 1 357 ? -6.694 -6.319 -4.824 1.00 76.19 357 SER A CA 1
ATOM 2915 C C . SER A 1 357 ? -6.354 -6.902 -6.198 1.00 76.19 357 SER A C 1
ATOM 2917 O O . SER A 1 357 ? -5.295 -7.504 -6.369 1.00 76.19 357 SER A O 1
ATOM 2919 N N . LYS A 1 358 ? -7.195 -6.647 -7.214 1.00 78.12 358 LYS A N 1
ATOM 2920 C CA . LYS A 1 358 ? -6.931 -7.076 -8.602 1.00 78.12 358 LYS A CA 1
ATOM 2921 C C . LYS A 1 358 ? -5.647 -6.454 -9.156 1.00 78.12 358 LYS A C 1
ATOM 2923 O O . LYS A 1 358 ? -4.858 -7.134 -9.804 1.00 78.12 358 LYS A O 1
ATOM 2928 N N . LEU A 1 359 ? -5.401 -5.172 -8.875 1.00 83.25 359 LEU A N 1
ATOM 2929 C CA . LEU A 1 359 ? -4.166 -4.510 -9.302 1.00 83.25 359 LEU A CA 1
ATOM 2930 C C . LEU A 1 359 ? -2.934 -5.002 -8.539 1.00 83.25 359 LEU A C 1
ATOM 2932 O O . LEU A 1 359 ? -1.861 -5.113 -9.125 1.00 83.25 359 LEU A O 1
ATOM 2936 N N . GLN A 1 360 ? -3.058 -5.311 -7.251 1.00 80.38 360 GLN A N 1
ATOM 2937 C CA . GLN A 1 360 ? -1.956 -5.873 -6.469 1.00 80.38 360 GLN A CA 1
ATOM 2938 C C . GLN A 1 360 ? -1.555 -7.266 -6.957 1.00 80.38 360 GLN A C 1
ATOM 2940 O O . GLN A 1 360 ? -0.364 -7.568 -6.958 1.00 80.38 360 GLN A O 1
ATOM 2945 N N . LEU A 1 361 ? -2.511 -8.067 -7.439 1.00 76.31 361 LEU A N 1
ATOM 2946 C CA . LEU A 1 361 ? -2.231 -9.356 -8.074 1.00 76.31 361 LEU A CA 1
ATOM 2947 C C . LEU A 1 361 ? -1.405 -9.198 -9.361 1.00 76.31 361 LEU A C 1
ATOM 2949 O O . LEU A 1 361 ? -0.465 -9.952 -9.588 1.00 76.31 361 LEU A O 1
ATOM 2953 N N . LEU A 1 362 ? -1.717 -8.189 -10.181 1.00 76.69 362 LEU A N 1
ATOM 2954 C CA . LEU A 1 362 ? -0.972 -7.895 -11.413 1.00 76.69 362 LEU A CA 1
ATOM 2955 C C . LEU A 1 362 ? 0.408 -7.277 -11.144 1.00 76.69 362 LEU A C 1
ATOM 2957 O O . LEU A 1 362 ? 1.346 -7.467 -11.917 1.00 76.69 362 LEU A O 1
ATOM 2961 N N . PHE A 1 363 ? 0.541 -6.528 -10.048 1.00 81.88 363 PHE A N 1
ATOM 2962 C CA . PHE A 1 363 ? 1.767 -5.825 -9.674 1.00 81.88 363 PHE A CA 1
ATOM 2963 C C . PHE A 1 363 ? 2.219 -6.190 -8.251 1.00 81.88 363 PHE A C 1
ATOM 2965 O O . PHE A 1 363 ? 2.238 -5.300 -7.383 1.00 81.88 363 PHE A O 1
ATOM 2972 N N . PRO A 1 364 ? 2.624 -7.451 -8.004 1.00 71.88 364 PRO A N 1
ATOM 2973 C CA . PRO A 1 364 ? 3.009 -7.904 -6.676 1.00 71.88 364 PRO A CA 1
ATOM 2974 C C . PRO A 1 364 ? 4.191 -7.090 -6.142 1.00 71.88 364 PRO A C 1
ATOM 2976 O O . PRO A 1 364 ? 5.105 -6.686 -6.873 1.00 71.88 364 PRO A O 1
ATOM 2979 N N . SER A 1 365 ? 4.164 -6.800 -4.842 1.00 62.88 365 SER A N 1
ATOM 2980 C CA . SER A 1 365 ? 5.259 -6.088 -4.184 1.00 62.88 365 SER A CA 1
ATOM 2981 C C . SER A 1 365 ? 6.479 -7.001 -4.073 1.00 62.88 365 SER A C 1
ATOM 2983 O O . SER A 1 365 ? 6.358 -8.148 -3.651 1.00 62.88 365 SER A O 1
ATOM 2985 N N . ARG A 1 366 ? 7.683 -6.470 -4.332 1.00 56.16 366 ARG A N 1
ATOM 2986 C CA . ARG A 1 366 ? 8.950 -7.179 -4.058 1.00 56.16 366 ARG A CA 1
ATOM 2987 C C . ARG A 1 366 ? 9.086 -7.621 -2.593 1.00 56.16 366 ARG A C 1
ATOM 2989 O O . ARG A 1 366 ? 9.886 -8.493 -2.314 1.00 56.16 366 ARG A O 1
ATOM 2996 N N . ALA A 1 367 ? 8.313 -7.054 -1.662 1.00 49.19 367 ALA A N 1
ATOM 2997 C CA . ALA A 1 367 ? 8.277 -7.509 -0.269 1.00 49.19 367 ALA A CA 1
ATOM 2998 C C . ALA A 1 367 ? 7.488 -8.823 -0.065 1.00 49.19 367 ALA A C 1
ATOM 3000 O O . ALA A 1 367 ? 7.744 -9.530 0.905 1.00 49.19 367 ALA A O 1
ATOM 3001 N N . GLN A 1 368 ? 6.551 -9.159 -0.963 1.00 46.69 368 GLN A N 1
ATOM 3002 C CA . GLN A 1 368 ? 5.872 -10.466 -0.996 1.00 46.69 368 GLN A CA 1
ATOM 3003 C C . GLN A 1 368 ? 6.726 -11.537 -1.686 1.00 46.69 368 GLN A C 1
ATOM 3005 O O . GLN A 1 368 ? 6.581 -12.723 -1.399 1.00 46.69 368 GLN A O 1
ATOM 3010 N N . GLN A 1 369 ? 7.674 -11.121 -2.528 1.00 45.38 369 GLN A N 1
ATOM 3011 C CA . GLN A 1 369 ? 8.784 -11.958 -2.967 1.00 45.38 369 GLN A CA 1
ATOM 3012 C C . GLN A 1 369 ? 9.792 -12.039 -1.816 1.00 45.38 369 GLN A C 1
ATOM 3014 O O . GLN A 1 369 ? 10.753 -11.276 -1.744 1.00 45.38 369 GLN A O 1
ATOM 3019 N N . GLY A 1 370 ? 9.520 -12.911 -0.843 1.00 41.12 370 GLY A N 1
ATOM 3020 C CA . GLY A 1 370 ? 10.433 -13.161 0.269 1.00 41.12 370 GLY A CA 1
ATOM 3021 C C . GLY A 1 370 ? 11.871 -13.372 -0.219 1.00 41.12 370 GLY A C 1
ATOM 3022 O O . GLY A 1 370 ? 12.087 -13.813 -1.345 1.00 41.12 370 GLY A O 1
ATOM 3023 N N . LYS A 1 371 ? 12.850 -13.059 0.642 1.00 36.66 371 LYS A N 1
ATOM 3024 C CA . LYS A 1 371 ? 14.286 -13.351 0.474 1.00 36.66 371 LYS A CA 1
ATOM 3025 C C . LYS A 1 371 ? 14.532 -14.833 0.133 1.00 36.66 371 LYS A C 1
ATOM 3027 O O . LYS A 1 371 ? 14.953 -15.618 0.975 1.00 36.66 371 LYS A O 1
ATOM 3032 N N . LYS A 1 372 ? 14.300 -15.213 -1.113 1.00 36.59 372 LYS A N 1
ATOM 3033 C CA . LYS A 1 372 ? 14.859 -16.375 -1.781 1.00 36.59 372 LYS A CA 1
ATOM 3034 C C . LYS A 1 372 ? 15.289 -15.877 -3.143 1.00 36.59 372 LYS A C 1
ATOM 3036 O O . LYS A 1 372 ? 14.467 -15.580 -4.002 1.00 36.59 372 LYS A O 1
ATOM 3041 N N . SER A 1 373 ? 16.598 -15.773 -3.318 1.00 36.41 373 SER A N 1
ATOM 3042 C CA . SER A 1 373 ? 17.230 -15.748 -4.626 1.00 36.41 373 SER A CA 1
ATOM 3043 C C . SER A 1 373 ? 16.972 -17.092 -5.319 1.00 36.41 373 SER A C 1
ATOM 3045 O O . SER A 1 373 ? 17.856 -17.941 -5.397 1.00 36.41 373 SER A O 1
ATOM 3047 N N . GLN A 1 374 ? 15.745 -17.338 -5.765 1.00 44.00 374 GLN A N 1
ATOM 3048 C CA . GLN A 1 374 ? 15.542 -18.257 -6.874 1.00 44.00 374 GLN A CA 1
ATOM 3049 C C . GLN A 1 374 ? 15.767 -17.440 -8.138 1.00 44.00 374 GLN A C 1
ATOM 3051 O O . GLN A 1 374 ? 15.304 -16.303 -8.230 1.00 44.00 374 GLN A O 1
ATOM 3056 N N . LYS A 1 375 ? 16.581 -17.980 -9.053 1.00 45.53 375 LYS A N 1
ATOM 3057 C CA . LYS A 1 375 ? 16.817 -17.394 -10.375 1.00 45.53 375 LYS A CA 1
ATOM 3058 C C . LYS A 1 375 ? 15.474 -16.930 -10.939 1.00 45.53 375 LYS A C 1
ATOM 3060 O O . LYS A 1 375 ? 14.503 -17.674 -10.880 1.00 45.53 375 LYS A O 1
ATOM 3065 N N . ASP A 1 376 ? 15.429 -15.699 -11.435 1.00 52.44 376 ASP A N 1
ATOM 3066 C CA . ASP A 1 376 ? 14.255 -15.162 -12.115 1.00 52.44 376 ASP A CA 1
ATOM 3067 C C . ASP A 1 376 ? 14.069 -15.960 -13.416 1.00 52.44 376 ASP A C 1
ATOM 3069 O O . ASP A 1 376 ? 14.669 -15.652 -14.446 1.00 52.44 376 ASP A O 1
ATOM 3073 N N . GLU A 1 377 ? 13.315 -17.060 -13.343 1.00 59.38 377 GLU A N 1
ATOM 3074 C CA . GLU A 1 377 ? 12.981 -17.914 -14.491 1.00 59.38 377 GLU A CA 1
ATOM 3075 C C . GLU A 1 377 ? 11.978 -17.223 -15.435 1.00 59.38 377 GLU A C 1
ATOM 3077 O O . GLU A 1 377 ? 11.595 -17.771 -16.465 1.00 59.38 377 GLU A O 1
ATOM 3082 N N . GLY A 1 378 ? 11.591 -15.975 -15.137 1.00 72.50 378 GLY A N 1
ATOM 3083 C CA . GLY A 1 378 ? 10.758 -15.148 -16.002 1.00 72.50 378 GLY A CA 1
ATOM 3084 C C . GLY A 1 378 ? 9.265 -15.457 -15.908 1.00 72.50 378 GLY A C 1
ATOM 3085 O O . GLY A 1 378 ? 8.491 -14.868 -16.666 1.00 72.50 378 GLY A O 1
ATOM 3086 N N . PHE A 1 379 ? 8.847 -16.327 -14.986 1.00 80.25 379 PHE A N 1
ATOM 3087 C CA . PHE A 1 379 ? 7.452 -16.651 -14.690 1.00 80.25 379 PHE A CA 1
ATOM 3088 C C . PHE A 1 379 ? 7.165 -16.589 -13.181 1.00 80.25 379 PHE A C 1
ATOM 3090 O O . PHE A 1 379 ? 8.049 -16.788 -12.353 1.00 80.25 379 PHE A O 1
ATOM 3097 N N . GLU A 1 380 ? 5.923 -16.277 -12.816 1.00 82.00 380 GLU A N 1
ATOM 3098 C CA . GLU A 1 380 ? 5.433 -16.271 -11.435 1.00 82.00 380 GLU A CA 1
ATOM 3099 C C . GLU A 1 380 ? 4.706 -17.576 -11.127 1.00 82.00 380 GLU A C 1
ATOM 3101 O O . GLU A 1 380 ? 4.102 -18.174 -12.012 1.00 82.00 380 GLU A O 1
ATOM 3106 N N . THR A 1 381 ? 4.720 -18.000 -9.867 1.00 85.50 381 THR A N 1
ATOM 3107 C CA . THR A 1 381 ? 3.895 -19.108 -9.380 1.00 85.50 381 THR A CA 1
ATOM 3108 C C . THR A 1 381 ? 3.037 -18.631 -8.217 1.00 85.50 381 THR A C 1
ATOM 3110 O O . THR A 1 381 ? 3.549 -18.023 -7.278 1.00 85.50 381 THR A O 1
ATOM 3113 N N . PHE A 1 382 ? 1.749 -18.947 -8.248 1.00 82.44 382 PHE A N 1
ATOM 3114 C CA . PHE A 1 382 ? 0.830 -18.741 -7.134 1.00 82.44 382 PHE A CA 1
ATOM 3115 C C . PHE A 1 382 ? -0.133 -19.926 -7.013 1.00 82.44 382 PHE A C 1
ATOM 3117 O O . PHE A 1 382 ? -0.167 -20.804 -7.872 1.00 82.44 382 PHE A O 1
ATOM 3124 N N . TRP A 1 383 ? -0.878 -19.977 -5.913 1.00 83.00 383 TRP A N 1
ATOM 3125 C CA . TRP A 1 383 ? -1.854 -21.032 -5.650 1.00 83.00 383 TRP A CA 1
ATOM 3126 C C . TRP A 1 383 ? -3.259 -20.443 -5.645 1.00 83.00 383 TRP A C 1
ATOM 3128 O O . TRP A 1 383 ? -3.472 -19.376 -5.067 1.00 83.00 383 TRP A O 1
ATOM 3138 N N . TYR A 1 384 ? -4.201 -21.143 -6.267 1.00 80.12 384 TYR A N 1
ATOM 3139 C CA . TYR A 1 384 ? -5.619 -20.792 -6.269 1.00 80.12 384 TYR A CA 1
ATOM 3140 C C . TYR A 1 384 ? -6.445 -22.064 -6.086 1.00 80.12 384 TYR A C 1
ATOM 3142 O O . TYR A 1 384 ? -6.231 -23.029 -6.814 1.00 80.12 384 TYR A O 1
ATOM 3150 N N . GLU A 1 385 ? -7.324 -22.093 -5.078 1.00 81.62 385 GLU A N 1
ATOM 3151 C CA . GLU A 1 385 ? -8.197 -23.248 -4.779 1.00 81.62 385 GLU A CA 1
ATOM 3152 C C . GLU A 1 385 ? -7.448 -24.600 -4.705 1.00 81.62 385 GLU A C 1
ATOM 3154 O O . GLU A 1 385 ? -7.949 -25.645 -5.108 1.00 81.62 385 GLU A O 1
ATOM 3159 N N . GLY A 1 386 ? -6.202 -24.586 -4.215 1.00 79.31 386 GLY A N 1
ATOM 3160 C CA . GLY A 1 386 ? -5.357 -25.782 -4.108 1.00 79.31 386 GLY A CA 1
ATOM 3161 C C . GLY A 1 386 ? -4.614 -26.188 -5.388 1.00 79.31 386 GLY A C 1
ATOM 3162 O O . GLY A 1 386 ? -3.802 -27.106 -5.330 1.00 79.31 386 GLY A O 1
ATOM 3163 N N . TYR A 1 387 ? -4.802 -25.482 -6.506 1.00 84.81 387 TYR A N 1
ATOM 3164 C CA . TYR A 1 387 ? -4.064 -25.697 -7.752 1.00 84.81 387 TYR A CA 1
ATOM 3165 C C . TYR A 1 387 ? -2.879 -24.743 -7.868 1.00 84.81 387 TYR A C 1
ATOM 3167 O O . TYR A 1 387 ? -2.970 -23.553 -7.545 1.00 84.81 387 TYR A O 1
ATOM 3175 N N . LYS A 1 388 ? -1.751 -25.263 -8.357 1.00 88.50 388 LYS A N 1
ATOM 3176 C CA . LYS A 1 388 ? -0.560 -24.461 -8.640 1.00 88.50 388 LYS A CA 1
ATOM 3177 C C . LYS A 1 388 ? -0.706 -23.830 -10.023 1.00 88.50 388 LYS A C 1
ATOM 3179 O O . LYS A 1 388 ? -0.746 -24.538 -11.027 1.00 88.50 388 LYS A O 1
ATOM 3184 N N . ILE A 1 389 ? -0.739 -22.503 -10.066 1.00 90.25 389 ILE A N 1
ATOM 3185 C CA . ILE A 1 389 ? -0.846 -21.713 -11.292 1.00 90.25 389 ILE A CA 1
ATOM 3186 C C . ILE A 1 389 ? 0.486 -21.017 -11.555 1.00 90.25 389 ILE A C 1
ATOM 3188 O O . ILE A 1 389 ? 1.063 -20.383 -10.669 1.00 90.25 389 ILE A O 1
ATOM 3192 N N . MET A 1 390 ? 0.977 -21.138 -12.784 1.00 91.25 390 MET A N 1
ATOM 3193 C CA . MET A 1 390 ? 2.224 -20.534 -13.236 1.00 91.25 390 MET A CA 1
ATOM 3194 C C . MET A 1 390 ? 1.947 -19.554 -14.385 1.00 91.25 390 MET A C 1
ATOM 3196 O O . MET A 1 390 ? 1.256 -19.907 -15.335 1.00 91.25 390 MET A O 1
ATOM 3200 N N . LEU A 1 391 ? 2.461 -18.323 -14.298 1.00 91.06 391 LEU A N 1
ATOM 3201 C CA . LEU A 1 391 ? 2.154 -17.204 -15.202 1.00 91.06 391 LEU A CA 1
ATOM 3202 C C . LEU A 1 391 ? 3.430 -16.592 -15.784 1.00 91.06 391 LEU A C 1
ATOM 3204 O O . LEU A 1 391 ? 4.276 -16.089 -15.044 1.00 91.06 391 LEU A O 1
ATOM 3208 N N . GLY A 1 392 ? 3.558 -16.566 -17.107 1.00 89.06 392 GLY A N 1
ATOM 3209 C CA . GLY A 1 392 ? 4.741 -16.027 -17.771 1.00 89.06 392 GLY A CA 1
ATOM 3210 C C . GLY A 1 392 ? 4.756 -14.500 -17.741 1.00 89.06 392 GLY A C 1
ATOM 3211 O O . GLY A 1 392 ? 3.805 -13.846 -18.158 1.00 89.06 392 GLY A O 1
ATOM 3212 N N . LYS A 1 393 ? 5.841 -13.905 -17.233 1.00 82.81 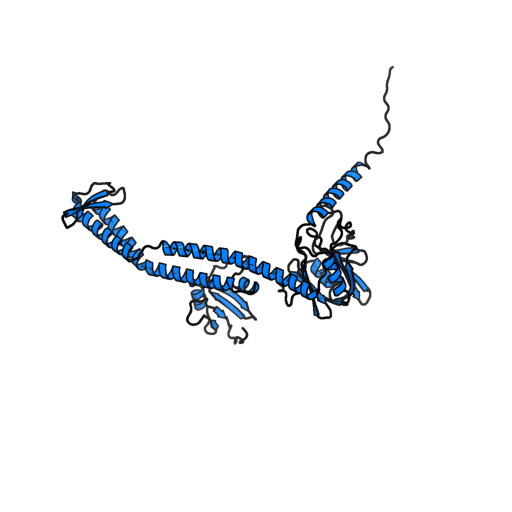393 LYS A N 1
ATOM 3213 C CA . LYS A 1 393 ? 6.011 -12.440 -17.127 1.00 82.81 393 LYS A CA 1
ATOM 3214 C C . LYS A 1 393 ? 6.782 -11.837 -18.300 1.00 82.81 393 LYS A C 1
ATOM 3216 O O . LYS A 1 393 ? 6.892 -10.617 -18.420 1.00 82.81 393 LYS A O 1
ATOM 3221 N N . SER A 1 394 ? 7.379 -12.687 -19.123 1.00 80.12 394 SER A N 1
ATOM 3222 C CA . SER A 1 394 ? 8.205 -12.320 -20.267 1.00 80.12 394 SER A CA 1
ATOM 3223 C C . SER A 1 394 ? 8.159 -13.432 -21.307 1.00 80.12 394 SER A C 1
ATOM 3225 O O . SER A 1 394 ? 7.818 -14.562 -20.974 1.00 80.12 394 SER A O 1
ATOM 3227 N N . GLU A 1 395 ? 8.568 -13.135 -22.537 1.00 74.06 395 GLU A N 1
ATOM 3228 C CA . GLU A 1 395 ? 8.716 -14.127 -23.608 1.00 74.06 395 GLU A CA 1
ATOM 3229 C C . GLU A 1 395 ? 9.588 -15.319 -23.174 1.00 74.06 395 GLU A C 1
ATOM 3231 O O . GLU A 1 395 ? 9.182 -16.471 -23.296 1.00 74.06 395 GLU A O 1
ATOM 3236 N N . LYS A 1 396 ? 10.733 -15.045 -22.535 1.00 76.38 396 LYS A N 1
ATOM 3237 C CA . LYS A 1 396 ? 11.610 -16.084 -21.974 1.00 76.38 396 LYS A CA 1
ATOM 3238 C C . LYS A 1 396 ? 10.901 -16.941 -20.916 1.00 76.38 396 LYS A C 1
ATOM 3240 O O . LYS A 1 396 ? 11.102 -18.149 -20.871 1.00 76.38 396 LYS A O 1
ATOM 3245 N N . GLY A 1 397 ? 10.065 -16.321 -20.087 1.00 83.69 397 GLY A N 1
ATOM 3246 C CA . GLY A 1 397 ? 9.251 -17.025 -19.098 1.00 83.69 397 GLY A CA 1
ATOM 3247 C C . GLY A 1 397 ? 8.131 -17.854 -19.715 1.00 83.69 397 GLY A C 1
ATOM 3248 O O . GLY A 1 397 ? 7.885 -18.960 -19.258 1.00 83.69 397 GLY A O 1
ATOM 3249 N N . ASN A 1 398 ? 7.484 -17.354 -20.771 1.00 87.88 398 ASN A N 1
ATOM 3250 C CA . ASN A 1 398 ? 6.484 -18.105 -21.531 1.00 87.88 398 ASN A CA 1
ATOM 3251 C C . ASN A 1 398 ? 7.096 -19.380 -22.132 1.00 87.88 398 ASN A C 1
ATOM 3253 O O . ASN A 1 398 ? 6.478 -20.439 -22.058 1.00 87.88 398 ASN A O 1
ATOM 3257 N N . ILE A 1 399 ? 8.311 -19.283 -22.683 1.00 85.31 399 ILE A N 1
ATOM 3258 C CA . ILE A 1 399 ? 9.057 -20.433 -23.215 1.00 85.31 399 ILE A CA 1
ATOM 3259 C C . ILE A 1 399 ? 9.383 -21.419 -22.088 1.00 85.31 399 ILE A C 1
ATOM 3261 O O . ILE A 1 399 ? 9.014 -22.586 -22.178 1.00 85.31 399 ILE A O 1
ATOM 3265 N N . ALA A 1 400 ? 9.975 -20.945 -20.987 1.00 84.94 400 ALA A N 1
ATOM 3266 C CA . ALA A 1 400 ? 10.322 -21.794 -19.847 1.00 84.94 400 ALA A CA 1
ATOM 3267 C C . ALA A 1 400 ? 9.098 -22.485 -19.218 1.00 84.94 400 ALA A C 1
ATOM 3269 O O . ALA A 1 400 ? 9.193 -23.621 -18.757 1.00 84.94 400 ALA A O 1
ATOM 3270 N N . LEU A 1 401 ? 7.935 -21.827 -19.200 1.00 89.81 401 LEU A N 1
ATOM 3271 C CA . LEU A 1 401 ? 6.687 -22.441 -18.751 1.00 89.81 401 LEU A CA 1
ATOM 3272 C C . LEU A 1 401 ? 6.292 -23.621 -19.626 1.00 89.81 401 LEU A C 1
ATOM 3274 O O . LEU A 1 401 ? 6.008 -24.693 -19.100 1.00 89.81 401 LEU A O 1
ATOM 3278 N N . LEU A 1 402 ? 6.297 -23.427 -20.944 1.00 88.12 402 LEU A N 1
ATOM 3279 C CA . LEU A 1 402 ? 5.946 -24.477 -21.894 1.00 88.12 402 LEU A CA 1
ATOM 3280 C C . LEU A 1 402 ? 6.935 -25.649 -21.844 1.00 88.12 402 LEU A C 1
ATOM 3282 O O . LEU A 1 402 ? 6.504 -26.795 -21.902 1.00 88.12 402 LEU A O 1
ATOM 3286 N N . GLU A 1 403 ? 8.232 -25.382 -21.672 1.00 87.31 403 GLU A N 1
ATOM 3287 C CA . GLU A 1 403 ? 9.263 -26.421 -21.515 1.00 87.31 403 GLU A CA 1
ATOM 3288 C C . GLU A 1 403 ? 9.067 -27.267 -20.247 1.00 87.31 403 GLU A C 1
ATOM 3290 O O . GLU A 1 403 ? 9.329 -28.468 -20.255 1.00 87.31 403 GLU A O 1
ATOM 3295 N N . ASN A 1 404 ? 8.592 -26.655 -19.156 1.00 84.44 404 ASN A N 1
ATOM 3296 C CA . ASN A 1 404 ? 8.366 -27.336 -17.877 1.00 84.44 404 ASN A CA 1
ATOM 3297 C C . ASN A 1 404 ? 6.958 -27.949 -17.736 1.00 84.44 404 ASN A C 1
ATOM 3299 O O . ASN A 1 404 ? 6.680 -28.612 -16.732 1.00 84.44 404 ASN A O 1
ATOM 3303 N N . ALA A 1 405 ? 6.068 -27.722 -18.705 1.00 89.19 405 ALA A N 1
ATOM 3304 C CA . ALA A 1 405 ? 4.690 -28.198 -18.686 1.00 89.19 405 ALA A CA 1
ATOM 3305 C C . ALA A 1 405 ? 4.618 -29.724 -18.836 1.00 89.19 405 ALA A C 1
ATOM 3307 O O . ALA A 1 405 ? 5.304 -30.318 -19.669 1.00 89.19 405 ALA A O 1
ATOM 3308 N N . ARG A 1 406 ? 3.736 -30.385 -18.081 1.00 88.31 406 ARG A N 1
ATOM 3309 C CA . ARG A 1 406 ? 3.433 -31.808 -18.292 1.00 88.31 406 ARG A CA 1
ATOM 3310 C C . ARG A 1 406 ? 2.267 -31.958 -19.264 1.00 88.31 406 ARG A C 1
ATOM 3312 O O . ARG A 1 406 ? 1.395 -31.105 -19.353 1.00 88.31 406 ARG A O 1
ATOM 3319 N N . ALA A 1 407 ? 2.178 -33.113 -19.923 1.00 85.50 407 ALA A N 1
ATOM 3320 C CA . ALA A 1 407 ? 1.158 -33.385 -20.944 1.00 85.50 407 ALA A CA 1
ATOM 3321 C C . ALA A 1 407 ? -0.310 -33.256 -20.473 1.00 85.50 407 ALA A C 1
ATOM 3323 O O . ALA A 1 407 ? -1.200 -33.122 -21.305 1.00 85.50 407 ALA A O 1
ATOM 3324 N N . LYS A 1 408 ? -0.577 -33.339 -19.161 1.00 87.38 408 LYS A N 1
ATOM 3325 C CA . LYS A 1 408 ? -1.922 -33.183 -18.576 1.00 87.38 408 LYS A CA 1
ATOM 3326 C C . LYS A 1 408 ? -2.170 -31.805 -17.958 1.00 87.38 408 LYS A C 1
ATOM 3328 O O . LYS A 1 408 ? -3.246 -31.590 -17.401 1.00 87.38 408 LYS A O 1
ATOM 3333 N N . ASP A 1 409 ? -1.191 -30.909 -17.990 1.00 92.12 409 ASP A N 1
ATOM 3334 C CA . ASP A 1 409 ? -1.374 -29.564 -17.461 1.00 92.12 409 ASP A CA 1
ATOM 3335 C C . ASP A 1 409 ? -2.240 -28.742 -18.421 1.00 92.12 409 ASP A C 1
ATOM 3337 O O . ASP A 1 409 ? -2.210 -28.942 -19.638 1.00 92.12 409 ASP A O 1
ATOM 3341 N N . ILE A 1 410 ? -3.044 -27.829 -17.877 1.00 91.00 410 ILE A N 1
ATOM 3342 C CA . ILE A 1 410 ? -3.906 -26.974 -18.698 1.00 91.00 410 ILE A CA 1
ATOM 3343 C C . ILE A 1 410 ? -3.117 -25.726 -19.059 1.00 91.00 410 ILE A C 1
ATOM 3345 O O . ILE A 1 410 ? -2.727 -24.959 -18.177 1.00 91.00 410 ILE A O 1
ATOM 3349 N N . TRP A 1 411 ? -2.908 -25.516 -20.356 1.00 93.25 411 TRP A N 1
ATOM 3350 C CA . TRP A 1 411 ? -2.305 -24.300 -20.883 1.00 93.25 411 TRP A CA 1
ATOM 3351 C C . TRP A 1 411 ? -3.380 -23.329 -21.371 1.00 93.25 411 TRP A C 1
ATOM 3353 O O . TRP A 1 411 ? -4.293 -23.706 -22.106 1.00 93.25 411 TRP A O 1
ATOM 3363 N N . LEU A 1 412 ? -3.256 -22.070 -20.959 1.00 92.19 412 LEU A N 1
ATOM 3364 C CA . LEU A 1 412 ? -4.150 -20.983 -21.334 1.00 92.19 412 LEU A CA 1
ATOM 3365 C C . LEU A 1 412 ? -3.333 -19.834 -21.927 1.00 92.19 412 LEU A C 1
ATOM 3367 O O . LEU A 1 412 ? -2.286 -19.446 -21.401 1.00 92.19 412 LEU A O 1
ATOM 3371 N N . HIS A 1 413 ? -3.862 -19.251 -22.995 1.00 90.75 413 HIS A N 1
ATOM 3372 C CA . HIS A 1 413 ? -3.411 -17.986 -23.557 1.00 90.75 413 HIS A CA 1
ATOM 3373 C C . HIS A 1 413 ? -4.613 -17.267 -24.179 1.00 90.75 413 HIS A C 1
ATOM 3375 O O . HIS A 1 413 ? -5.639 -17.886 -24.476 1.00 90.75 413 HIS A O 1
ATOM 3381 N N . MET A 1 414 ? -4.513 -15.954 -24.378 1.00 86.75 414 MET A N 1
ATOM 3382 C CA . MET A 1 414 ? -5.541 -15.236 -25.124 1.00 86.75 414 MET A CA 1
ATOM 3383 C C . MET A 1 414 ? -5.522 -15.683 -26.586 1.00 86.75 414 MET A C 1
ATOM 3385 O O . MET A 1 414 ? -4.489 -15.616 -27.256 1.00 86.75 414 MET A O 1
ATOM 3389 N N . LYS A 1 415 ? -6.687 -16.099 -27.085 1.00 82.44 415 LYS A N 1
ATOM 3390 C CA . LYS A 1 415 ? -6.873 -16.447 -28.492 1.00 82.44 415 LYS A CA 1
ATOM 3391 C C . LYS A 1 415 ? -6.576 -15.225 -29.373 1.00 82.44 415 LYS A C 1
ATOM 3393 O O . LYS A 1 415 ? -7.066 -14.131 -29.096 1.00 82.44 415 LYS A O 1
ATOM 3398 N N . ASP A 1 416 ? -5.759 -15.426 -30.405 1.00 75.69 416 ASP A N 1
ATOM 3399 C CA . ASP A 1 416 ? -5.414 -14.438 -31.439 1.00 75.69 416 ASP A CA 1
ATOM 3400 C C . ASP A 1 416 ? -4.744 -13.142 -30.928 1.00 75.69 416 ASP A C 1
ATOM 3402 O O . ASP A 1 416 ? -4.764 -12.119 -31.615 1.00 75.69 416 ASP A O 1
ATOM 3406 N N . ARG A 1 417 ? -4.151 -13.146 -29.720 1.00 74.00 417 ARG A N 1
ATOM 3407 C CA . ARG A 1 417 ? -3.454 -11.974 -29.154 1.00 74.00 417 ARG A CA 1
ATOM 3408 C C . ARG A 1 417 ? -2.193 -12.350 -28.366 1.00 74.00 417 ARG A C 1
ATOM 3410 O O . ARG A 1 417 ? -2.241 -13.299 -27.578 1.00 74.00 417 ARG A O 1
ATOM 3417 N N . PRO A 1 418 ? -1.100 -11.565 -28.478 1.00 68.88 418 PRO A N 1
ATOM 3418 C CA . PRO A 1 418 ? 0.058 -11.708 -27.601 1.00 68.88 418 PRO A CA 1
ATOM 3419 C C . PRO A 1 418 ? -0.371 -11.561 -26.139 1.00 68.88 418 PRO A C 1
ATOM 3421 O O . PRO A 1 418 ? -1.012 -10.579 -25.758 1.00 68.88 418 PRO A O 1
ATOM 3424 N N . SER A 1 419 ? -0.072 -12.566 -25.320 1.00 83.75 419 SER A N 1
ATOM 3425 C CA . SER A 1 419 ? -0.474 -12.605 -23.916 1.00 83.75 419 SER A CA 1
ATOM 3426 C C . SER A 1 419 ? 0.477 -13.455 -23.083 1.00 83.75 419 SER A C 1
ATOM 3428 O O . SER A 1 419 ? 1.302 -14.206 -23.606 1.00 83.75 419 SER A O 1
ATOM 3430 N N . ALA A 1 420 ? 0.381 -13.311 -21.764 1.00 87.75 420 ALA A N 1
ATOM 3431 C CA . ALA A 1 420 ? 1.076 -14.195 -20.846 1.00 87.75 420 ALA A CA 1
ATOM 3432 C C . ALA A 1 420 ? 0.561 -15.630 -21.012 1.00 87.75 420 ALA A C 1
ATOM 3434 O O . ALA A 1 420 ? -0.647 -15.856 -21.094 1.00 87.75 420 ALA A O 1
ATOM 3435 N N . HIS A 1 421 ? 1.478 -16.593 -21.034 1.00 91.88 421 HIS A N 1
ATOM 3436 C CA . HIS A 1 421 ? 1.108 -18.001 -20.979 1.00 91.88 421 HIS A CA 1
ATOM 3437 C C . HIS A 1 421 ? 0.810 -18.368 -19.527 1.00 91.88 421 HIS A C 1
ATOM 3439 O O . HIS A 1 421 ? 1.575 -18.013 -18.625 1.00 91.88 421 HIS A O 1
ATOM 3445 N N . VAL A 1 422 ? -0.297 -19.071 -19.306 1.00 92.75 422 VAL A N 1
ATOM 3446 C CA . VAL A 1 422 ? -0.686 -19.580 -17.990 1.00 92.75 422 VAL A CA 1
ATOM 3447 C C . VAL A 1 422 ? -0.706 -21.095 -18.040 1.00 92.75 422 VAL A C 1
ATOM 3449 O O . VAL A 1 422 ? -1.246 -21.673 -18.980 1.00 92.75 422 VAL A O 1
ATOM 3452 N N . ILE A 1 423 ? -0.132 -21.737 -17.030 1.00 93.50 423 ILE A N 1
ATOM 3453 C CA . ILE A 1 423 ? -0.200 -23.183 -16.843 1.00 93.50 423 ILE A CA 1
ATOM 3454 C C . ILE A 1 423 ? -0.841 -23.469 -15.494 1.00 93.50 423 ILE A C 1
ATOM 3456 O O . ILE A 1 423 ? -0.376 -22.973 -14.466 1.00 93.50 423 ILE A O 1
ATOM 3460 N N . ILE A 1 424 ? -1.884 -24.293 -15.500 1.00 92.06 424 ILE A N 1
ATOM 3461 C CA . ILE A 1 424 ? -2.472 -24.873 -14.294 1.00 92.06 424 ILE A CA 1
ATOM 3462 C C . ILE A 1 424 ? -1.910 -26.284 -14.159 1.00 92.06 424 ILE A C 1
ATOM 3464 O O . ILE A 1 424 ? -2.185 -27.151 -14.993 1.00 92.06 424 ILE A O 1
ATOM 3468 N N . VAL A 1 425 ? -1.112 -26.505 -13.116 1.00 89.19 425 VAL A N 1
ATOM 3469 C CA . VAL A 1 425 ? -0.544 -27.822 -12.828 1.00 89.19 425 VAL A CA 1
ATOM 3470 C C . VAL A 1 425 ? -1.643 -28.698 -12.251 1.00 89.19 425 VAL A C 1
ATOM 3472 O O . VAL A 1 425 ? -2.203 -28.391 -11.198 1.00 89.19 425 VAL A O 1
ATOM 3475 N N . THR A 1 426 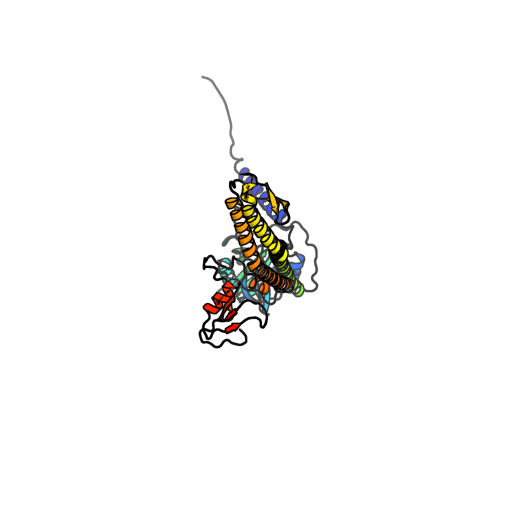? -1.958 -29.782 -12.954 1.00 85.69 426 THR A N 1
ATOM 3476 C CA . THR A 1 426 ? -3.105 -30.631 -12.607 1.00 85.69 426 THR A CA 1
ATOM 3477 C C . THR A 1 426 ? -2.722 -31.818 -11.736 1.00 85.69 426 THR A C 1
ATOM 3479 O O . THR A 1 426 ? -3.595 -32.424 -11.126 1.00 85.69 426 THR A O 1
ATOM 3482 N N . ASP A 1 427 ? -1.435 -32.188 -11.682 1.00 80.38 427 ASP A N 1
ATOM 3483 C CA . ASP A 1 427 ? -0.921 -33.367 -10.960 1.00 80.38 427 ASP A CA 1
ATOM 3484 C C . ASP A 1 427 ? -1.791 -34.632 -11.161 1.00 80.38 427 ASP A C 1
ATOM 3486 O O . ASP A 1 427 ? -1.970 -35.456 -10.264 1.00 80.38 427 ASP A O 1
ATOM 3490 N N . LYS A 1 428 ? -2.297 -34.814 -12.394 1.00 75.06 428 LYS A N 1
ATOM 3491 C CA . LYS A 1 428 ? -3.191 -35.910 -12.832 1.00 75.06 428 LYS A CA 1
ATOM 3492 C C . LYS A 1 428 ? -4.626 -35.859 -12.274 1.00 75.06 428 LYS A C 1
ATOM 3494 O O . LYS A 1 428 ? -5.344 -36.848 -12.419 1.00 75.06 428 LYS A O 1
ATOM 3499 N N . GLN A 1 429 ? -5.053 -34.741 -11.698 1.00 78.25 429 GLN A N 1
ATOM 3500 C CA . GLN A 1 429 ? -6.420 -34.479 -11.242 1.00 78.25 429 GLN A CA 1
ATOM 3501 C C . GLN A 1 429 ? -7.210 -33.676 -12.289 1.00 78.25 429 GLN A C 1
ATOM 3503 O O . GLN A 1 429 ? -6.629 -32.971 -13.111 1.00 78.25 429 GLN A O 1
ATOM 3508 N N . ASN A 1 430 ? -8.541 -33.782 -12.278 1.00 81.44 430 ASN A N 1
ATOM 3509 C CA . ASN A 1 430 ? -9.397 -32.934 -13.112 1.00 81.44 430 ASN A CA 1
ATOM 3510 C C . ASN A 1 430 ? -9.606 -31.581 -12.429 1.00 81.44 430 ASN A C 1
ATOM 3512 O O . ASN A 1 430 ? -9.992 -31.545 -11.264 1.00 81.44 430 ASN A O 1
ATOM 3516 N N . VAL A 1 431 ? -9.408 -30.491 -13.171 1.00 82.94 431 VAL A N 1
ATOM 3517 C CA . VAL A 1 431 ? -9.585 -29.124 -12.666 1.00 82.94 431 VAL A CA 1
ATOM 3518 C C . VAL A 1 431 ? -11.072 -28.726 -12.732 1.00 82.94 431 VAL A C 1
ATOM 3520 O O . VAL A 1 431 ? -11.670 -28.811 -13.809 1.00 82.94 431 VAL A O 1
ATOM 3523 N N . PRO A 1 432 ? -11.699 -28.326 -11.610 1.00 85.81 432 PRO A N 1
ATOM 3524 C CA . PRO A 1 432 ? -13.068 -27.814 -11.573 1.00 85.81 432 PRO A CA 1
ATOM 3525 C C . PRO A 1 432 ? -13.248 -26.534 -12.400 1.00 85.81 432 PRO A C 1
ATOM 3527 O O . PRO A 1 432 ? -12.337 -25.726 -12.488 1.00 85.81 432 PRO A O 1
ATOM 3530 N N . LYS A 1 433 ? -14.450 -26.289 -12.943 1.00 81.88 433 LYS A N 1
ATOM 3531 C CA . LYS A 1 433 ? -14.736 -25.098 -13.777 1.00 81.88 433 LYS A CA 1
ATOM 3532 C C . LYS A 1 433 ? -14.621 -23.748 -13.051 1.00 81.88 433 LYS A C 1
ATOM 3534 O O . LYS A 1 433 ? -14.612 -22.716 -13.711 1.00 81.88 433 LYS A O 1
ATOM 3539 N N . ASN A 1 434 ? -14.662 -23.745 -11.721 1.00 77.88 434 ASN A N 1
ATOM 3540 C CA . ASN A 1 434 ? -14.531 -22.539 -10.899 1.00 77.88 434 ASN A CA 1
ATOM 3541 C C . ASN A 1 434 ? -13.068 -22.140 -10.640 1.00 77.88 434 ASN A C 1
ATOM 3543 O O . ASN A 1 434 ? -12.843 -21.081 -10.060 1.00 77.88 434 ASN A O 1
ATOM 3547 N N . VAL A 1 435 ? -12.118 -22.991 -11.037 1.00 70.25 435 VAL A N 1
ATOM 3548 C CA . VAL A 1 435 ? -10.671 -22.741 -11.063 1.00 70.25 435 VAL A CA 1
ATOM 3549 C C . VAL A 1 435 ? -10.291 -22.294 -12.465 1.00 70.25 435 VAL A C 1
ATOM 3551 O O . VAL A 1 435 ? -9.525 -21.310 -12.564 1.00 70.25 435 VAL A O 1
#